Protein AF-0000000066252182 (afdb_homodimer)

Organism: Dictyostelium purpureum (NCBI:txid5786)

Sequence (712 aa):
MEAIKQKRSLISLKESFIYPHEWNHEPCDNKFILECFKESVNLGIFQIDDKKSFSYINSCLSSCAYMWPLCNHSQSLMTGRFIQWSFLIDDYLDSLEIDDKKTDSTVLNVEKALINGTITNKNSKLEEYTVFFRNKLFEYCGRERLDAFNLLINELVICLWTLVPFSKIHSKEKDFYPSYQLYRCIRTINVGIIACCALNFILFKDLDVKLWLNPRFRKILNRASIQISIVNDAVSYAKEILNENAYCNTFYFLQKDSTKFSTFDQVCEYLFNEANTYIKDIITDEPLLLHEFEDVEDRKVVQSLLNHVHYLISGNFVWSIENNQRYQSNIYFINLLQSTGKSIGSSWSNIKTFFRMEAIKQKRSLISLKESFIYPHEWNHEPCDNKFILECFKESVNLGIFQIDDKKSFSYINSCLSSCAYMWPLCNHSQSLMTGRFIQWSFLIDDYLDSLEIDDKKTDSTVLNVEKALINGTITNKNSKLEEYTVFFRNKLFEYCGRERLDAFNLLINELVICLWTLVPFSKIHSKEKDFYPSYQLYRCIRTINVGIIACCALNFILFKDLDVKLWLNPRFRKILNRASIQISIVNDAVSYAKEILNENAYCNTFYFLQKDSTKFSTFDQVCEYLFNEANTYIKDIITDEPLLLHEFEDVEDRKVVQSLLNHVHYLISGNFVWSIENNQRYQSNIYFINLLQSTGKSIGSSWSNIKTFFR

Radius of gyration: 26.37 Å; Cα contacts (8 Å, |Δi|>4): 826; chains: 2; bounding box: 66×80×69 Å

pLDDT: mean 84.09, std 21.08, range [22.2, 98.5]

Foldseek 3Di:
DPVVPPPPPLPQPVVLADADPLLFDQFADPPLLVVVVVVCCVLVNDPPPDPVVSVVLSLQLSLLRQLPVPADNLLSNLSSLVSVLVVVLVVVCVLVVLPLVVLVVVLVLLLCCLVPLDGDDDDDSSSVSSSVSNVSLCVQACVPCVVLSVQLSVLVNLLSVLVNVLVVQADPVVRGAHDPVVLLVSQLSNVCQLSVLSSVCSRPVPDDCVLVVDPLVVLLSSLLRSLLLLLVLLLCVLVCVVVVNNRSRQLPRVCVPCVVDVDSVVSSSVSSVSSNVSNVVSVVSLVVSLVVDDDPVVSVVSVVSSSSSSSNRVSSNVSSLVSSLVVQDRPSNNSSNPVPDDDSDDPPVPVSPPVD/DPPVPPPPQQPPLVNLADADPVLFDQFADPPLLVVVVVVCCVLVNDPPPDPVVSVVLSLQLSLLRQLPVPADNLLSNLSSLVSVLVVVLVVVVVLPPLPLVVLVVVLVLLLCCLVPLDGDDDDDSSSVSSSVSNVSLCVQACVPCVVLSVQLSVLVNLLSVLVNVLVVQADPVVRGAHDPVVLLVSQLSNVCQLSVLSSVCSRPVPDDCVLVVDPLVVLLSSLLRSLLLLLVLVLCVLVCVVVVNCRSRQLPRVCVPCVVDVDSVVSSSVSSVSSNVSNVVSVVSLVVSLVVDDDPVVSVVSVVSSSSSSSNRVSSNVSSVVSCCVVPDRCPSCVSVPVPDDDRDDDPVPPSPPVD

Nearest PDB structures (foldseek):
  9c7k-assembly2_B  TM=8.417E-01  e=6.944E-08  Streptomyces exfoliatus
  6wkj-assembly2_B  TM=8.402E-01  e=3.005E-07  Streptomyces sp.
  6wke-assembly2_B  TM=8.389E-01  e=5.398E-07  Streptomyces sp.
  6q4s-assembly1_A-2  TM=8.210E-01  e=5.629E-07  Streptomyces chartreusis NRRL 3882
  1hm7-assembly2_B  TM=8.319E-01  e=7.230E-06  Streptomyces exfoliatus

InterPro domains:
  IPR008949 Isoprenoid synthase domain superfamily [G3DSA:1.10.600.10] (42-331)
  IPR008949 Isoprenoid synthase domain superfamily [SSF48576] (51-322)
  IPR034686 Terpene cyclase-like 2 [PTHR35201] (13-342)

Structure (mmCIF, N/CA/C/O backbone):
data_AF-0000000066252182-model_v1
#
loop_
_entity.id
_entity.type
_entity.pdbx_description
1 polymer 'Terpene synthase 10'
#
loop_
_atom_site.group_PDB
_atom_site.id
_atom_site.type_symbol
_atom_site.label_atom_id
_atom_site.label_alt_id
_atom_site.label_comp_id
_atom_site.label_asym_id
_atom_site.label_entity_id
_atom_site.label_seq_id
_atom_site.pdbx_PDB_ins_code
_atom_site.Cartn_x
_atom_site.Cartn_y
_atom_site.Cartn_z
_atom_site.occupancy
_atom_site.B_iso_or_equiv
_atom_site.auth_seq_id
_atom_site.auth_comp_id
_atom_site.auth_asym_id
_atom_site.auth_atom_id
_atom_site.pdbx_PDB_model_num
ATOM 1 N N . MET A 1 1 ? 38.156 -20.828 -4.668 1 23.28 1 MET A N 1
ATOM 2 C CA . MET A 1 1 ? 37.438 -21.859 -5.41 1 23.28 1 MET A CA 1
ATOM 3 C C . MET A 1 1 ? 37.344 -23.141 -4.602 1 23.28 1 MET A C 1
ATOM 5 O O . MET A 1 1 ? 36.312 -23.828 -4.625 1 23.28 1 MET A O 1
ATOM 9 N N . GLU A 1 2 ? 38.375 -23.406 -3.844 1 29.22 2 GLU A N 1
ATOM 10 C CA . GLU A 1 2 ? 38.562 -24.672 -3.133 1 29.22 2 GLU A CA 1
ATOM 11 C C . GLU A 1 2 ? 37.688 -24.734 -1.889 1 29.22 2 GLU A C 1
ATOM 13 O O . GLU A 1 2 ? 37.094 -25.781 -1.598 1 29.22 2 GLU A O 1
ATOM 18 N N . ALA A 1 3 ? 37.844 -23.812 -1.042 1 29.08 3 ALA A N 1
ATOM 19 C CA . ALA A 1 3 ? 37.281 -23.75 0.312 1 29.08 3 ALA A CA 1
ATOM 20 C C . ALA A 1 3 ? 35.781 -23.75 0.287 1 29.08 3 ALA A C 1
ATOM 22 O O . ALA A 1 3 ? 35.125 -24.031 1.298 1 29.08 3 ALA A O 1
ATOM 23 N N . ILE A 1 4 ? 35.219 -23.266 -0.697 1 28.92 4 ILE A N 1
ATOM 24 C CA . ILE A 1 4 ? 33.781 -23.234 -0.841 1 28.92 4 ILE A CA 1
ATOM 25 C C . ILE A 1 4 ? 33.25 -24.656 -1.088 1 28.92 4 ILE A C 1
ATOM 27 O O . ILE A 1 4 ? 32.031 -24.875 -1.178 1 28.92 4 ILE A O 1
ATOM 31 N N . LYS A 1 5 ? 34.125 -25.688 -1.304 1 30.66 5 LYS A N 1
ATOM 32 C CA . LYS A 1 5 ? 33.844 -27.109 -1.512 1 30.66 5 LYS A CA 1
ATOM 33 C C . LYS A 1 5 ? 33.469 -27.797 -0.203 1 30.66 5 LYS A C 1
ATOM 35 O O . LYS A 1 5 ? 33.312 -29.016 -0.156 1 30.66 5 LYS A O 1
ATOM 40 N N . GLN A 1 6 ? 33.719 -27.375 1.043 1 29.8 6 GLN A N 1
ATOM 41 C CA . GLN A 1 6 ? 33.438 -28.172 2.234 1 29.8 6 GLN A CA 1
ATOM 42 C C . GLN A 1 6 ? 32 -28.625 2.271 1 29.8 6 GLN A C 1
ATOM 44 O O . GLN A 1 6 ? 31.125 -27.984 1.678 1 29.8 6 GLN A O 1
ATOM 49 N N . LYS A 1 7 ? 31.625 -29.781 3.016 1 31.61 7 LYS A N 1
ATOM 50 C CA . LYS A 1 7 ? 30.406 -30.562 3.254 1 31.61 7 LYS A CA 1
ATOM 51 C C . LYS A 1 7 ? 29.25 -29.656 3.643 1 31.61 7 LYS A C 1
ATOM 53 O O . LYS A 1 7 ? 29.062 -29.344 4.82 1 31.61 7 LYS A O 1
ATOM 58 N N . ARG A 1 8 ? 29 -28.609 3.105 1 35.09 8 ARG A N 1
ATOM 59 C CA . ARG A 1 8 ? 27.844 -27.766 3.398 1 35.09 8 ARG A CA 1
ATOM 60 C C . ARG A 1 8 ? 26.547 -28.578 3.379 1 35.09 8 ARG A C 1
ATOM 62 O O . ARG A 1 8 ? 26.266 -29.281 2.404 1 35.09 8 ARG A O 1
ATOM 69 N N . SER A 1 9 ? 25.922 -28.953 4.449 1 35.78 9 SER A N 1
ATOM 70 C CA . SER A 1 9 ? 24.656 -29.609 4.762 1 35.78 9 SER A CA 1
ATOM 71 C C . SER A 1 9 ? 23.547 -29.156 3.814 1 35.78 9 SER A C 1
ATOM 73 O O . SER A 1 9 ? 23.281 -27.953 3.678 1 35.78 9 SER A O 1
ATOM 75 N N . LEU A 1 10 ? 23.188 -29.828 2.758 1 38.72 10 LEU A N 1
ATOM 76 C CA . LEU A 1 10 ? 22.172 -29.688 1.731 1 38.72 10 LEU A CA 1
ATOM 77 C C . LEU A 1 10 ? 20.828 -29.328 2.354 1 38.72 10 LEU A C 1
ATOM 79 O O . LEU A 1 10 ? 20.172 -30.172 2.973 1 38.72 10 LEU A O 1
ATOM 83 N N . ILE A 1 11 ? 20.578 -28.156 2.908 1 52.72 11 ILE A N 1
ATOM 84 C CA . ILE A 1 11 ? 19.266 -27.766 3.43 1 52.72 11 ILE A CA 1
ATOM 85 C C . ILE A 1 11 ? 18.203 -27.953 2.354 1 52.72 11 ILE A C 1
ATOM 87 O O . ILE A 1 11 ? 18.312 -27.391 1.259 1 52.72 11 ILE A O 1
ATOM 91 N N . SER A 1 12 ? 17.5 -29.078 2.311 1 69.31 12 SER A N 1
ATOM 92 C CA . SER A 1 12 ? 16.359 -29.344 1.451 1 69.31 12 SER A CA 1
ATOM 93 C C . SER A 1 12 ? 15.258 -28.297 1.651 1 69.31 12 SER A C 1
ATOM 95 O O . SER A 1 12 ? 14.75 -28.141 2.76 1 69.31 12 SER A O 1
ATOM 97 N N . LEU A 1 13 ? 14.961 -27.469 0.544 1 78.75 13 LEU A N 1
ATOM 98 C CA . LEU A 1 13 ? 13.875 -26.5 0.636 1 78.75 13 LEU A CA 1
ATOM 99 C C . LEU A 1 13 ? 12.586 -27.172 1.099 1 78.75 13 LEU A C 1
ATOM 101 O O . LEU A 1 13 ? 11.836 -26.609 1.896 1 78.75 13 LEU A O 1
ATOM 105 N N . LYS A 1 14 ? 12.438 -28.453 0.647 1 79.56 14 LYS A N 1
ATOM 106 C CA . LYS A 1 14 ? 11.219 -29.188 0.974 1 79.56 14 LYS A CA 1
ATOM 107 C C . LYS A 1 14 ? 11.133 -29.469 2.473 1 79.56 14 LYS A C 1
ATOM 109 O O . LYS A 1 14 ? 10.031 -29.5 3.037 1 79.56 14 LYS A O 1
ATOM 114 N N . GLU A 1 15 ? 12.289 -29.578 3.074 1 81.44 15 GLU A N 1
ATOM 115 C CA . GLU A 1 15 ? 12.312 -29.859 4.504 1 81.44 15 GLU A CA 1
ATOM 116 C C . GLU A 1 15 ? 12.344 -28.578 5.324 1 81.44 15 GLU A C 1
ATOM 118 O O . GLU A 1 15 ? 12 -28.578 6.508 1 81.44 15 GLU A O 1
ATOM 123 N N . SER A 1 16 ? 12.727 -27.547 4.645 1 86.31 16 SER A N 1
ATOM 124 C CA . SER A 1 16 ? 12.953 -26.297 5.363 1 86.31 16 SER A CA 1
ATOM 125 C C . SER A 1 16 ? 11.672 -25.5 5.488 1 86.31 16 SER A C 1
ATOM 127 O O . SER A 1 16 ? 11.5 -24.734 6.445 1 86.31 16 SER A O 1
ATOM 129 N N . PHE A 1 17 ? 10.82 -25.594 4.496 1 90 17 PHE A N 1
ATOM 130 C CA . PHE A 1 17 ? 9.523 -24.938 4.547 1 90 17 PHE A CA 1
ATOM 131 C C . PHE A 1 17 ? 8.43 -25.922 4.938 1 90 17 PHE A C 1
ATOM 133 O O . PHE A 1 17 ? 8.211 -26.922 4.25 1 90 17 PHE A O 1
ATOM 140 N N . ILE A 1 18 ? 7.75 -25.609 6 1 91 18 ILE A N 1
ATOM 141 C CA . ILE A 1 18 ? 6.793 -26.547 6.582 1 91 18 ILE A CA 1
ATOM 142 C C . ILE A 1 18 ? 5.375 -26.031 6.395 1 91 18 ILE A C 1
ATOM 144 O O . ILE A 1 18 ? 5.027 -24.969 6.91 1 91 18 ILE A O 1
ATOM 148 N N . TYR A 1 19 ? 4.566 -26.766 5.664 1 93.44 19 TYR A N 1
ATOM 149 C CA . TYR A 1 19 ? 3.168 -26.422 5.449 1 93.44 19 TYR A CA 1
ATOM 150 C C . TYR A 1 19 ? 2.24 -27.469 6.027 1 93.44 19 TYR A C 1
ATOM 152 O O . TYR A 1 19 ? 2.572 -28.656 6.035 1 93.44 19 TYR A O 1
ATOM 160 N N . PRO A 1 20 ? 1.124 -27.109 6.508 1 95.5 20 PRO A N 1
ATOM 161 C CA . PRO A 1 20 ? 0.122 -28.125 6.84 1 95.5 20 PRO A CA 1
ATOM 162 C C . PRO A 1 20 ? -0.263 -28.984 5.641 1 95.5 20 PRO A C 1
ATOM 164 O O . PRO A 1 20 ? -0.425 -28.469 4.531 1 95.5 20 PRO A O 1
ATOM 167 N N . HIS A 1 21 ? -0.499 -30.188 5.883 1 91.94 21 HIS A N 1
ATOM 168 C CA . HIS A 1 21 ? -0.82 -31.125 4.812 1 91.94 21 HIS A CA 1
ATOM 169 C C . HIS A 1 21 ? -2.148 -30.781 4.152 1 91.94 21 HIS A C 1
ATOM 171 O O . HIS A 1 21 ? -2.32 -30.984 2.947 1 91.94 21 HIS A O 1
ATOM 177 N N . GLU A 1 22 ? -3.018 -30.219 4.895 1 92.44 22 GLU A N 1
ATOM 178 C CA . GLU A 1 22 ? -4.352 -29.875 4.402 1 92.44 22 GLU A CA 1
ATOM 179 C C . GLU A 1 22 ? -4.293 -28.75 3.385 1 92.44 22 GLU A C 1
ATOM 181 O O . GLU A 1 22 ? -5.266 -28.5 2.668 1 92.44 22 GLU A O 1
ATOM 186 N N . TRP A 1 23 ? -3.146 -28.047 3.377 1 95.31 23 TRP A N 1
ATOM 187 C CA . TRP A 1 23 ? -3.02 -26.938 2.43 1 95.31 23 TRP A CA 1
ATOM 188 C C . TRP A 1 23 ? -2.662 -27.453 1.04 1 95.31 23 TRP A C 1
ATOM 190 O O . TRP A 1 23 ? -2.766 -26.719 0.054 1 95.31 23 TRP A O 1
ATOM 200 N N . ASN A 1 24 ? -2.309 -28.75 0.998 1 88.75 24 ASN A N 1
ATOM 201 C CA . ASN A 1 24 ? -1.93 -29.344 -0.281 1 88.75 24 ASN A CA 1
ATOM 202 C C . ASN A 1 24 ? -3.148 -29.844 -1.045 1 88.75 24 ASN A C 1
ATOM 204 O O . ASN A 1 24 ? -4.047 -30.453 -0.457 1 88.75 24 ASN A O 1
ATOM 208 N N . HIS A 1 25 ? -3.193 -29.5 -2.316 1 91.12 25 HIS A N 1
ATOM 209 C CA . HIS A 1 25 ? -4.25 -29.969 -3.209 1 91.12 25 HIS A CA 1
ATOM 210 C C . HIS A 1 25 ? -3.678 -30.422 -4.547 1 91.12 25 HIS A C 1
ATOM 212 O O . HIS A 1 25 ? -2.672 -29.875 -5.016 1 91.12 25 HIS A O 1
ATOM 218 N N . GLU A 1 26 ? -4.359 -31.406 -5.066 1 91.94 26 GLU A N 1
ATOM 219 C CA . GLU A 1 26 ? -3.988 -31.797 -6.422 1 91.94 26 GLU A CA 1
ATOM 220 C C . GLU A 1 26 ? -4.277 -30.688 -7.422 1 91.94 26 GLU A C 1
ATOM 222 O O . GLU A 1 26 ? -5.32 -30.031 -7.352 1 91.94 26 GLU A O 1
ATOM 227 N N . PRO A 1 27 ? -3.291 -30.422 -8.273 1 92.56 27 PRO A N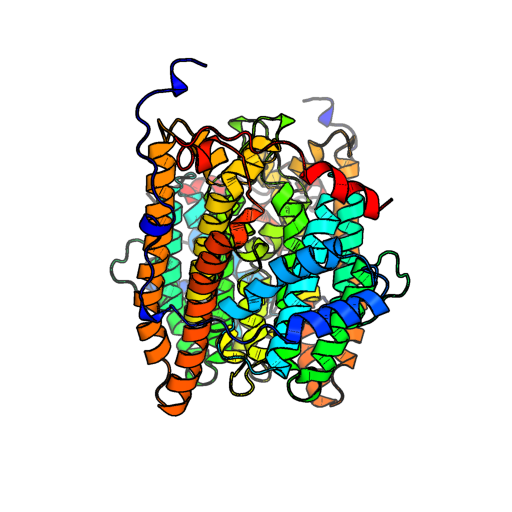 1
ATOM 228 C CA . PRO A 1 27 ? -3.535 -29.359 -9.266 1 92.56 27 PRO A CA 1
ATOM 229 C C . PRO A 1 27 ? -4.711 -29.672 -10.188 1 92.56 27 PRO A C 1
ATOM 231 O O . PRO A 1 27 ? -4.988 -30.844 -10.461 1 92.56 27 PRO A O 1
ATOM 234 N N . CYS A 1 28 ? -5.367 -28.688 -10.617 1 92.12 28 CYS A N 1
ATOM 235 C CA . CYS A 1 28 ? -6.469 -28.875 -11.555 1 92.12 28 CYS A CA 1
ATOM 236 C C . CYS A 1 28 ? -5.949 -29.125 -12.961 1 92.12 28 CYS A C 1
ATOM 238 O O . CYS A 1 28 ? -4.738 -29.109 -13.195 1 92.12 28 CYS A O 1
ATOM 240 N N . ASP A 1 29 ? -6.902 -29.391 -13.859 1 90 29 ASP A N 1
ATOM 241 C CA . ASP A 1 29 ? -6.582 -29.656 -15.258 1 90 29 ASP A CA 1
ATOM 242 C C . ASP A 1 29 ? -5.949 -28.422 -15.914 1 90 29 ASP A C 1
ATOM 244 O O . ASP A 1 29 ? -6.34 -27.297 -15.633 1 90 29 ASP A O 1
ATOM 248 N N . ASN A 1 30 ? -4.973 -28.703 -16.781 1 91.31 30 ASN A N 1
ATOM 249 C CA . ASN A 1 30 ? -4.211 -27.625 -17.391 1 91.31 30 ASN A CA 1
ATOM 250 C C . ASN A 1 30 ? -4.648 -27.375 -18.828 1 91.31 30 ASN A C 1
ATOM 252 O O . ASN A 1 30 ? -3.91 -26.766 -19.609 1 91.31 30 ASN A O 1
ATOM 256 N N . LYS A 1 31 ? -5.773 -27.766 -19.266 1 93.5 31 LYS A N 1
ATOM 257 C CA . LYS A 1 31 ? -6.258 -27.641 -20.625 1 93.5 31 LYS A CA 1
ATOM 258 C C . LYS A 1 31 ? -6.418 -26.172 -21.016 1 93.5 31 LYS A C 1
ATOM 260 O O . LYS A 1 31 ? -6.348 -25.828 -22.203 1 93.5 31 LYS A O 1
ATOM 265 N N . PHE A 1 32 ? -6.621 -25.328 -20 1 96.06 32 PHE A N 1
ATOM 266 C CA . PHE A 1 32 ? -6.828 -23.906 -20.266 1 96.06 32 PHE A CA 1
ATOM 267 C C . PHE A 1 32 ? -5.574 -23.266 -20.844 1 96.06 32 PHE A C 1
ATOM 269 O O . PHE A 1 32 ? -5.645 -22.219 -21.5 1 96.06 32 PHE A O 1
ATOM 276 N N . ILE A 1 33 ? -4.391 -23.844 -20.734 1 96.06 33 ILE A N 1
ATOM 277 C CA . ILE A 1 33 ? -3.111 -23.266 -21.141 1 96.06 33 ILE A CA 1
ATOM 278 C C . ILE A 1 33 ? -3.061 -23.156 -22.656 1 96.06 33 ILE A C 1
ATOM 280 O O . ILE A 1 33 ? -2.592 -22.141 -23.188 1 96.06 33 ILE A O 1
ATOM 284 N N . LEU A 1 34 ? -3.543 -24.172 -23.312 1 94.31 34 LEU A N 1
ATOM 285 C CA . LEU A 1 34 ? -3.562 -24.141 -24.766 1 94.31 34 LEU A CA 1
ATOM 286 C C . LEU A 1 34 ? -4.406 -22.984 -25.281 1 94.31 34 LEU A C 1
ATOM 288 O O . LEU A 1 34 ? -4.055 -22.344 -26.281 1 94.31 34 LEU A O 1
ATOM 292 N N . GLU A 1 35 ? -5.492 -22.766 -24.672 1 95.5 35 GLU A N 1
ATOM 293 C CA . GLU A 1 35 ? -6.359 -21.656 -25.078 1 95.5 35 GLU A CA 1
ATOM 294 C C . GLU A 1 35 ? -5.688 -20.312 -24.828 1 95.5 35 GLU A C 1
ATOM 296 O O . GLU A 1 35 ? -5.738 -19.422 -25.672 1 95.5 35 GLU A O 1
ATOM 301 N N . CYS A 1 36 ? -5.074 -20.156 -23.719 1 95.94 36 CYS A N 1
ATOM 302 C CA . CYS A 1 36 ? -4.312 -18.938 -23.438 1 95.94 36 CYS A CA 1
ATOM 303 C C . CYS A 1 36 ? -3.229 -18.734 -24.484 1 95.94 36 CYS A C 1
ATOM 305 O O . CYS A 1 36 ? -3.018 -17.609 -24.953 1 95.94 36 CYS A O 1
ATOM 307 N N . PHE A 1 37 ? -2.582 -19.812 -24.812 1 94.06 37 PHE A N 1
ATOM 308 C CA . PHE A 1 37 ? -1.528 -19.734 -25.812 1 94.06 37 PHE A CA 1
ATOM 309 C C . PHE A 1 37 ? -2.09 -19.281 -27.156 1 94.06 37 PHE A C 1
ATOM 311 O O . PHE A 1 37 ? -1.517 -18.406 -27.812 1 94.06 37 PHE A O 1
ATOM 318 N N . LYS A 1 38 ? -3.189 -19.828 -27.562 1 94.56 38 LYS A N 1
ATOM 319 C CA . LYS A 1 38 ? -3.824 -19.453 -28.812 1 94.56 38 LYS A CA 1
ATOM 320 C C . LYS A 1 38 ? -4.207 -17.984 -28.828 1 94.56 38 LYS A C 1
ATOM 322 O O . LYS A 1 38 ? -4.043 -17.297 -29.844 1 94.56 38 LYS A O 1
ATOM 327 N N . GLU A 1 39 ? -4.676 -17.531 -27.719 1 94.56 39 GLU A N 1
ATOM 328 C CA . GLU A 1 39 ? -5 -16.109 -27.609 1 94.56 39 GLU A CA 1
ATOM 329 C C . GLU A 1 39 ? -3.762 -15.242 -27.797 1 94.56 39 GLU A C 1
ATOM 331 O O . GLU A 1 39 ? -3.814 -14.219 -28.5 1 94.56 39 GLU A O 1
ATOM 336 N N . SER A 1 40 ? -2.699 -15.672 -27.25 1 92.19 40 SER A N 1
ATOM 337 C CA . SER A 1 40 ? -1.446 -14.93 -27.344 1 92.19 40 SER A CA 1
ATOM 338 C C . SER A 1 40 ? -0.909 -14.953 -28.781 1 92.19 40 SER A C 1
ATOM 340 O O . SER A 1 40 ? -0.318 -13.977 -29.234 1 92.19 40 SER A O 1
ATOM 342 N N . VAL A 1 41 ? -1.089 -16.047 -29.391 1 91.81 41 VAL A N 1
ATOM 343 C CA . VAL A 1 41 ? -0.688 -16.156 -30.797 1 91.81 41 VAL A CA 1
ATOM 344 C C . VAL A 1 41 ? -1.529 -15.219 -31.656 1 91.81 41 VAL A C 1
ATOM 346 O O . VAL A 1 41 ? -0.998 -14.516 -32.5 1 91.81 41 VAL A O 1
ATOM 349 N N . ASN A 1 42 ? -2.754 -15.188 -31.422 1 93.19 42 ASN A N 1
ATOM 350 C CA . ASN A 1 42 ? -3.666 -14.32 -32.156 1 93.19 42 ASN A CA 1
ATOM 351 C C . ASN A 1 42 ? -3.316 -12.844 -31.969 1 93.19 42 ASN A C 1
ATOM 353 O O . ASN A 1 42 ? -3.541 -12.031 -32.875 1 93.19 42 ASN A O 1
ATOM 357 N N . LEU A 1 43 ? -2.762 -12.523 -30.812 1 91.81 43 LEU A N 1
ATOM 358 C CA . LEU A 1 43 ? -2.371 -11.156 -30.516 1 91.81 43 LEU A CA 1
ATOM 359 C C . LEU A 1 43 ? -0.973 -10.859 -31.047 1 91.81 43 LEU A C 1
ATOM 361 O O . LEU A 1 43 ? -0.493 -9.727 -30.953 1 91.81 43 LEU A O 1
ATOM 365 N N . GLY A 1 44 ? -0.274 -11.898 -31.562 1 87.88 44 GLY A N 1
ATOM 366 C CA . GLY A 1 44 ? 1.056 -11.727 -32.125 1 87.88 44 GLY A CA 1
ATOM 367 C C . GLY A 1 44 ? 2.148 -11.672 -31.062 1 87.88 44 GLY A C 1
ATOM 368 O O . GLY A 1 44 ? 3.234 -11.148 -31.312 1 87.88 44 GLY A O 1
ATOM 369 N N . ILE A 1 45 ? 1.802 -12.117 -29.891 1 86.62 45 ILE A N 1
ATOM 370 C CA . ILE A 1 45 ? 2.783 -12.133 -28.812 1 86.62 45 ILE A CA 1
ATOM 371 C C . ILE A 1 45 ? 3.738 -13.305 -29 1 86.62 45 ILE A C 1
ATOM 373 O O . ILE A 1 45 ? 4.953 -13.156 -28.844 1 86.62 45 ILE A O 1
ATOM 377 N N . PHE A 1 46 ? 3.129 -14.438 -29.312 1 84.44 46 PHE A N 1
ATOM 378 C CA . PHE A 1 46 ? 3.906 -15.641 -29.594 1 84.44 46 PHE A CA 1
ATOM 379 C C . PHE A 1 46 ? 3.688 -16.109 -31.016 1 84.44 46 PHE A C 1
ATOM 381 O O . PHE A 1 46 ? 2.73 -15.703 -31.688 1 84.44 46 PHE A O 1
ATOM 388 N N . GLN A 1 47 ? 4.652 -16.906 -31.406 1 82.06 47 GLN A N 1
ATOM 389 C CA . GLN A 1 47 ? 4.516 -17.516 -32.719 1 82.06 47 GLN A CA 1
ATOM 390 C C . GLN A 1 47 ? 3.9 -18.922 -32.625 1 82.06 47 GLN A C 1
ATOM 392 O O . GLN A 1 47 ? 4.195 -19.656 -31.688 1 82.06 47 GLN A O 1
ATOM 397 N N . ILE A 1 48 ? 3.037 -19.203 -33.594 1 75.25 48 ILE A N 1
ATOM 398 C CA . ILE A 1 48 ? 2.229 -20.422 -33.562 1 75.25 48 ILE A CA 1
ATOM 399 C C . ILE A 1 48 ? 3.139 -21.656 -33.594 1 75.25 48 ILE A C 1
ATOM 401 O O . ILE A 1 48 ? 2.902 -22.609 -32.844 1 75.25 48 ILE A O 1
ATOM 405 N N . ASP A 1 49 ? 4.121 -21.734 -34.375 1 74.56 49 ASP A N 1
ATOM 406 C CA . ASP A 1 49 ? 4.93 -22.938 -34.531 1 74.56 49 ASP A CA 1
ATOM 407 C C . ASP A 1 49 ? 6.195 -22.875 -33.688 1 74.56 49 ASP A C 1
ATOM 409 O O . ASP A 1 49 ? 7.137 -23.641 -33.906 1 74.56 49 ASP A O 1
ATOM 413 N N . ASP A 1 50 ? 6.012 -22.109 -32.688 1 77.44 50 ASP A N 1
ATOM 414 C CA . ASP A 1 50 ? 7.203 -21.984 -31.844 1 77.44 50 ASP A CA 1
ATOM 415 C C . ASP A 1 50 ? 7.082 -22.844 -30.578 1 77.44 50 ASP A C 1
ATOM 417 O O . ASP A 1 50 ? 6.48 -22.422 -29.594 1 77.44 50 ASP A O 1
ATOM 421 N N . LYS A 1 51 ? 7.648 -24.016 -30.562 1 80.75 51 LYS A N 1
ATOM 422 C CA . LYS A 1 51 ? 7.617 -24.969 -29.453 1 80.75 51 LYS A CA 1
ATOM 423 C C . LYS A 1 51 ? 8.227 -24.359 -28.188 1 80.75 51 LYS A C 1
ATOM 425 O O . LYS A 1 51 ? 7.777 -24.641 -27.078 1 80.75 51 LYS A O 1
ATOM 430 N N . LYS A 1 52 ? 9.086 -23.562 -28.375 1 80.81 52 LYS A N 1
ATOM 431 C CA . LYS A 1 52 ? 9.75 -22.938 -27.234 1 80.81 52 LYS A CA 1
ATOM 432 C C . LYS A 1 52 ? 8.805 -21.969 -26.516 1 80.81 52 LYS A C 1
ATOM 434 O O . LYS A 1 52 ? 8.758 -21.938 -25.281 1 80.81 52 LYS A O 1
ATOM 439 N N . SER A 1 53 ? 8.062 -21.297 -27.297 1 82.88 53 SER A N 1
ATOM 440 C CA . SER A 1 53 ? 7.102 -20.359 -26.719 1 82.88 53 SER A CA 1
ATOM 441 C C . SER A 1 53 ? 6.02 -21.094 -25.938 1 82.88 53 SER A C 1
ATOM 443 O O . SER A 1 53 ? 5.648 -20.656 -24.844 1 82.88 53 SER A O 1
ATOM 445 N N . PHE A 1 54 ? 5.59 -22.219 -26.453 1 87.94 54 PHE A N 1
ATOM 446 C CA . PHE A 1 54 ? 4.559 -22.969 -25.75 1 87.94 54 PHE A CA 1
ATOM 447 C C . PHE A 1 54 ? 5.121 -23.562 -24.469 1 87.94 54 PHE A C 1
ATOM 449 O O . PHE A 1 54 ? 4.441 -23.594 -23.438 1 87.94 54 PHE A O 1
ATOM 456 N N . SER A 1 55 ? 6.324 -24.109 -24.578 1 85.69 55 SER A N 1
ATOM 457 C CA . SER A 1 55 ? 6.957 -24.672 -23.391 1 85.69 55 SER A CA 1
ATOM 458 C C . SER A 1 55 ? 7.094 -23.625 -22.297 1 85.69 55 SER A C 1
ATOM 460 O O . SER A 1 55 ? 6.859 -23.922 -21.125 1 85.69 55 SER A O 1
ATOM 462 N N . TYR A 1 56 ? 7.387 -22.469 -22.672 1 83.12 56 TYR A N 1
ATOM 463 C CA . TYR A 1 56 ? 7.527 -21.375 -21.734 1 83.12 56 TYR A CA 1
ATOM 464 C C . TYR A 1 56 ? 6.195 -21.062 -21.062 1 83.12 56 TYR A C 1
ATOM 466 O O . TYR A 1 56 ? 6.098 -21.047 -19.828 1 83.12 56 TYR A O 1
ATOM 474 N N . ILE A 1 57 ? 5.254 -20.875 -21.859 1 87.31 57 ILE A N 1
ATOM 475 C CA . ILE A 1 57 ? 3.951 -20.469 -21.328 1 87.31 57 ILE A CA 1
ATOM 476 C C . ILE A 1 57 ? 3.357 -21.609 -20.5 1 87.31 57 ILE A C 1
ATOM 478 O O . ILE A 1 57 ? 2.703 -21.375 -19.484 1 87.31 57 ILE A O 1
ATOM 482 N N . ASN A 1 58 ? 3.57 -22.797 -21 1 89.69 58 ASN A N 1
ATOM 483 C CA . ASN A 1 58 ? 3.094 -23.953 -20.25 1 89.69 58 ASN A CA 1
ATOM 484 C C . ASN A 1 58 ? 3.727 -24.016 -18.859 1 89.69 58 ASN A C 1
ATOM 486 O O . ASN A 1 58 ? 3.043 -24.312 -17.875 1 89.69 58 ASN A O 1
ATOM 490 N N . SER A 1 59 ? 4.941 -23.781 -18.812 1 87.88 59 SER A N 1
ATOM 491 C CA . SER A 1 59 ? 5.648 -23.797 -17.547 1 87.88 59 SER A CA 1
ATOM 492 C C . SER A 1 59 ? 5.129 -22.703 -16.609 1 87.88 59 SER A C 1
ATOM 494 O O . SER A 1 59 ? 4.84 -22.953 -15.445 1 87.88 59 SER A O 1
ATOM 496 N N . CYS A 1 60 ? 4.984 -21.547 -17.094 1 89.5 60 CYS A N 1
ATOM 497 C CA . CYS A 1 60 ? 4.551 -20.406 -16.281 1 89.5 60 CYS A CA 1
ATOM 498 C C . CYS A 1 60 ? 3.109 -20.594 -15.812 1 89.5 60 CYS A C 1
ATOM 500 O O . CYS A 1 60 ? 2.814 -20.484 -14.625 1 89.5 60 CYS A O 1
ATOM 502 N N . LEU A 1 61 ? 2.268 -21 -16.766 1 95 61 LEU A N 1
ATOM 503 C CA . LEU A 1 61 ? 0.837 -21 -16.484 1 95 61 LEU A CA 1
ATOM 504 C C . LEU A 1 61 ? 0.435 -22.234 -15.688 1 95 61 LEU A C 1
ATOM 506 O O . LEU A 1 61 ? -0.655 -22.281 -15.109 1 95 61 LEU A O 1
ATOM 510 N N . SER A 1 62 ? 1.331 -23.234 -15.703 1 94.31 62 SER A N 1
ATOM 511 C CA . SER A 1 62 ? 1.028 -24.406 -14.883 1 94.31 62 SER A CA 1
ATOM 512 C C . SER A 1 62 ? 0.908 -24.031 -13.414 1 94.31 62 SER A C 1
ATOM 514 O O . SER A 1 62 ? 0.296 -24.766 -12.633 1 94.31 62 SER A O 1
ATOM 516 N N . SER A 1 63 ? 1.47 -22.922 -12.992 1 95 63 SER A N 1
ATOM 517 C CA . SER A 1 63 ? 1.349 -22.453 -11.617 1 95 63 SER A CA 1
ATOM 518 C C . SER A 1 63 ? -0.112 -22.25 -11.227 1 95 63 SER A C 1
ATOM 520 O O . SER A 1 63 ? -0.485 -22.453 -10.07 1 95 63 SER A O 1
ATOM 522 N N . CYS A 1 64 ? -0.937 -21.875 -12.188 1 97 64 CYS A N 1
ATOM 523 C CA . CYS A 1 64 ? -2.352 -21.641 -11.93 1 97 64 CYS A CA 1
ATOM 524 C C . CYS A 1 64 ? -3.039 -22.891 -11.422 1 97 64 CYS A C 1
ATOM 526 O O . CYS A 1 64 ? -3.898 -22.828 -10.539 1 97 64 CYS A O 1
ATOM 528 N N . ALA A 1 65 ? -2.607 -24.047 -11.969 1 96 65 ALA A N 1
ATOM 529 C CA . ALA A 1 65 ? -3.219 -25.312 -11.578 1 96 65 ALA A CA 1
ATOM 530 C C . ALA A 1 65 ? -2.941 -25.625 -10.109 1 96 65 ALA A C 1
ATOM 532 O O . ALA A 1 65 ? -3.771 -26.234 -9.438 1 96 65 ALA A O 1
ATOM 533 N N . TYR A 1 66 ? -1.82 -25.156 -9.648 1 95.31 66 TYR A N 1
ATOM 534 C CA . TYR A 1 66 ? -1.421 -25.422 -8.266 1 95.31 66 TYR A CA 1
ATOM 535 C C . TYR A 1 66 ? -2.006 -24.375 -7.324 1 95.31 66 TYR A C 1
ATOM 537 O O . TYR A 1 66 ? -2.432 -24.703 -6.215 1 95.31 66 TYR A O 1
ATOM 545 N N . MET A 1 67 ? -2.094 -23.156 -7.723 1 96.5 67 MET A N 1
ATOM 546 C CA . MET A 1 67 ? -2.498 -22.047 -6.867 1 96.5 67 MET A CA 1
ATOM 547 C C . MET A 1 67 ? -4.016 -21.938 -6.797 1 96.5 67 MET A C 1
ATOM 549 O O . MET A 1 67 ? -4.562 -21.391 -5.832 1 96.5 67 MET A O 1
ATOM 553 N N . TRP A 1 68 ? -4.703 -22.344 -7.844 1 97.06 68 TRP A N 1
ATOM 554 C CA . TRP A 1 68 ? -6.16 -22.359 -7.898 1 97.06 68 TRP A CA 1
ATOM 555 C C . TRP A 1 68 ? -6.684 -23.734 -8.289 1 97.06 68 TRP A C 1
ATOM 557 O O . TRP A 1 68 ? -7.355 -23.891 -9.312 1 97.06 68 TRP A O 1
ATOM 567 N N . PRO A 1 69 ? -6.504 -24.672 -7.426 1 96.19 69 PRO A N 1
ATOM 568 C CA . PRO A 1 69 ? -6.77 -26.062 -7.793 1 96.19 69 PRO A CA 1
ATOM 569 C C . PRO A 1 69 ? -8.258 -26.375 -7.906 1 96.19 69 PRO A C 1
ATOM 571 O O . PRO A 1 69 ? -8.641 -27.406 -8.469 1 96.19 69 PRO A O 1
ATOM 574 N N . LEU A 1 70 ? -9.141 -25.547 -7.434 1 94.19 70 LEU A N 1
ATOM 575 C CA . LEU A 1 70 ? -10.562 -25.844 -7.398 1 94.19 70 LEU A CA 1
ATOM 576 C C . LEU A 1 70 ? -11.305 -25.125 -8.523 1 94.19 70 LEU A C 1
ATOM 578 O O . LEU A 1 70 ? -12.531 -25.188 -8.602 1 94.19 70 LEU A O 1
ATOM 582 N N . CYS A 1 71 ? -10.617 -24.438 -9.359 1 95.75 71 CYS A N 1
ATOM 583 C CA . CYS A 1 71 ? -11.234 -23.641 -10.414 1 95.75 71 CYS A CA 1
ATOM 584 C C . CYS A 1 71 ? -11.75 -24.531 -11.531 1 95.75 71 CYS A C 1
ATOM 586 O O . CYS A 1 71 ? -11.109 -25.516 -11.891 1 95.75 71 CYS A O 1
ATOM 588 N N . ASN A 1 72 ? -12.883 -24.203 -12.062 1 95 72 ASN A N 1
ATOM 589 C CA . ASN A 1 72 ? -13.336 -24.828 -13.305 1 95 72 ASN A CA 1
ATOM 590 C C . ASN A 1 72 ? -12.625 -24.25 -14.516 1 95 72 ASN A C 1
ATOM 592 O O . ASN A 1 72 ? -11.742 -23.391 -14.375 1 95 72 ASN A O 1
ATOM 596 N N . HIS A 1 73 ? -13.008 -24.641 -15.688 1 96.25 73 HIS A N 1
ATOM 597 C CA . HIS A 1 73 ? -12.281 -24.281 -16.891 1 96.25 73 HIS A CA 1
ATOM 598 C C . HIS A 1 73 ? -12.305 -22.766 -17.125 1 96.25 73 HIS A C 1
ATOM 600 O O . HIS A 1 73 ? -11.273 -22.156 -17.391 1 96.25 73 HIS A O 1
ATOM 606 N N . SER A 1 74 ? -13.5 -22.188 -17.031 1 95.75 74 SER A N 1
ATOM 607 C CA . SER A 1 74 ? -13.641 -20.75 -17.266 1 95.75 74 SER A CA 1
ATOM 608 C C . SER A 1 74 ? -12.82 -19.953 -16.266 1 95.75 74 SER A C 1
ATOM 610 O O . SER A 1 74 ? -12.18 -18.953 -16.641 1 95.75 74 SER A O 1
ATOM 612 N N . GLN A 1 75 ? -12.82 -20.391 -15.047 1 96.38 75 GLN A N 1
ATOM 613 C CA . GLN A 1 75 ? -12.039 -19.75 -14 1 96.38 75 GLN A CA 1
ATOM 614 C C . GLN A 1 75 ? -10.547 -19.922 -14.25 1 96.38 75 GLN A C 1
ATOM 616 O O . GLN A 1 75 ? -9.773 -18.969 -14.109 1 96.38 75 GLN A O 1
ATOM 621 N N . SER A 1 76 ? -10.164 -21.062 -14.664 1 97.31 76 SER A N 1
ATOM 622 C CA . SER A 1 76 ? -8.766 -21.344 -14.953 1 97.31 76 SER A CA 1
ATOM 623 C C . SER A 1 76 ? -8.258 -20.5 -16.109 1 97.31 76 SER A C 1
ATOM 625 O O . SER A 1 76 ? -7.102 -20.062 -16.109 1 97.31 76 SER A O 1
ATOM 627 N N . LEU A 1 77 ? -9.094 -20.297 -17.062 1 97.44 77 LEU A N 1
ATOM 628 C CA . LEU A 1 77 ? -8.734 -19.422 -18.172 1 97.44 77 LEU A CA 1
ATOM 629 C C . LEU A 1 77 ? -8.43 -18.016 -17.688 1 97.44 77 LEU A C 1
ATOM 631 O O . LEU A 1 77 ? -7.477 -17.391 -18.141 1 97.44 77 LEU A O 1
ATOM 635 N N . MET A 1 78 ? -9.227 -17.547 -16.734 1 97.44 78 MET A N 1
ATOM 636 C CA . MET A 1 78 ? -9.023 -16.219 -16.203 1 97.44 78 MET A CA 1
ATOM 637 C C . MET A 1 78 ? -7.73 -16.141 -15.391 1 97.44 78 MET A C 1
ATOM 639 O O . MET A 1 78 ? -6.961 -15.188 -15.523 1 97.44 78 MET A O 1
ATOM 643 N N . THR A 1 79 ? -7.484 -17.172 -14.555 1 98.06 79 THR A N 1
ATOM 644 C CA . THR A 1 79 ? -6.227 -17.203 -13.812 1 98.06 79 THR A CA 1
ATOM 645 C C . THR A 1 79 ? -5.039 -17.281 -14.766 1 98.06 79 THR A C 1
ATOM 647 O O . THR A 1 79 ? -4.008 -16.641 -14.539 1 98.06 79 THR A O 1
ATOM 650 N N . GLY A 1 80 ? -5.164 -18.016 -15.828 1 97.88 80 GLY A N 1
ATOM 651 C CA . GLY A 1 80 ? -4.129 -18.125 -16.844 1 97.88 80 GLY A CA 1
ATOM 652 C C . GLY A 1 80 ? -3.812 -16.797 -17.5 1 97.88 80 GLY A C 1
ATOM 653 O O . GLY A 1 80 ? -2.645 -16.422 -17.641 1 97.88 80 GLY A O 1
ATOM 654 N N . ARG A 1 81 ? -4.828 -16.094 -17.891 1 97.56 81 ARG A N 1
ATOM 655 C CA . ARG A 1 81 ? -4.652 -14.781 -18.484 1 97.56 81 ARG A CA 1
ATOM 656 C C . ARG A 1 81 ? -3.955 -13.828 -17.516 1 97.56 81 ARG A C 1
ATOM 658 O O . ARG A 1 81 ? -3.084 -13.055 -17.922 1 97.56 81 ARG A O 1
ATOM 665 N N . PHE A 1 82 ? -4.328 -13.914 -16.281 1 98.12 82 PHE A N 1
ATOM 666 C CA . PHE A 1 82 ? -3.756 -13.078 -15.234 1 98.12 82 PHE A CA 1
ATOM 667 C C . PHE A 1 82 ? -2.273 -13.383 -15.055 1 98.12 82 PHE A C 1
ATOM 669 O O . PHE A 1 82 ? -1.443 -12.469 -15.055 1 98.12 82 PHE A O 1
ATOM 676 N N . ILE A 1 83 ? -1.948 -14.586 -14.883 1 97.25 83 ILE A N 1
ATOM 677 C CA . ILE A 1 83 ? -0.563 -14.984 -14.656 1 97.25 83 ILE A CA 1
ATOM 678 C C . ILE A 1 83 ? 0.267 -14.695 -15.906 1 97.25 83 ILE A C 1
ATOM 680 O O . ILE A 1 83 ? 1.426 -14.281 -15.805 1 97.25 83 ILE A O 1
ATOM 684 N N . GLN A 1 84 ? -0.25 -14.906 -17.031 1 95.38 84 GLN A N 1
ATOM 685 C CA . GLN A 1 84 ? 0.456 -14.547 -18.266 1 95.38 84 GLN A CA 1
ATOM 686 C C . GLN A 1 84 ? 0.785 -13.062 -18.297 1 95.38 84 GLN A C 1
ATOM 688 O O . GLN A 1 84 ? 1.899 -12.672 -18.656 1 95.38 84 GLN A O 1
ATOM 693 N N . TRP A 1 85 ? -0.214 -12.266 -18 1 96.56 85 TRP A N 1
ATOM 694 C CA . TRP A 1 85 ? 0.008 -10.828 -17.922 1 96.56 85 TRP A CA 1
ATOM 695 C C . TRP A 1 85 ? 1.162 -10.508 -16.969 1 96.56 85 TRP A C 1
ATOM 697 O O . TRP A 1 85 ? 2.045 -9.719 -17.312 1 96.56 85 TRP A O 1
ATOM 707 N N . SER A 1 86 ? 1.194 -11.133 -15.797 1 95.31 86 SER A N 1
ATOM 708 C CA . SER A 1 86 ? 2.223 -10.914 -14.789 1 95.31 86 SER A CA 1
ATOM 709 C C . SER A 1 86 ? 3.607 -11.273 -15.32 1 95.31 86 SER A C 1
ATOM 711 O O . SER A 1 86 ? 4.566 -10.523 -15.125 1 95.31 86 SER A O 1
ATOM 713 N N . PHE A 1 87 ? 3.705 -12.336 -16.016 1 91 87 PHE A N 1
ATOM 714 C CA . PHE A 1 87 ? 4.992 -12.773 -16.547 1 91 87 PHE A CA 1
ATOM 715 C C . PHE A 1 87 ? 5.438 -11.891 -17.703 1 91 87 PHE A C 1
ATOM 717 O O . PHE A 1 87 ? 6.629 -11.633 -17.875 1 91 87 PHE A O 1
ATOM 724 N N . LEU A 1 88 ? 4.504 -11.43 -18.469 1 90 88 LEU A N 1
ATOM 725 C CA . LEU A 1 88 ? 4.836 -10.523 -19.562 1 90 88 LEU A CA 1
ATOM 726 C C . LEU A 1 88 ? 5.395 -9.211 -19.031 1 90 88 LEU A C 1
ATOM 728 O O . LEU A 1 88 ? 6.336 -8.648 -19.594 1 90 88 LEU A O 1
ATOM 732 N N . ILE A 1 89 ? 4.809 -8.742 -17.953 1 90.5 89 ILE A N 1
ATOM 733 C CA . ILE A 1 89 ? 5.305 -7.52 -17.328 1 90.5 89 ILE A CA 1
ATOM 734 C C . ILE A 1 89 ? 6.73 -7.746 -16.828 1 90.5 89 ILE A C 1
ATOM 736 O O . ILE A 1 89 ? 7.617 -6.926 -17.062 1 90.5 89 ILE A O 1
ATOM 740 N N . ASP A 1 90 ? 6.949 -8.797 -16.109 1 86.38 90 ASP A N 1
ATOM 74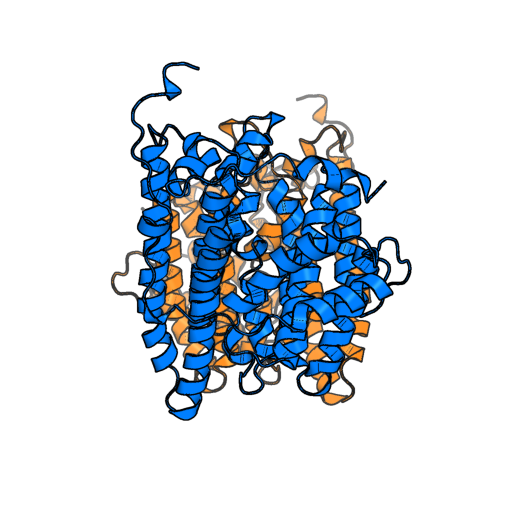1 C CA . ASP A 1 90 ? 8.25 -9.133 -15.539 1 86.38 90 ASP A CA 1
ATOM 742 C C . ASP A 1 90 ? 9.32 -9.25 -16.625 1 86.38 90 ASP A C 1
ATOM 744 O O . ASP A 1 90 ? 10.367 -8.602 -16.547 1 86.38 90 ASP A O 1
ATOM 748 N N . ASP A 1 91 ? 9 -9.898 -17.672 1 82 91 ASP A N 1
ATOM 749 C CA . ASP A 1 91 ? 9.945 -10.117 -18.766 1 82 91 ASP A CA 1
ATOM 750 C C . ASP A 1 91 ? 10.227 -8.82 -19.516 1 82 91 ASP A C 1
ATOM 752 O O . ASP A 1 91 ? 11.352 -8.57 -19.938 1 82 91 ASP A O 1
ATOM 756 N N . TYR A 1 92 ? 9.188 -8.133 -19.703 1 81.12 92 TYR A N 1
ATOM 757 C CA . TYR A 1 92 ? 9.344 -6.863 -20.406 1 81.12 92 TYR A CA 1
ATOM 758 C C . TYR A 1 92 ? 10.234 -5.91 -19.625 1 81.12 92 TYR A C 1
ATOM 760 O O . TYR A 1 92 ? 11.125 -5.27 -20.188 1 81.12 92 TYR A O 1
ATOM 768 N N . LEU A 1 93 ? 10.086 -5.852 -18.375 1 78.56 93 LEU A N 1
ATOM 769 C CA . LEU A 1 93 ? 10.859 -4.949 -17.531 1 78.56 93 LEU A CA 1
ATOM 770 C C . LEU A 1 93 ? 12.312 -5.41 -17.438 1 78.56 93 LEU A C 1
ATOM 772 O O . LEU A 1 93 ? 13.234 -4.586 -17.438 1 78.56 93 LEU A O 1
ATOM 776 N N . ASP A 1 94 ? 12.539 -6.621 -17.406 1 73.75 94 ASP A N 1
ATOM 777 C CA . ASP A 1 94 ? 13.891 -7.18 -17.422 1 73.75 94 ASP A CA 1
ATOM 778 C C . ASP A 1 94 ? 14.609 -6.82 -18.719 1 73.75 94 ASP A C 1
ATOM 780 O O . ASP A 1 94 ? 15.828 -6.598 -18.719 1 73.75 94 ASP A O 1
ATOM 784 N N . SER A 1 95 ? 13.875 -6.789 -19.719 1 73.19 95 SER A N 1
ATOM 785 C CA . SER A 1 95 ? 14.453 -6.512 -21.031 1 73.19 95 SER A CA 1
ATOM 786 C C . SER A 1 95 ? 14.859 -5.047 -21.156 1 73.19 95 SER A C 1
ATOM 788 O O . SER A 1 95 ? 15.664 -4.688 -22.031 1 73.19 95 SER A O 1
ATOM 790 N N . LEU A 1 96 ? 14.211 -4.125 -20.469 1 67.5 96 LEU A N 1
ATOM 791 C CA . LEU A 1 96 ? 14.477 -2.693 -20.531 1 67.5 96 LEU A CA 1
ATOM 792 C C . LEU A 1 96 ? 15.781 -2.35 -19.812 1 67.5 96 LEU A C 1
ATOM 794 O O . LEU A 1 96 ? 16.25 -1.209 -19.875 1 67.5 96 LEU A O 1
ATOM 798 N N . GLU A 1 97 ? 16.719 -3.131 -19.828 1 57.28 97 GLU A N 1
ATOM 799 C CA . GLU A 1 97 ? 18.031 -2.938 -19.219 1 57.28 97 GLU A CA 1
ATOM 800 C C . GLU A 1 97 ? 18.016 -1.773 -18.219 1 57.28 97 GLU A C 1
ATOM 802 O O . GLU A 1 97 ? 18.875 -0.898 -18.281 1 57.28 97 GLU A O 1
ATOM 807 N N . ILE A 1 98 ? 17.078 -1.494 -17.328 1 59.94 98 ILE A N 1
ATOM 808 C CA . ILE A 1 98 ? 17.016 -0.592 -16.172 1 59.94 98 ILE A CA 1
ATOM 809 C C . ILE A 1 98 ? 16.859 0.848 -16.672 1 59.94 98 ILE A C 1
ATOM 811 O O . ILE A 1 98 ? 17.516 1.757 -16.141 1 59.94 98 ILE A O 1
ATOM 815 N N . ASP A 1 99 ? 16.422 1.128 -17.781 1 76.38 99 ASP A N 1
ATOM 816 C CA . ASP A 1 99 ? 16.078 2.5 -18.141 1 76.38 99 ASP A CA 1
ATOM 817 C C . ASP A 1 99 ? 14.852 2.988 -17.391 1 76.38 99 ASP A C 1
ATOM 819 O O . ASP A 1 99 ? 13.727 2.648 -17.734 1 76.38 99 ASP A O 1
ATOM 823 N N . ASP A 1 100 ? 15.164 3.834 -16.469 1 73.69 100 ASP A N 1
ATOM 824 C CA . ASP A 1 100 ? 14.125 4.293 -15.555 1 73.69 100 ASP A CA 1
ATOM 825 C C . ASP A 1 100 ? 13.023 5.035 -16.312 1 73.69 100 ASP A C 1
ATOM 827 O O . ASP A 1 100 ? 11.836 4.844 -16.016 1 73.69 100 ASP A O 1
ATOM 831 N N . LYS A 1 101 ? 13.406 5.766 -17.266 1 78.62 101 LYS A N 1
ATOM 832 C CA . LYS A 1 101 ? 12.422 6.562 -17.984 1 78.62 101 LYS A CA 1
ATOM 833 C C . LYS A 1 101 ? 11.5 5.668 -18.812 1 78.62 101 LYS A C 1
ATOM 835 O O . LYS A 1 101 ? 10.281 5.871 -18.812 1 78.62 101 LYS A O 1
ATOM 840 N N . LYS A 1 102 ? 12.055 4.711 -19.438 1 81.5 102 LYS A N 1
ATOM 841 C CA . LYS A 1 102 ? 11.25 3.783 -20.234 1 81.5 102 LYS A CA 1
ATOM 842 C C . LYS A 1 102 ? 10.352 2.936 -19.328 1 81.5 102 LYS A C 1
ATOM 844 O O . LYS A 1 102 ? 9.188 2.693 -19.672 1 81.5 102 LYS A O 1
ATOM 849 N N . THR A 1 103 ? 10.922 2.58 -18.25 1 83.06 103 THR A N 1
ATOM 850 C CA . THR A 1 103 ? 10.141 1.786 -17.297 1 83.06 103 THR A CA 1
ATOM 851 C C . THR A 1 103 ? 8.961 2.592 -16.766 1 83.06 103 THR A C 1
ATOM 853 O O . THR A 1 103 ? 7.836 2.096 -16.703 1 83.06 103 THR A O 1
ATOM 856 N N . ASP A 1 104 ? 9.242 3.842 -16.469 1 84.69 104 ASP A N 1
ATOM 857 C CA . ASP A 1 104 ? 8.188 4.715 -15.953 1 84.69 104 ASP A CA 1
ATOM 858 C C . ASP A 1 104 ? 7.086 4.914 -16.984 1 84.69 104 ASP A C 1
ATOM 860 O O . ASP A 1 104 ? 5.898 4.867 -16.656 1 84.69 104 ASP A O 1
ATOM 864 N N . SER A 1 105 ? 7.477 5.055 -18.156 1 86.5 105 SER A N 1
ATOM 865 C CA . SER A 1 105 ? 6.508 5.254 -19.234 1 86.5 105 SER A CA 1
ATOM 866 C C . SER A 1 105 ? 5.656 4.004 -19.453 1 86.5 105 SER A C 1
ATOM 868 O O . SER A 1 105 ? 4.445 4.102 -19.656 1 86.5 105 SER A O 1
ATOM 870 N N . THR A 1 106 ? 6.312 2.902 -19.391 1 87.12 106 THR A N 1
ATOM 871 C CA . THR A 1 106 ? 5.598 1.644 -19.562 1 87.12 106 THR A CA 1
ATOM 872 C C . THR A 1 106 ? 4.598 1.431 -18.422 1 87.12 106 THR A C 1
ATOM 874 O O . THR A 1 106 ? 3.447 1.062 -18.672 1 87.12 106 THR A O 1
ATOM 877 N N . VAL A 1 107 ? 5.027 1.7 -17.25 1 89.94 107 VAL A N 1
ATOM 878 C CA . VAL A 1 107 ? 4.168 1.544 -16.078 1 89.94 107 VAL A CA 1
ATOM 879 C C . VAL A 1 107 ? 2.949 2.457 -16.203 1 89.94 107 VAL A C 1
ATOM 881 O O . VAL A 1 107 ? 1.817 2.031 -15.969 1 89.94 107 VAL A O 1
ATOM 884 N N . LEU A 1 108 ? 3.174 3.623 -16.656 1 90.56 108 LEU A N 1
ATOM 885 C CA . LEU A 1 108 ? 2.092 4.586 -16.844 1 90.56 108 LEU A CA 1
ATOM 886 C C . LEU A 1 108 ? 1.111 4.109 -17.906 1 90.56 108 LEU A C 1
ATOM 888 O O . LEU A 1 108 ? -0.105 4.223 -17.734 1 90.56 108 LEU A O 1
ATOM 892 N N . ASN A 1 109 ? 1.644 3.613 -18.969 1 91.88 109 ASN A N 1
ATOM 893 C CA . ASN A 1 109 ? 0.785 3.146 -20.047 1 91.88 109 ASN A CA 1
ATOM 894 C C . ASN A 1 109 ? -0.022 1.919 -19.625 1 91.88 109 ASN A C 1
ATOM 896 O O . ASN A 1 109 ? -1.207 1.813 -19.953 1 91.88 109 ASN A O 1
ATOM 900 N N . VAL A 1 110 ? 0.6 1.044 -18.969 1 94.88 110 VAL A N 1
ATOM 901 C CA . VAL A 1 110 ? -0.085 -0.155 -18.5 1 94.88 110 VAL A CA 1
ATOM 902 C C . VAL A 1 110 ? -1.156 0.229 -17.484 1 94.88 110 VAL A C 1
ATOM 904 O O . VAL A 1 110 ? -2.262 -0.316 -17.5 1 94.88 110 VAL A O 1
ATOM 907 N N . GLU A 1 111 ? -0.866 1.16 -16.609 1 95.06 111 GLU A N 1
ATOM 908 C CA . GLU A 1 111 ? -1.85 1.692 -15.672 1 95.06 111 GLU A CA 1
ATOM 909 C C . GLU A 1 111 ? -3.076 2.23 -16.406 1 95.06 111 GLU A C 1
ATOM 911 O O . GLU A 1 111 ? -4.211 1.904 -16.047 1 95.06 111 GLU A O 1
ATOM 916 N N . LYS A 1 112 ? -2.846 3.012 -17.375 1 93.75 112 LYS A N 1
ATOM 917 C CA . LYS A 1 112 ? -3.938 3.582 -18.156 1 93.75 112 LYS A CA 1
ATOM 918 C C . LYS A 1 112 ? -4.766 2.488 -18.828 1 93.75 112 LYS A C 1
ATOM 920 O O . LYS A 1 112 ? -5.996 2.568 -18.859 1 93.75 112 LYS A O 1
ATOM 925 N N . ALA A 1 113 ? -4.078 1.535 -19.344 1 95.62 113 ALA A N 1
ATOM 926 C CA . ALA A 1 113 ? -4.773 0.409 -19.969 1 95.62 113 ALA A CA 1
ATOM 927 C C . ALA A 1 113 ? -5.668 -0.307 -18.953 1 95.62 113 ALA A C 1
ATOM 929 O O . ALA A 1 113 ? -6.816 -0.638 -19.266 1 95.62 113 ALA A O 1
ATOM 930 N N . LEU A 1 114 ? -5.188 -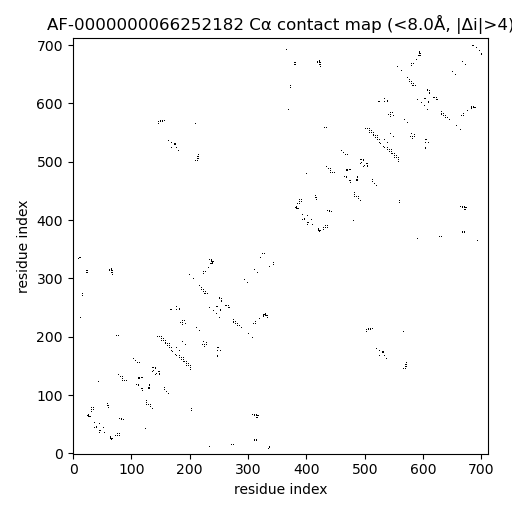0.498 -17.766 1 97.12 114 LEU A N 1
ATOM 931 C CA . LEU A 1 114 ? -5.93 -1.204 -16.719 1 97.12 114 LEU A CA 1
ATOM 932 C C . LEU A 1 114 ? -7.129 -0.386 -16.266 1 97.12 114 LEU A C 1
ATOM 934 O O . LEU A 1 114 ? -8.227 -0.926 -16.094 1 97.12 114 LEU A O 1
ATOM 938 N N . ILE A 1 115 ? -6.922 0.906 -16.094 1 95.69 115 ILE A N 1
ATOM 939 C CA . ILE A 1 115 ? -7.965 1.749 -15.516 1 95.69 115 ILE A CA 1
ATOM 940 C C . ILE A 1 115 ? -8.992 2.111 -16.594 1 95.69 115 ILE A C 1
ATOM 942 O O . ILE A 1 115 ? -10.195 2.014 -16.359 1 95.69 115 ILE A O 1
ATOM 946 N N . ASN A 1 116 ? -8.523 2.389 -17.812 1 91.75 116 ASN A N 1
ATOM 947 C CA . ASN A 1 116 ? -9.406 2.945 -18.828 1 91.75 116 ASN A CA 1
ATOM 948 C C . ASN A 1 116 ? -9.891 1.872 -19.812 1 91.75 116 ASN A C 1
ATOM 950 O O . ASN A 1 116 ? -10.883 2.064 -20.516 1 91.75 116 ASN A O 1
ATOM 954 N N . GLY A 1 117 ? -9.203 0.802 -19.953 1 91.38 117 GLY A N 1
ATOM 955 C CA . GLY A 1 117 ? -9.547 -0.251 -20.891 1 91.38 117 GLY A CA 1
ATOM 956 C C . GLY A 1 117 ? -9.133 0.059 -22.328 1 91.38 117 GLY A C 1
ATOM 957 O O . GLY A 1 117 ? -9.516 -0.651 -23.25 1 91.38 117 GLY A O 1
ATOM 958 N N . THR A 1 118 ? -8.477 1.163 -22.469 1 86.5 118 THR A N 1
ATOM 959 C CA . THR A 1 118 ? -7.984 1.561 -23.781 1 86.5 118 THR A CA 1
ATOM 960 C C . THR A 1 118 ? -6.629 2.254 -23.672 1 86.5 118 THR A C 1
ATOM 962 O O . THR A 1 118 ? -6.234 2.67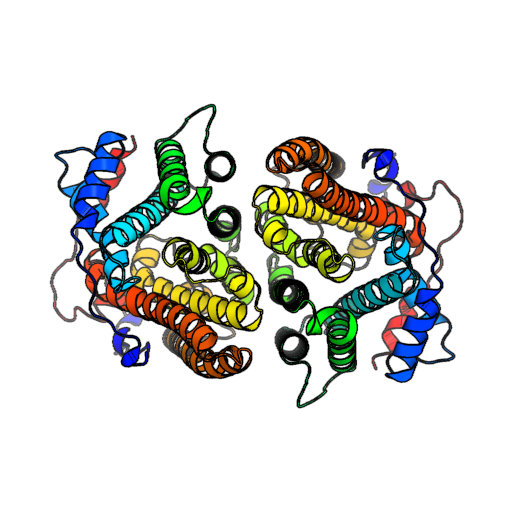6 -22.578 1 86.5 118 THR A O 1
ATOM 965 N N . ILE A 1 119 ? -5.977 2.074 -24.828 1 81.88 119 ILE A N 1
ATOM 966 C CA . ILE A 1 119 ? -4.742 2.848 -24.922 1 81.88 119 ILE A CA 1
ATOM 967 C C . ILE A 1 119 ? -4.719 3.627 -26.234 1 81.88 119 ILE A C 1
ATOM 969 O O . ILE A 1 119 ? -5.223 3.15 -27.25 1 81.88 119 ILE A O 1
ATOM 973 N N . THR A 1 120 ? -4.348 4.824 -26.203 1 73.94 120 THR A N 1
ATOM 974 C CA . THR A 1 120 ? -4.34 5.648 -27.406 1 73.94 120 THR A CA 1
ATOM 975 C C . THR A 1 120 ? -3.199 5.234 -28.344 1 73.94 120 THR A C 1
ATOM 977 O O . THR A 1 120 ? -3.385 5.129 -29.547 1 73.94 120 THR A O 1
ATOM 980 N N . ASN A 1 121 ? -1.984 5.113 -27.828 1 69.06 121 ASN A N 1
ATOM 981 C CA . ASN A 1 121 ? -0.832 4.695 -28.625 1 69.06 121 ASN A CA 1
ATOM 982 C C . ASN A 1 121 ? -0.213 3.412 -28.078 1 69.06 121 ASN A C 1
ATOM 984 O O . ASN A 1 121 ? 0.345 3.406 -26.969 1 69.06 121 ASN A O 1
ATOM 988 N N . LYS A 1 122 ? -0.616 2.41 -28.875 1 65.62 122 LYS A N 1
ATOM 989 C CA . LYS A 1 122 ? -0.009 1.15 -28.453 1 65.62 122 LYS A CA 1
ATOM 990 C C . LYS A 1 122 ? 1.457 1.08 -28.875 1 65.62 122 LYS A C 1
ATOM 992 O O . LYS A 1 122 ? 1.771 1.114 -30.062 1 65.62 122 LYS A O 1
ATOM 997 N N . ASN A 1 123 ? 2.236 0.988 -27.891 1 72.94 123 ASN A N 1
ATOM 998 C CA . ASN A 1 123 ? 3.668 1.032 -28.156 1 72.94 123 ASN A CA 1
ATOM 999 C C . ASN A 1 123 ? 4.316 -0.335 -27.969 1 72.94 123 ASN A C 1
ATOM 1001 O O . ASN A 1 123 ? 5.488 -0.525 -28.312 1 72.94 123 ASN A O 1
ATOM 1005 N N . SER A 1 124 ? 3.496 -1.246 -27.391 1 82.94 124 SER A N 1
ATOM 1006 C CA . SER A 1 124 ? 4.109 -2.545 -27.141 1 82.94 124 SER A CA 1
ATOM 1007 C C . SER A 1 124 ? 3.059 -3.65 -27.078 1 82.94 124 SER A C 1
ATOM 1009 O O . SER A 1 124 ? 1.879 -3.383 -26.844 1 82.94 124 SER A O 1
ATOM 1011 N N . LYS A 1 125 ? 3.498 -4.855 -27.25 1 88 125 LYS A N 1
ATOM 1012 C CA . LYS A 1 125 ? 2.629 -6.023 -27.141 1 88 125 LYS A CA 1
ATOM 1013 C C . LYS A 1 125 ? 2.141 -6.211 -25.703 1 88 125 LYS A C 1
ATOM 1015 O O . LYS A 1 125 ? 1.041 -6.723 -25.484 1 88 125 LYS A O 1
ATOM 1020 N N . LEU A 1 126 ? 2.932 -5.797 -24.797 1 91.44 126 LEU A N 1
ATOM 1021 C CA . LEU A 1 126 ? 2.521 -5.832 -23.406 1 91.44 126 LEU A CA 1
ATOM 1022 C C . LEU A 1 126 ? 1.29 -4.961 -23.172 1 91.44 126 LEU A C 1
ATOM 1024 O O . LEU A 1 126 ? 0.331 -5.387 -22.531 1 91.44 126 LEU A O 1
ATOM 1028 N N . GLU A 1 127 ? 1.272 -3.805 -23.734 1 91.12 127 GLU A N 1
ATOM 1029 C CA . GLU A 1 127 ? 0.141 -2.893 -23.609 1 91.12 127 GLU A CA 1
ATOM 1030 C C . GLU A 1 127 ? -1.103 -3.449 -24.297 1 91.12 127 GLU A C 1
ATOM 1032 O O . GLU A 1 127 ? -2.207 -3.371 -23.75 1 91.12 127 GLU A O 1
ATOM 1037 N N . GLU A 1 128 ? -0.878 -4.059 -25.406 1 91.62 128 GLU A N 1
ATOM 1038 C CA . GLU A 1 128 ? -1.986 -4.688 -26.125 1 91.62 128 GLU A CA 1
ATOM 1039 C C . GLU A 1 128 ? -2.592 -5.828 -25.312 1 91.62 128 GLU A C 1
ATOM 1041 O O . GLU A 1 128 ? -3.814 -5.941 -25.203 1 91.62 128 GLU A O 1
ATOM 1046 N N . TYR A 1 129 ? -1.736 -6.617 -24.797 1 94.69 129 TYR A N 1
ATOM 1047 C CA . TYR A 1 129 ? -2.225 -7.723 -23.984 1 94.69 129 TYR A CA 1
ATOM 1048 C C . TYR A 1 129 ? -2.941 -7.211 -22.75 1 94.69 129 TYR A C 1
ATOM 1050 O O . TYR A 1 129 ? -3.93 -7.805 -22.312 1 94.69 129 TYR A O 1
ATOM 1058 N N . THR A 1 130 ? -2.412 -6.137 -22.156 1 96.5 130 THR A N 1
ATOM 1059 C CA . THR A 1 130 ? -3.037 -5.562 -20.969 1 96.5 130 THR A CA 1
ATOM 1060 C C . THR A 1 130 ? -4.477 -5.152 -21.25 1 96.5 130 THR A C 1
ATOM 1062 O O . THR A 1 130 ? -5.383 -5.445 -20.469 1 96.5 130 THR A O 1
ATOM 1065 N N . VAL A 1 131 ? -4.703 -4.543 -22.375 1 96 131 VAL A N 1
ATOM 1066 C CA . VAL A 1 131 ? -6.043 -4.137 -22.781 1 96 131 VAL A CA 1
ATOM 1067 C C . VAL A 1 131 ? -6.922 -5.371 -22.969 1 96 131 VAL A C 1
ATOM 1069 O O . VAL A 1 131 ? -8.062 -5.414 -22.484 1 96 131 VAL A O 1
ATOM 1072 N N . PHE A 1 132 ? -6.402 -6.344 -23.656 1 96.38 132 PHE A N 1
ATOM 1073 C CA . PHE A 1 132 ? -7.117 -7.594 -23.891 1 96.38 132 PHE A CA 1
ATOM 1074 C C . PHE A 1 132 ? -7.523 -8.242 -22.578 1 96.38 132 PHE A C 1
ATOM 1076 O O . PHE A 1 132 ? -8.703 -8.539 -22.359 1 96.38 132 PHE A O 1
ATOM 1083 N N . PHE A 1 133 ? -6.527 -8.398 -21.703 1 97.44 133 PHE A N 1
ATOM 1084 C CA . PHE A 1 133 ? -6.734 -9.023 -20.406 1 97.44 133 PHE A CA 1
ATOM 1085 C C . PHE A 1 133 ? -7.785 -8.266 -19.594 1 97.44 133 PHE A C 1
ATOM 1087 O O . PHE A 1 133 ? -8.75 -8.859 -19.109 1 97.44 133 PHE A O 1
ATOM 1094 N N . ARG A 1 134 ? -7.621 -6.996 -19.484 1 97.75 134 ARG A N 1
ATOM 1095 C CA . ARG A 1 134 ? -8.555 -6.141 -18.75 1 97.75 134 ARG A CA 1
ATOM 1096 C C . ARG A 1 134 ? -9.969 -6.277 -19.297 1 97.75 134 ARG A C 1
ATOM 1098 O O . ARG A 1 134 ? -10.93 -6.348 -18.531 1 97.75 134 ARG A O 1
ATOM 1105 N N . ASN A 1 135 ? -10.133 -6.27 -20.594 1 96.38 135 ASN A N 1
ATOM 1106 C CA . ASN A 1 135 ? -11.453 -6.379 -21.203 1 96.38 135 ASN A CA 1
ATOM 1107 C C . ASN A 1 135 ? -12.07 -7.75 -20.953 1 96.38 135 ASN A C 1
ATOM 1109 O O . ASN A 1 135 ? -13.281 -7.855 -20.719 1 96.38 135 ASN A O 1
ATOM 1113 N N . LYS A 1 136 ? -11.281 -8.781 -20.984 1 97.06 136 LYS A N 1
ATOM 1114 C CA . LYS A 1 136 ? -11.773 -10.117 -20.672 1 97.06 136 LYS A CA 1
ATOM 1115 C C . LYS A 1 136 ? -12.227 -10.195 -19.219 1 97.06 136 LYS A C 1
ATOM 1117 O O . LYS A 1 136 ? -13.219 -10.859 -18.906 1 97.06 136 LYS A O 1
ATOM 1122 N N . LEU A 1 137 ? -11.5 -9.555 -18.344 1 97.12 137 LEU A N 1
ATOM 1123 C CA . LEU A 1 137 ? -11.883 -9.484 -16.938 1 97.12 137 LEU A CA 1
ATOM 1124 C C . LEU A 1 137 ? -13.227 -8.773 -16.766 1 97.12 137 LEU A C 1
ATOM 1126 O O . LEU A 1 137 ? -14.102 -9.25 -16.047 1 97.12 137 LEU A O 1
ATOM 1130 N N . PHE A 1 138 ? -13.336 -7.676 -17.484 1 96.88 138 PHE A N 1
ATOM 1131 C CA . PHE A 1 138 ? -14.555 -6.887 -17.391 1 96.88 138 PHE A CA 1
ATOM 1132 C C . PHE A 1 138 ? -15.75 -7.676 -17.906 1 96.88 138 PHE A C 1
ATOM 1134 O O . PHE A 1 138 ? -16.828 -7.656 -17.312 1 96.88 138 PHE A O 1
ATOM 1141 N N . GLU A 1 139 ? -15.578 -8.375 -19 1 96.31 139 GLU A N 1
ATOM 1142 C CA . GLU A 1 139 ? -16.625 -9.219 -19.562 1 96.31 139 GLU A CA 1
ATOM 1143 C C . GLU A 1 139 ? -17.016 -10.336 -18.609 1 96.31 139 GLU A C 1
ATOM 1145 O O . GLU A 1 139 ? -18.203 -10.672 -18.484 1 96.31 139 GLU A O 1
ATOM 1150 N N . TYR A 1 140 ? -16.047 -10.789 -17.953 1 96 140 TYR A N 1
ATOM 1151 C CA . TYR A 1 140 ? -16.234 -11.93 -17.078 1 96 140 TYR A CA 1
ATOM 1152 C C . TYR A 1 140 ? -16.984 -11.516 -15.812 1 96 140 TYR A C 1
ATOM 1154 O O . TYR A 1 140 ? -17.875 -12.242 -15.352 1 96 140 TYR A O 1
ATOM 1162 N N . CYS A 1 141 ? -16.688 -10.328 -15.211 1 93.62 141 CYS A N 1
ATOM 1163 C CA . CYS A 1 141 ? -17.234 -10.016 -13.898 1 93.62 141 CYS A CA 1
ATOM 1164 C C . CYS A 1 141 ? -17.641 -8.555 -13.812 1 93.62 141 CYS A C 1
ATOM 1166 O O . CYS A 1 141 ? -18.422 -8.172 -12.938 1 93.62 141 CYS A O 1
ATOM 1168 N N . GLY A 1 142 ? -17.25 -7.684 -14.641 1 84.94 142 GLY A N 1
ATOM 1169 C CA . GLY A 1 142 ? -17.281 -6.246 -14.438 1 84.94 142 GLY A CA 1
ATOM 1170 C C . GLY A 1 142 ? -18.688 -5.672 -14.539 1 84.94 142 GLY A C 1
ATOM 1171 O O . GLY A 1 142 ? -19 -4.652 -13.922 1 84.94 142 GLY A O 1
ATOM 1172 N N . ARG A 1 143 ? -19.5 -6.32 -15.234 1 86.94 143 ARG A N 1
ATOM 1173 C CA . ARG A 1 143 ? -20.844 -5.805 -15.422 1 86.94 143 ARG A CA 1
ATOM 1174 C C . ARG A 1 143 ? -21.719 -6.082 -14.195 1 86.94 143 ARG A C 1
ATOM 1176 O O . ARG A 1 143 ? -22.5 -5.227 -13.773 1 86.94 143 ARG A O 1
ATOM 1183 N N . GLU A 1 144 ? -21.516 -7.18 -13.633 1 91.25 144 GLU A N 1
ATOM 1184 C CA . GLU A 1 144 ? -22.344 -7.605 -12.508 1 91.25 144 GLU A CA 1
ATOM 1185 C C . GLU A 1 144 ? -21.688 -7.25 -11.18 1 91.25 144 GLU A C 1
ATOM 1187 O O . GLU A 1 144 ? -22.391 -6.965 -10.195 1 91.25 144 GLU A O 1
ATOM 1192 N N . ARG A 1 145 ? -20.422 -7.293 -11.195 1 94.56 145 ARG A N 1
ATOM 1193 C CA . ARG A 1 145 ? -19.672 -7.074 -9.969 1 94.56 145 ARG A CA 1
ATOM 1194 C C . ARG A 1 145 ? -18.547 -6.059 -10.188 1 94.56 145 ARG A C 1
ATOM 1196 O O . ARG A 1 145 ? -17.375 -6.395 -10.047 1 94.56 145 ARG A O 1
ATOM 1203 N N . LEU A 1 146 ? -18.969 -4.852 -10.375 1 94.56 146 LEU A N 1
ATOM 1204 C CA . LEU A 1 146 ? -18.031 -3.77 -10.625 1 94.56 146 LEU A CA 1
ATOM 1205 C C . LEU A 1 146 ? -17.094 -3.576 -9.438 1 94.56 146 LEU A C 1
ATOM 1207 O O . LEU A 1 146 ? -15.922 -3.219 -9.617 1 94.56 146 LEU A O 1
ATOM 1211 N N . ASP A 1 147 ? -17.594 -3.887 -8.266 1 94.94 147 ASP A N 1
ATOM 1212 C CA . ASP A 1 147 ? -16.797 -3.758 -7.047 1 94.94 147 ASP A CA 1
ATOM 1213 C C . ASP A 1 147 ? -15.625 -4.73 -7.047 1 94.94 147 ASP A C 1
ATOM 1215 O O . ASP A 1 147 ? -14.484 -4.34 -6.77 1 94.94 147 ASP A O 1
ATOM 1219 N N . ALA A 1 148 ? -15.859 -5.941 -7.473 1 97.12 148 ALA A N 1
ATOM 1220 C CA . ALA A 1 148 ? -14.805 -6.945 -7.551 1 97.12 148 ALA A CA 1
ATOM 1221 C C . ALA A 1 148 ? -13.812 -6.617 -8.656 1 97.12 148 ALA A C 1
ATOM 1223 O O . ALA A 1 148 ? -12.602 -6.758 -8.477 1 97.12 148 ALA A O 1
ATOM 1224 N N . PHE A 1 149 ? -14.352 -6.176 -9.766 1 97.75 149 PHE A N 1
ATOM 1225 C CA . PHE A 1 149 ? -13.508 -5.738 -10.875 1 97.75 149 PHE A CA 1
ATOM 1226 C C . PHE A 1 149 ? -12.602 -4.594 -10.445 1 97.75 149 PHE A C 1
ATOM 1228 O O . PHE A 1 149 ? -11.391 -4.645 -10.656 1 97.75 149 PHE A O 1
ATOM 1235 N N . ASN A 1 150 ? -13.125 -3.617 -9.766 1 97.44 150 ASN A N 1
ATOM 1236 C CA . ASN A 1 150 ? -12.375 -2.463 -9.297 1 97.44 150 ASN A CA 1
ATOM 1237 C C . ASN A 1 150 ? -11.32 -2.863 -8.266 1 97.44 150 ASN A C 1
ATOM 1239 O O . ASN A 1 150 ? -10.195 -2.354 -8.289 1 97.44 150 ASN A O 1
ATOM 1243 N N . LEU A 1 151 ? -11.68 -3.736 -7.43 1 97.88 151 LEU A N 1
ATOM 1244 C CA . LEU A 1 151 ? -10.742 -4.23 -6.43 1 97.88 151 LEU A CA 1
ATOM 1245 C C . LEU A 1 151 ? -9.492 -4.812 -7.094 1 97.88 151 LEU A C 1
ATOM 1247 O O . LEU A 1 151 ? -8.367 -4.441 -6.746 1 97.88 151 LEU A O 1
ATOM 1251 N N . LEU A 1 152 ? -9.719 -5.656 -8.055 1 98.38 152 LEU A N 1
ATOM 1252 C CA . LEU A 1 152 ? -8.57 -6.289 -8.703 1 98.38 152 LEU A CA 1
ATOM 1253 C C . LEU A 1 152 ? -7.746 -5.262 -9.469 1 98.38 152 LEU A C 1
ATOM 1255 O O . LEU A 1 152 ? -6.52 -5.23 -9.344 1 98.38 152 LEU A O 1
ATOM 1259 N N . ILE A 1 153 ? -8.391 -4.434 -10.25 1 98.31 153 ILE A N 1
ATOM 1260 C CA . ILE A 1 153 ? -7.668 -3.424 -11.023 1 98.31 153 ILE A CA 1
ATOM 1261 C C . ILE A 1 153 ? -6.855 -2.539 -10.078 1 98.31 153 ILE A C 1
ATOM 1263 O O . ILE A 1 153 ? -5.691 -2.232 -10.359 1 98.31 153 ILE A O 1
ATOM 1267 N N . ASN A 1 154 ? -7.434 -2.211 -9.016 1 97.31 154 ASN A N 1
ATOM 1268 C CA . ASN A 1 154 ? -6.746 -1.387 -8.031 1 97.31 154 ASN A CA 1
ATOM 1269 C C . ASN A 1 154 ? -5.496 -2.078 -7.492 1 97.31 154 ASN A C 1
ATOM 1271 O O . ASN A 1 154 ? -4.422 -1.475 -7.438 1 97.31 154 ASN A O 1
ATOM 1275 N N . GLU A 1 155 ? -5.609 -3.285 -7.109 1 97.62 155 GLU A N 1
ATOM 1276 C CA . GLU A 1 155 ? -4.477 -4.02 -6.555 1 97.62 155 GLU A CA 1
ATOM 1277 C C . GLU A 1 155 ? -3.385 -4.219 -7.602 1 97.62 155 GLU A C 1
ATOM 1279 O O . GLU A 1 155 ? -2.195 -4.219 -7.273 1 97.62 155 GLU A O 1
ATOM 1284 N N . LEU A 1 156 ? -3.781 -4.367 -8.836 1 98.06 156 LEU A N 1
ATOM 1285 C CA . LEU A 1 156 ? -2.803 -4.488 -9.914 1 98.06 156 LEU A CA 1
ATOM 1286 C C . LEU A 1 156 ? -2.045 -3.18 -10.109 1 98.06 156 LEU A C 1
ATOM 1288 O O . LEU A 1 156 ? -0.819 -3.184 -10.25 1 98.06 156 LEU A O 1
ATOM 1292 N N . VAL A 1 157 ? -2.736 -2.131 -10.102 1 97.19 157 VAL A N 1
ATOM 1293 C CA . VAL A 1 157 ? -2.127 -0.818 -10.273 1 97.19 157 VAL A CA 1
ATOM 1294 C C . VAL A 1 157 ? -1.171 -0.535 -9.117 1 97.19 157 VAL A C 1
ATOM 1296 O O . VAL A 1 157 ? -0.051 -0.064 -9.328 1 97.19 157 VAL A O 1
ATOM 1299 N N . ILE A 1 158 ? -1.574 -0.862 -7.895 1 96.06 158 ILE A N 1
ATOM 1300 C CA . ILE A 1 158 ? -0.738 -0.67 -6.715 1 96.06 158 ILE A CA 1
ATOM 1301 C C . ILE A 1 158 ? 0.542 -1.493 -6.848 1 96.06 158 ILE A C 1
ATOM 1303 O O . ILE A 1 158 ? 1.635 -1.004 -6.555 1 96.06 158 ILE A O 1
ATOM 1307 N N . CYS A 1 159 ? 0.377 -2.656 -7.316 1 96.75 159 CYS A N 1
ATOM 1308 C CA . CYS A 1 159 ? 1.538 -3.51 -7.539 1 96.75 159 CYS A CA 1
ATOM 1309 C C . CYS A 1 159 ? 2.479 -2.893 -8.57 1 96.75 159 CYS A C 1
ATOM 1311 O O . CYS A 1 159 ? 3.691 -2.844 -8.352 1 96.75 159 CYS A O 1
ATOM 1313 N N . LEU A 1 160 ? 1.988 -2.336 -9.656 1 95.12 160 LEU A N 1
ATOM 1314 C CA . LEU A 1 160 ? 2.768 -1.713 -10.719 1 95.12 160 LEU A CA 1
ATOM 1315 C C . LEU A 1 160 ? 3.578 -0.538 -10.188 1 95.12 160 LEU A C 1
ATOM 1317 O O . LEU A 1 160 ? 4.734 -0.345 -10.57 1 95.12 160 LEU A O 1
ATOM 1321 N N . TRP A 1 161 ? 2.961 0.147 -9.258 1 94.06 161 TRP A N 1
ATOM 1322 C CA . TRP A 1 161 ? 3.586 1.349 -8.719 1 94.06 161 TRP A CA 1
ATOM 1323 C C . TRP A 1 161 ? 4.824 0.997 -7.898 1 94.06 161 TRP A C 1
ATOM 1325 O O . TRP A 1 161 ? 5.637 1.87 -7.586 1 94.06 161 TRP A O 1
ATOM 1335 N N . THR A 1 162 ? 5.031 -0.217 -7.543 1 94.69 162 THR A N 1
ATOM 1336 C CA . THR A 1 162 ? 6.16 -0.612 -6.703 1 94.69 162 THR A CA 1
ATOM 1337 C C . THR A 1 162 ? 7.309 -1.136 -7.559 1 94.69 162 THR A C 1
ATOM 1339 O O . THR A 1 162 ? 8.422 -1.334 -7.062 1 94.69 162 THR A O 1
ATOM 1342 N N . LEU A 1 163 ? 7.117 -1.306 -8.859 1 91.69 163 LEU A N 1
ATOM 1343 C CA . LEU A 1 163 ? 8.102 -1.974 -9.703 1 91.69 163 LEU A CA 1
ATOM 1344 C C . LEU A 1 163 ? 9.391 -1.167 -9.773 1 91.69 163 LEU A C 1
ATOM 1346 O O . LEU A 1 163 ? 10.469 -1.674 -9.445 1 91.69 163 LEU A O 1
ATOM 1350 N N . VAL A 1 164 ? 9.305 0.085 -10.055 1 90.38 164 VAL A N 1
ATOM 1351 C CA . VAL A 1 164 ? 10.492 0.922 -10.188 1 90.38 164 VAL A CA 1
ATOM 1352 C C . VAL A 1 164 ? 11.102 1.188 -8.812 1 90.38 164 VAL A C 1
ATOM 1354 O O . VAL A 1 164 ? 12.297 0.977 -8.602 1 90.38 164 VAL A O 1
ATOM 1357 N N . PRO A 1 165 ? 10.297 1.529 -7.84 1 92.94 165 PRO A N 1
ATOM 1358 C CA . PRO A 1 165 ? 10.836 1.759 -6.496 1 92.94 165 PRO A CA 1
ATOM 1359 C C . PRO A 1 165 ? 11.578 0.546 -5.941 1 92.94 165 PRO A C 1
ATOM 1361 O O . PRO A 1 165 ? 12.586 0.7 -5.25 1 92.94 165 PRO A O 1
ATOM 1364 N N . PHE A 1 166 ? 11.102 -0.625 -6.238 1 92.56 166 PHE A N 1
ATOM 1365 C CA . PHE A 1 166 ? 11.742 -1.823 -5.703 1 92.56 166 PHE A CA 1
ATOM 1366 C C . PHE A 1 166 ? 13.156 -1.973 -6.246 1 92.56 166 PHE A C 1
ATOM 1368 O O . PHE A 1 166 ? 14.055 -2.424 -5.535 1 92.56 166 PHE A O 1
ATOM 1375 N N . SER A 1 167 ? 13.352 -1.543 -7.43 1 88.88 167 SER A N 1
ATOM 1376 C CA . SER A 1 167 ? 14.68 -1.636 -8.031 1 88.88 167 SER A CA 1
ATOM 1377 C C . SER A 1 167 ? 15.617 -0.574 -7.469 1 88.88 167 SER A C 1
ATOM 1379 O O . SER A 1 167 ? 16.812 -0.594 -7.738 1 88.88 167 SER A O 1
ATOM 1381 N N . LYS A 1 168 ? 15.055 0.322 -6.637 1 91.62 168 LYS A N 1
ATOM 1382 C CA . LYS A 1 168 ? 15.828 1.458 -6.141 1 91.62 168 LYS A CA 1
ATOM 1383 C C . LYS A 1 168 ? 16.141 1.308 -4.656 1 91.62 168 LYS A C 1
ATOM 1385 O O . LYS A 1 168 ? 16.719 2.203 -4.047 1 91.62 168 LYS A O 1
ATOM 1390 N N . ILE A 1 169 ? 15.852 0.17 -4.062 1 93.62 169 ILE A N 1
ATOM 1391 C CA . ILE A 1 169 ? 16.047 0.022 -2.623 1 93.62 169 ILE A CA 1
ATOM 1392 C C . ILE A 1 169 ? 17.5 -0.303 -2.33 1 93.62 169 ILE A C 1
ATOM 1394 O O . ILE A 1 169 ? 17.906 -0.416 -1.167 1 93.62 169 ILE A O 1
ATOM 1398 N N . HIS A 1 170 ? 18.297 -0.466 -3.354 1 91.94 170 HIS A N 1
ATOM 1399 C CA . HIS A 1 170 ? 19.719 -0.753 -3.254 1 91.94 170 HIS A CA 1
ATOM 1400 C C . HIS A 1 170 ? 20.531 0.095 -4.234 1 91.94 170 HIS A C 1
ATOM 1402 O O . HIS A 1 170 ? 19.953 0.778 -5.086 1 91.94 170 HIS A O 1
ATOM 1408 N N . SER A 1 171 ? 21.828 0.056 -4.055 1 90.06 171 SER A N 1
ATOM 1409 C CA . SER A 1 171 ? 22.75 0.667 -5.008 1 90.06 171 SER A CA 1
ATOM 1410 C C . SER A 1 171 ? 24.016 -0.157 -5.152 1 90.06 171 SER A C 1
ATOM 1412 O O . SER A 1 171 ? 24.828 -0.23 -4.219 1 90.06 171 SER A O 1
ATOM 1414 N N . LYS A 1 172 ? 24.156 -0.686 -6.277 1 86.62 172 LYS A N 1
ATOM 1415 C CA . LYS A 1 172 ? 25.375 -1.438 -6.547 1 86.62 172 LYS A CA 1
ATOM 1416 C C . LYS A 1 172 ? 26.609 -0.533 -6.488 1 86.62 172 LYS A C 1
ATOM 1418 O O . LYS A 1 172 ? 27.609 -0.889 -5.879 1 86.62 172 LYS A O 1
ATOM 1423 N N . GLU A 1 173 ? 26.469 0.602 -7.059 1 84.38 173 GLU A N 1
ATOM 1424 C CA . GLU A 1 173 ? 27.562 1.564 -7.137 1 84.38 173 GLU A CA 1
ATOM 1425 C C . GLU A 1 173 ? 28.031 1.984 -5.746 1 84.38 173 GLU A C 1
ATOM 1427 O O . GLU A 1 173 ? 29.219 2.178 -5.523 1 84.38 173 GLU A O 1
ATOM 1432 N N . LYS A 1 174 ? 27.141 2.021 -4.812 1 87.81 174 LYS A N 1
ATOM 1433 C CA . LYS A 1 174 ? 27.484 2.506 -3.479 1 87.81 174 LYS A CA 1
ATOM 1434 C C . LYS A 1 174 ? 27.625 1.349 -2.492 1 87.81 174 LYS A C 1
ATOM 1436 O O . LYS A 1 174 ? 27.797 1.566 -1.291 1 87.81 174 LYS A O 1
ATOM 1441 N N . ASP A 1 175 ? 27.469 0.146 -3 1 87.69 175 ASP A N 1
ATOM 1442 C CA . ASP A 1 175 ? 27.5 -1.043 -2.152 1 87.69 175 ASP A CA 1
ATOM 1443 C C . ASP A 1 175 ? 26.5 -0.929 -1.005 1 87.69 175 ASP A C 1
ATOM 1445 O O . ASP A 1 175 ? 26.859 -1.11 0.16 1 87.69 175 ASP A O 1
ATOM 1449 N N . PHE A 1 176 ? 25.344 -0.431 -1.359 1 91.94 176 PHE A N 1
ATOM 1450 C CA . PHE A 1 176 ? 24.25 -0.263 -0.415 1 91.94 176 PHE A CA 1
ATOM 1451 C C . PHE A 1 176 ? 23.203 -1.352 -0.603 1 91.94 176 PHE A C 1
ATOM 1453 O O . PHE A 1 176 ? 22.688 -1.542 -1.708 1 91.94 176 PHE A O 1
ATOM 1460 N N . TYR A 1 177 ? 22.969 -2.084 0.464 1 93.19 177 TYR A N 1
ATOM 1461 C CA . TYR A 1 177 ? 21.938 -3.123 0.492 1 93.19 177 TYR A CA 1
ATOM 1462 C C . TYR A 1 177 ? 20.734 -2.689 1.329 1 93.19 177 TYR A C 1
ATOM 1464 O O . TYR A 1 177 ? 20.891 -1.912 2.275 1 93.19 177 TYR A O 1
ATOM 1472 N N . PRO A 1 178 ? 19.609 -3.137 0.955 1 94.25 178 PRO A N 1
ATOM 1473 C CA . PRO A 1 178 ? 18.422 -2.709 1.714 1 94.25 178 PRO A CA 1
ATOM 1474 C C . PRO A 1 178 ? 18.359 -3.332 3.107 1 94.25 178 PRO A C 1
ATOM 1476 O O . PRO A 1 178 ? 18.891 -4.43 3.318 1 94.25 178 PRO A O 1
ATOM 1479 N N . SER A 1 179 ? 17.734 -2.58 4.012 1 92.69 179 SER A N 1
ATOM 1480 C CA . SER A 1 179 ? 17.328 -3.246 5.246 1 92.69 179 SER A CA 1
ATOM 1481 C C . SER A 1 179 ? 16.219 -4.254 4.992 1 92.69 179 SER A C 1
ATOM 1483 O O . SER A 1 179 ? 15.445 -4.109 4.043 1 92.69 179 SER A O 1
ATOM 1485 N N . TYR A 1 180 ? 16.125 -5.25 5.84 1 94.06 180 TYR A N 1
ATOM 1486 C CA . TYR A 1 180 ? 15.078 -6.262 5.707 1 94.06 180 TYR A CA 1
ATOM 1487 C C . TYR A 1 180 ? 13.695 -5.637 5.848 1 94.06 180 TYR A C 1
ATOM 1489 O O . TYR A 1 180 ? 12.75 -6.047 5.172 1 94.06 180 TYR A O 1
ATOM 1497 N N . GLN A 1 181 ? 13.562 -4.602 6.688 1 92.62 181 GLN A N 1
ATOM 1498 C CA . GLN A 1 181 ? 12.289 -3.926 6.902 1 92.62 181 GLN A CA 1
ATOM 1499 C C . GLN A 1 181 ? 11.82 -3.211 5.637 1 92.62 181 GLN A C 1
ATOM 1501 O O . GLN A 1 181 ? 10.648 -3.299 5.262 1 92.62 181 GLN A O 1
ATOM 1506 N N . LEU A 1 182 ? 12.789 -2.549 5.031 1 95.56 182 LEU A N 1
ATOM 1507 C CA . LEU A 1 182 ? 12.469 -1.847 3.795 1 95.56 182 LEU A CA 1
ATOM 1508 C C . LEU A 1 182 ? 12.109 -2.832 2.688 1 95.56 182 LEU A C 1
ATOM 1510 O O . LEU A 1 182 ? 11.117 -2.65 1.986 1 95.56 182 LEU A O 1
ATOM 1514 N N . TYR A 1 183 ? 12.883 -3.887 2.588 1 96.56 183 TYR A N 1
ATOM 1515 C CA . TYR A 1 183 ? 12.609 -4.938 1.612 1 96.56 183 TYR A CA 1
ATOM 1516 C C . TYR A 1 183 ? 11.211 -5.508 1.802 1 96.56 183 TYR A C 1
ATOM 1518 O O . TYR A 1 183 ? 10.414 -5.535 0.862 1 96.56 183 TYR A O 1
ATOM 1526 N N . ARG A 1 184 ? 10.836 -5.852 2.982 1 95.81 184 ARG A N 1
ATOM 1527 C CA . ARG A 1 184 ? 9.547 -6.473 3.271 1 95.81 184 ARG A CA 1
ATOM 1528 C C . ARG A 1 184 ? 8.398 -5.523 2.955 1 95.81 184 ARG A C 1
ATOM 1530 O O . ARG A 1 184 ? 7.367 -5.945 2.428 1 95.81 184 ARG A O 1
ATOM 1537 N N . CYS A 1 185 ? 8.602 -4.336 3.273 1 96.19 185 CYS A N 1
ATOM 1538 C CA . CYS A 1 185 ? 7.559 -3.33 3.084 1 96.19 185 CYS A CA 1
ATOM 1539 C C . CYS A 1 185 ? 7.152 -3.234 1.619 1 96.19 185 CYS A C 1
ATOM 1541 O O . CYS A 1 185 ? 5.965 -3.256 1.298 1 96.19 185 CYS A O 1
ATOM 1543 N N . ILE A 1 186 ? 8.125 -3.217 0.741 1 96.88 186 ILE A N 1
ATOM 1544 C CA . ILE A 1 186 ? 7.82 -3.031 -0.674 1 96.88 186 ILE A CA 1
ATOM 1545 C C . ILE A 1 186 ? 7.523 -4.383 -1.32 1 96.88 186 ILE A C 1
ATOM 1547 O O . ILE A 1 186 ? 6.578 -4.508 -2.105 1 96.88 186 ILE A O 1
ATOM 1551 N N . ARG A 1 187 ? 8.273 -5.352 -0.925 1 97 187 ARG A N 1
ATOM 1552 C CA . ARG A 1 187 ? 8.18 -6.672 -1.544 1 97 187 ARG A CA 1
ATOM 1553 C C . ARG A 1 187 ? 6.82 -7.305 -1.274 1 97 187 ARG A C 1
ATOM 1555 O O . ARG A 1 187 ? 6.289 -8.031 -2.115 1 97 187 ARG A O 1
ATOM 1562 N N . THR A 1 188 ? 6.227 -6.992 -0.167 1 96.88 188 THR A N 1
ATOM 1563 C CA . THR A 1 188 ? 4.902 -7.5 0.184 1 96.88 188 THR A CA 1
ATOM 1564 C C . THR A 1 188 ? 3.893 -7.18 -0.913 1 96.88 188 THR A C 1
ATOM 1566 O O . THR A 1 188 ? 2.996 -7.977 -1.192 1 96.88 188 THR A O 1
ATOM 1569 N N . ILE A 1 189 ? 4.031 -6.082 -1.509 1 96.69 189 ILE A N 1
ATOM 1570 C CA . ILE A 1 189 ? 3.127 -5.664 -2.574 1 96.69 189 ILE A CA 1
ATOM 1571 C C . ILE A 1 189 ? 3.68 -6.109 -3.926 1 96.69 189 ILE A C 1
ATOM 1573 O O . ILE A 1 189 ? 2.947 -6.66 -4.75 1 96.69 189 ILE A O 1
ATOM 1577 N N . ASN A 1 190 ? 4.961 -5.977 -4.066 1 95.12 190 ASN A N 1
ATOM 1578 C CA . ASN A 1 190 ? 5.656 -6.133 -5.34 1 95.12 190 ASN A CA 1
ATOM 1579 C C . ASN A 1 190 ? 5.602 -7.574 -5.836 1 95.12 190 ASN A C 1
ATOM 1581 O O . ASN A 1 190 ? 5.586 -7.82 -7.043 1 95.12 190 ASN A O 1
ATOM 1585 N N . VAL A 1 191 ? 5.508 -8.523 -4.93 1 95.5 191 VAL A N 1
ATOM 1586 C CA . VAL A 1 191 ? 5.559 -9.938 -5.289 1 95.5 191 VAL A CA 1
ATOM 1587 C C . VAL A 1 191 ? 4.254 -10.344 -5.965 1 95.5 191 VAL A C 1
ATOM 1589 O O . VAL A 1 191 ? 4.188 -11.391 -6.617 1 95.5 191 VAL A O 1
ATOM 1592 N N . GLY A 1 192 ? 3.176 -9.617 -5.793 1 96.5 192 GLY A N 1
ATOM 1593 C CA . GLY A 1 192 ? 1.962 -9.797 -6.57 1 96.5 192 GLY A CA 1
ATOM 1594 C C . GLY A 1 192 ? 0.968 -10.742 -5.922 1 96.5 192 GLY A C 1
ATOM 1595 O O . GLY A 1 192 ? -0.11 -10.984 -6.465 1 96.5 192 GLY A O 1
ATOM 1596 N N . ILE A 1 193 ? 1.248 -11.211 -4.742 1 97.12 193 ILE A N 1
ATOM 1597 C CA . ILE A 1 193 ? 0.406 -12.219 -4.102 1 97.12 193 ILE A CA 1
ATOM 1598 C C . ILE A 1 193 ? -0.909 -11.578 -3.656 1 97.12 193 ILE A C 1
ATOM 1600 O O . ILE A 1 193 ? -1.965 -12.211 -3.719 1 97.12 193 ILE A O 1
ATOM 1604 N N . ILE A 1 194 ? -0.854 -10.359 -3.234 1 97.56 194 ILE A N 1
ATOM 1605 C CA . ILE A 1 194 ? -2.061 -9.641 -2.832 1 97.56 194 ILE A CA 1
ATOM 1606 C C . ILE A 1 194 ? -3.01 -9.523 -4.023 1 97.56 194 ILE A C 1
ATOM 1608 O O . ILE A 1 194 ? -4.211 -9.758 -3.893 1 97.56 194 ILE A O 1
ATOM 1612 N N . ALA A 1 195 ? -2.457 -9.258 -5.168 1 97.81 195 ALA A N 1
ATOM 1613 C CA . ALA A 1 195 ? -3.268 -9.188 -6.383 1 97.81 195 ALA A CA 1
ATOM 1614 C C . ALA A 1 195 ? -3.824 -10.562 -6.742 1 97.81 195 ALA A C 1
ATOM 1616 O O . ALA A 1 195 ? -4.969 -10.68 -7.191 1 97.81 195 ALA A O 1
ATOM 1617 N N . CYS A 1 196 ? -3.061 -11.625 -6.531 1 98 196 CYS A N 1
ATOM 1618 C CA . CYS A 1 196 ? -3.541 -12.984 -6.762 1 98 196 CYS A CA 1
ATOM 1619 C C . CYS A 1 196 ? -4.762 -13.281 -5.898 1 98 196 CYS A C 1
ATOM 1621 O O . CYS A 1 196 ? -5.734 -13.875 -6.375 1 98 196 CYS A O 1
ATOM 1623 N N . CYS A 1 197 ? -4.668 -12.828 -4.727 1 98.06 197 CYS A N 1
ATOM 1624 C CA . CYS A 1 197 ? -5.797 -13.055 -3.83 1 98.06 197 CYS A CA 1
ATOM 1625 C C . CYS A 1 197 ? -7.004 -12.234 -4.254 1 98.06 197 CYS A C 1
ATOM 1627 O O . CYS A 1 197 ? -8.141 -12.695 -4.156 1 98.06 197 CYS A O 1
ATOM 1629 N N . ALA A 1 198 ? -6.758 -11.047 -4.707 1 98.19 198 ALA A N 1
ATOM 1630 C CA . ALA A 1 198 ? -7.852 -10.195 -5.18 1 98.19 198 ALA A CA 1
ATOM 1631 C C . ALA A 1 198 ? -8.586 -10.852 -6.348 1 98.19 198 ALA A C 1
ATOM 1633 O O . ALA A 1 198 ? -9.797 -10.688 -6.496 1 98.19 198 ALA A O 1
ATOM 1634 N N . LEU A 1 199 ? -7.898 -11.594 -7.133 1 98.38 199 LEU A N 1
ATOM 1635 C CA . LEU A 1 199 ? -8.5 -12.305 -8.258 1 98.38 199 LEU A CA 1
ATOM 1636 C C . LEU A 1 199 ? -9.594 -13.25 -7.785 1 98.38 199 LEU A C 1
ATOM 1638 O O . LEU A 1 199 ? -10.57 -13.484 -8.5 1 98.38 199 LEU A O 1
ATOM 1642 N N . ASN A 1 200 ? -9.5 -13.734 -6.578 1 97.56 200 ASN A N 1
ATOM 1643 C CA . ASN A 1 200 ? -10.5 -14.648 -6.035 1 97.56 200 ASN A CA 1
ATOM 1644 C C . ASN A 1 200 ? -11.875 -14 -5.965 1 97.56 200 ASN A C 1
ATOM 1646 O O . ASN A 1 200 ? -12.898 -14.672 -6.113 1 97.56 200 ASN A O 1
ATOM 1650 N N . PHE A 1 201 ? -11.922 -12.711 -5.762 1 97.06 201 PHE A N 1
ATOM 1651 C CA . PHE A 1 201 ? -13.203 -12.008 -5.66 1 97.06 201 PHE A CA 1
ATOM 1652 C C . PHE A 1 201 ? -13.883 -11.938 -7.02 1 97.06 201 PHE A C 1
ATOM 1654 O O . PHE A 1 201 ? -15.094 -11.703 -7.098 1 97.06 201 PHE A O 1
ATOM 1661 N N . ILE A 1 202 ? -13.102 -12.086 -8.078 1 96.5 202 ILE A N 1
ATOM 1662 C CA . ILE A 1 202 ? -13.633 -12.172 -9.43 1 96.5 202 ILE A CA 1
ATOM 1663 C C . ILE A 1 202 ? -14.086 -13.602 -9.727 1 96.5 202 ILE A C 1
ATOM 1665 O O . ILE A 1 202 ? -15.156 -13.812 -10.297 1 96.5 202 ILE A O 1
ATOM 1669 N N . LEU A 1 203 ? -13.367 -14.555 -9.297 1 96 203 LEU A N 1
ATOM 1670 C CA . LEU A 1 203 ? -13.562 -15.961 -9.625 1 96 203 LEU A CA 1
ATOM 1671 C C . LEU A 1 203 ? -14.727 -16.547 -8.836 1 96 203 LEU A C 1
ATOM 1673 O O . LEU A 1 203 ? -15.445 -17.422 -9.336 1 96 203 LEU A O 1
ATOM 1677 N N . PHE A 1 204 ? -14.836 -16.047 -7.617 1 91.38 204 PHE A N 1
ATOM 1678 C CA . PHE A 1 204 ? -15.828 -16.625 -6.723 1 91.38 204 PHE A CA 1
ATOM 1679 C C . PHE A 1 204 ? -16.875 -15.578 -6.336 1 91.38 204 PHE A C 1
ATOM 1681 O O . PHE A 1 204 ? -16.641 -14.75 -5.457 1 91.38 204 PHE A O 1
ATOM 1688 N N . LYS A 1 205 ? -18.125 -15.719 -6.754 1 88.94 205 LYS A N 1
ATOM 1689 C CA . LYS A 1 205 ? -19.141 -14.688 -6.785 1 88.94 205 LYS A CA 1
ATOM 1690 C C . LYS A 1 205 ? -19.734 -14.445 -5.395 1 88.94 205 LYS A C 1
ATOM 1692 O O . LYS A 1 205 ? -20.312 -13.391 -5.133 1 88.94 205 LYS A O 1
ATOM 1697 N N . ASP A 1 206 ? -19.578 -15.352 -4.543 1 89.5 206 ASP A N 1
ATOM 1698 C CA . ASP A 1 206 ? -20.219 -15.25 -3.23 1 89.5 206 ASP A CA 1
ATOM 1699 C C . ASP A 1 206 ? -19.359 -14.406 -2.275 1 89.5 206 ASP A C 1
ATOM 1701 O O . ASP A 1 206 ? -19.812 -14.055 -1.187 1 89.5 206 ASP A O 1
ATOM 1705 N N . LEU A 1 207 ? -18.234 -13.992 -2.703 1 93.81 207 LEU A N 1
ATOM 1706 C CA . LEU A 1 207 ? -17.359 -13.227 -1.826 1 93.81 207 LEU A CA 1
ATOM 1707 C C . LEU A 1 207 ? -17.734 -11.75 -1.833 1 93.81 207 LEU A C 1
ATOM 1709 O O . LEU A 1 207 ? -17.734 -11.109 -2.889 1 93.81 207 LEU A O 1
ATOM 1713 N N . ASP A 1 208 ? -18 -11.25 -0.647 1 94.19 208 ASP A N 1
ATOM 1714 C CA . ASP A 1 208 ? -18.234 -9.812 -0.49 1 94.19 208 ASP A CA 1
ATOM 1715 C C . ASP A 1 208 ? -16.922 -9.047 -0.407 1 94.19 208 ASP A C 1
ATOM 1717 O O . ASP A 1 208 ? -16.078 -9.344 0.432 1 94.19 208 ASP A O 1
ATOM 1721 N N . VAL A 1 209 ? -16.766 -7.988 -1.207 1 95.5 209 VAL A N 1
ATOM 1722 C CA . VAL A 1 209 ? -15.516 -7.242 -1.277 1 95.5 209 VAL A CA 1
ATOM 1723 C C . VAL A 1 209 ? -15.25 -6.559 0.061 1 95.5 209 VAL A C 1
ATOM 1725 O O . VAL A 1 209 ? -14.117 -6.137 0.332 1 95.5 209 VAL A O 1
ATOM 1728 N N . LYS A 1 210 ? -16.203 -6.422 0.903 1 93.81 210 LYS A N 1
ATOM 1729 C CA . LYS A 1 210 ? -16.016 -5.812 2.217 1 93.81 210 LYS A CA 1
ATOM 1730 C C . LYS A 1 210 ? -15.055 -6.633 3.07 1 93.81 210 LYS A C 1
ATOM 1732 O O . LYS A 1 210 ? -14.422 -6.102 3.986 1 93.81 210 LYS A O 1
ATOM 1737 N N . LEU A 1 211 ? -14.93 -7.887 2.736 1 95.31 211 LEU A N 1
ATOM 1738 C CA . LEU A 1 211 ? -13.977 -8.75 3.422 1 95.31 211 LEU A CA 1
ATOM 1739 C C . LEU A 1 211 ? -12.547 -8.273 3.174 1 95.31 211 LEU A C 1
ATOM 1741 O O . LEU A 1 211 ? -11.68 -8.43 4.035 1 95.31 211 LEU A O 1
ATOM 1745 N N . TRP A 1 212 ? -12.336 -7.68 2.008 1 97 212 TRP A N 1
ATOM 1746 C CA . TRP A 1 212 ? -11.023 -7.18 1.628 1 97 212 TRP A CA 1
ATOM 1747 C C . TRP A 1 212 ? -10.578 -6.062 2.564 1 97 212 TRP A C 1
ATOM 1749 O O . TRP A 1 212 ? -9.375 -5.84 2.748 1 97 212 TRP A O 1
ATOM 1759 N N . LEU A 1 213 ? -11.539 -5.43 3.168 1 95.75 213 LEU A N 1
ATOM 1760 C CA . LEU A 1 213 ? -11.266 -4.266 4.008 1 95.75 213 LEU A CA 1
ATOM 1761 C C . LEU A 1 213 ? -11.078 -4.68 5.461 1 95.75 213 LEU A C 1
ATOM 1763 O O . LEU A 1 213 ? -10.789 -3.84 6.32 1 95.75 213 LEU A O 1
ATOM 1767 N N . ASN A 1 214 ? -11.18 -5.953 5.781 1 95.56 214 ASN A N 1
ATOM 1768 C CA . ASN A 1 214 ? -10.992 -6.457 7.137 1 95.56 214 ASN A CA 1
ATOM 1769 C C . ASN A 1 214 ? -9.516 -6.48 7.527 1 95.56 214 ASN A C 1
ATOM 1771 O O . ASN A 1 214 ? -8.711 -7.125 6.863 1 95.56 214 ASN A O 1
ATOM 1775 N N . PRO A 1 215 ? -9.195 -5.844 8.602 1 96.31 215 PRO A N 1
ATOM 1776 C CA . PRO A 1 215 ? -7.777 -5.734 8.945 1 96.31 215 PRO A CA 1
ATOM 1777 C C . PRO A 1 215 ? -7.145 -7.086 9.281 1 96.31 215 PRO A C 1
ATOM 1779 O O . PRO A 1 215 ? -5.953 -7.289 9.031 1 96.31 215 PRO A O 1
ATOM 1782 N N . ARG A 1 216 ? -7.883 -7.965 9.844 1 96 216 ARG A N 1
ATOM 1783 C CA . ARG A 1 216 ? -7.336 -9.281 10.148 1 96 216 ARG A CA 1
ATOM 1784 C C . ARG A 1 216 ? -7.059 -10.07 8.867 1 96 216 ARG A C 1
ATOM 1786 O O . ARG A 1 216 ? -6.023 -10.727 8.75 1 96 216 ARG A O 1
ATOM 1793 N N . PHE A 1 217 ? -8.023 -9.961 7.949 1 97.69 217 PHE A N 1
ATOM 1794 C CA . PHE A 1 217 ? -7.797 -10.633 6.676 1 97.69 217 PHE A CA 1
ATOM 1795 C C . PHE A 1 217 ? -6.59 -10.039 5.953 1 97.69 217 PHE A C 1
ATOM 1797 O O . PHE A 1 217 ? -5.754 -10.773 5.43 1 97.69 217 PHE A O 1
ATOM 1804 N N . ARG A 1 218 ? -6.453 -8.734 5.934 1 97.12 218 ARG A N 1
ATOM 1805 C CA . ARG A 1 218 ? -5.324 -8.062 5.293 1 97.12 218 ARG A CA 1
ATOM 1806 C C . ARG A 1 218 ? -4.004 -8.484 5.93 1 97.12 218 ARG A C 1
ATOM 1808 O O . ARG A 1 218 ? -3.002 -8.656 5.234 1 97.12 218 ARG A O 1
ATOM 1815 N N . LYS A 1 219 ? -4.02 -8.617 7.215 1 96.56 219 LYS A N 1
ATOM 1816 C CA . LYS A 1 219 ? -2.832 -9.078 7.926 1 96.56 219 LYS A CA 1
ATOM 1817 C C . LYS A 1 219 ? -2.428 -10.477 7.465 1 96.56 219 LYS A C 1
ATOM 1819 O O . LYS A 1 219 ? -1.245 -10.75 7.242 1 96.56 219 LYS A O 1
ATOM 1824 N N . ILE A 1 220 ? -3.391 -11.336 7.34 1 98.06 220 ILE A N 1
ATOM 1825 C CA . ILE A 1 220 ? -3.146 -12.695 6.852 1 98.06 220 ILE A CA 1
ATOM 1826 C C . ILE A 1 220 ? -2.553 -12.633 5.445 1 98.06 220 ILE A C 1
ATOM 1828 O O . ILE A 1 220 ? -1.569 -13.32 5.152 1 98.06 220 ILE A O 1
ATOM 1832 N N . LEU A 1 221 ? -3.084 -11.781 4.609 1 97.94 221 LEU A N 1
ATOM 1833 C CA . LEU A 1 221 ? -2.604 -11.641 3.238 1 97.94 221 LEU A CA 1
ATOM 1834 C C . LEU A 1 221 ? -1.16 -11.148 3.217 1 97.94 221 LEU A C 1
ATOM 1836 O O . LEU A 1 221 ? -0.341 -11.648 2.443 1 97.94 221 LEU A O 1
ATOM 1840 N N . ASN A 1 222 ? -0.901 -10.203 4.027 1 97.25 222 ASN A N 1
ATOM 1841 C CA . ASN A 1 222 ? 0.456 -9.68 4.098 1 97.25 222 ASN A CA 1
ATOM 1842 C C . ASN A 1 222 ? 1.454 -10.75 4.527 1 97.25 222 ASN A C 1
ATOM 1844 O O . ASN A 1 222 ? 2.553 -10.836 3.977 1 97.25 222 ASN A O 1
ATOM 1848 N N . ARG A 1 223 ? 1.071 -11.508 5.469 1 97.56 223 ARG A N 1
ATOM 1849 C CA . ARG A 1 223 ? 1.921 -12.602 5.934 1 97.56 223 ARG A CA 1
ATOM 1850 C C . ARG A 1 223 ? 2.145 -13.625 4.828 1 97.56 223 ARG A C 1
ATOM 1852 O O . ARG A 1 223 ? 3.268 -14.094 4.621 1 97.56 223 ARG A O 1
ATOM 1859 N N . ALA A 1 224 ? 1.065 -13.969 4.148 1 98.5 224 ALA A N 1
ATOM 1860 C CA . ALA A 1 224 ? 1.188 -14.883 3.018 1 98.5 224 ALA A CA 1
ATOM 1861 C C . ALA A 1 224 ? 2.148 -14.328 1.968 1 98.5 224 ALA A C 1
ATOM 1863 O O . ALA A 1 224 ? 3.004 -15.055 1.456 1 98.5 224 ALA A O 1
ATOM 1864 N N . SER A 1 225 ? 2.035 -13.07 1.711 1 98.31 225 SER A N 1
ATOM 1865 C CA . SER A 1 225 ? 2.85 -12.414 0.69 1 98.31 225 SER A CA 1
ATOM 1866 C C . SER A 1 225 ? 4.332 -12.477 1.045 1 98.31 225 SER A C 1
ATOM 1868 O O . SER A 1 225 ? 5.164 -12.82 0.204 1 98.31 225 SER A O 1
ATOM 1870 N N . ILE A 1 226 ? 4.648 -12.172 2.252 1 97.69 226 ILE A N 1
ATOM 1871 C CA . ILE A 1 226 ? 6.051 -12.164 2.65 1 97.69 226 ILE A CA 1
ATOM 1872 C C . ILE A 1 226 ? 6.586 -13.586 2.693 1 97.69 226 ILE A C 1
ATOM 1874 O O . ILE A 1 226 ? 7.734 -13.836 2.318 1 97.69 226 ILE A O 1
ATOM 1878 N N . GLN A 1 227 ? 5.773 -14.477 3.203 1 98.25 227 GLN A N 1
ATOM 1879 C CA . GLN A 1 227 ? 6.18 -15.875 3.232 1 98.25 227 GLN A CA 1
ATOM 1880 C C . GLN A 1 227 ? 6.531 -16.375 1.834 1 98.25 227 GLN A C 1
ATOM 1882 O O . GLN A 1 227 ? 7.602 -16.953 1.627 1 98.25 227 GLN A O 1
ATOM 1887 N N . ILE A 1 228 ? 5.695 -16.109 0.889 1 97.75 228 ILE A N 1
ATOM 1888 C CA . ILE A 1 228 ? 5.906 -16.531 -0.488 1 97.75 228 ILE A CA 1
ATOM 1889 C C . ILE A 1 228 ? 7.121 -15.828 -1.071 1 97.75 228 ILE A C 1
ATOM 1891 O O . ILE A 1 228 ? 7.879 -16.406 -1.848 1 97.75 228 ILE A O 1
ATOM 1895 N N . SER A 1 229 ? 7.328 -14.594 -0.714 1 96.94 229 SER A N 1
ATOM 1896 C CA . SER A 1 229 ? 8.492 -13.852 -1.193 1 96.94 229 SER A CA 1
ATOM 1897 C C . SER A 1 229 ? 9.789 -14.508 -0.745 1 96.94 229 SER A C 1
ATOM 1899 O O . SER A 1 229 ? 10.758 -14.578 -1.51 1 96.94 229 SER A O 1
ATOM 1901 N N . ILE A 1 230 ? 9.82 -14.969 0.477 1 96.19 230 ILE A N 1
ATOM 1902 C CA . ILE A 1 230 ? 11.008 -15.641 1 1 96.19 230 ILE A CA 1
ATOM 1903 C C . ILE A 1 230 ? 11.25 -16.938 0.218 1 96.19 230 ILE A C 1
ATOM 1905 O O . ILE A 1 230 ? 12.383 -17.219 -0.169 1 96.19 230 ILE A O 1
ATOM 1909 N N . VAL A 1 231 ? 10.188 -17.656 -0.054 1 93.5 231 VAL A N 1
ATOM 1910 C CA . VAL A 1 231 ? 10.289 -18.891 -0.811 1 93.5 231 VAL A CA 1
ATOM 1911 C C . VAL A 1 231 ? 10.812 -18.609 -2.215 1 93.5 231 VAL A C 1
ATOM 1913 O O . VAL A 1 231 ? 11.742 -19.266 -2.689 1 93.5 231 VAL A O 1
ATOM 1916 N N . ASN A 1 232 ? 10.227 -17.625 -2.859 1 92.75 232 ASN A N 1
ATOM 1917 C CA . ASN A 1 232 ? 10.656 -17.234 -4.199 1 92.75 232 ASN A CA 1
ATOM 1918 C C . ASN A 1 232 ? 12.133 -16.859 -4.227 1 92.75 232 ASN A C 1
ATOM 1920 O O . ASN A 1 232 ? 12.859 -17.25 -5.145 1 92.75 232 ASN A O 1
ATOM 1924 N N . ASP A 1 233 ? 12.555 -16.125 -3.252 1 92.69 233 ASP A N 1
ATOM 1925 C CA . ASP A 1 233 ? 13.961 -15.719 -3.17 1 92.69 233 ASP A CA 1
ATOM 1926 C C . ASP A 1 233 ? 14.859 -16.938 -2.982 1 92.69 233 ASP A C 1
ATOM 1928 O O . ASP A 1 233 ? 15.953 -17 -3.551 1 92.69 233 ASP A O 1
ATOM 1932 N N . ALA A 1 234 ? 14.383 -17.844 -2.141 1 90.5 234 ALA A N 1
ATOM 1933 C CA . ALA A 1 234 ? 15.164 -19.062 -1.903 1 90.5 234 ALA A CA 1
ATOM 1934 C C . ALA A 1 234 ? 15.328 -19.859 -3.188 1 90.5 234 ALA A C 1
ATOM 1936 O O . ALA A 1 234 ? 16.438 -20.281 -3.533 1 90.5 234 ALA A O 1
ATOM 1937 N N . VAL A 1 235 ? 14.25 -19.984 -3.869 1 86.62 235 VAL A N 1
ATOM 1938 C CA . VAL A 1 235 ? 14.227 -20.812 -5.062 1 86.62 235 VAL A CA 1
ATOM 1939 C C . VAL A 1 235 ? 15.008 -20.141 -6.184 1 86.62 235 VAL A C 1
ATOM 1941 O O . VAL A 1 235 ? 15.68 -20.812 -6.973 1 86.62 235 VAL A O 1
ATOM 1944 N N . SER A 1 236 ? 14.961 -18.875 -6.25 1 86.19 236 SER A N 1
ATOM 1945 C CA . SER A 1 236 ? 15.586 -18.141 -7.359 1 86.19 236 SER A CA 1
ATOM 1946 C C . SER A 1 236 ? 17.016 -17.75 -7.027 1 86.19 236 SER A C 1
ATOM 1948 O O . SER A 1 236 ? 17.734 -17.203 -7.871 1 86.19 236 SER A O 1
ATOM 1950 N N . TYR A 1 237 ? 17.516 -17.984 -5.879 1 86.38 237 TYR A N 1
ATOM 1951 C CA . TYR A 1 237 ? 18.781 -17.484 -5.363 1 86.38 237 TYR A CA 1
ATOM 1952 C C . TYR A 1 237 ? 19.922 -17.844 -6.289 1 86.38 237 TYR A C 1
ATOM 1954 O O . TYR A 1 237 ? 20.703 -16.984 -6.707 1 86.38 237 TYR A O 1
ATOM 1962 N N . ALA A 1 238 ? 20.047 -19.062 -6.633 1 80 238 ALA A N 1
ATOM 1963 C CA . ALA A 1 238 ? 21.156 -19.562 -7.438 1 80 238 ALA A CA 1
ATOM 1964 C C . ALA A 1 238 ? 21.203 -18.859 -8.797 1 80 238 ALA A C 1
ATOM 1966 O O . ALA A 1 238 ? 22.266 -18.438 -9.258 1 80 238 ALA A O 1
ATOM 1967 N N . LYS A 1 239 ? 20.078 -18.781 -9.352 1 79.56 239 LYS A N 1
ATOM 1968 C CA . LYS A 1 239 ? 19.969 -18.125 -10.648 1 79.56 239 LYS A CA 1
ATOM 1969 C C . LYS A 1 239 ? 20.406 -16.656 -10.555 1 79.56 239 LYS A C 1
ATOM 1971 O O . LYS A 1 239 ? 21.125 -16.156 -11.414 1 79.56 239 LYS A O 1
ATOM 1976 N N . GLU A 1 240 ? 20.016 -16.047 -9.547 1 84.31 240 GLU A N 1
ATOM 1977 C CA . GLU A 1 240 ? 20.281 -14.625 -9.375 1 84.31 240 GLU A CA 1
ATOM 1978 C C . GLU A 1 240 ? 21.766 -14.375 -9.086 1 84.31 240 GLU A C 1
ATOM 1980 O O . GLU A 1 240 ? 22.328 -13.383 -9.555 1 84.31 240 GLU A O 1
ATOM 1985 N N . ILE A 1 241 ? 22.391 -15.25 -8.359 1 82.5 241 ILE A N 1
ATOM 1986 C CA . ILE A 1 241 ? 23.812 -15.156 -8.102 1 82.5 241 ILE A CA 1
ATOM 1987 C C . ILE A 1 241 ? 24.594 -15.344 -9.406 1 82.5 241 ILE A C 1
ATOM 1989 O O . ILE A 1 241 ? 25.5 -14.57 -9.711 1 82.5 241 ILE A O 1
ATOM 1993 N N . LEU A 1 242 ? 24.172 -16.312 -10.109 1 80.19 242 LEU A N 1
ATOM 1994 C CA . LEU A 1 242 ? 24.844 -16.625 -11.367 1 80.19 242 LEU A CA 1
ATOM 1995 C C . LEU A 1 242 ? 24.719 -15.469 -12.352 1 80.19 242 LEU A C 1
ATOM 1997 O O . LEU A 1 242 ? 25.656 -15.172 -13.094 1 80.19 242 LEU A O 1
ATOM 2001 N N . ASN A 1 243 ? 23.594 -14.805 -12.305 1 78.44 243 ASN A N 1
ATOM 2002 C CA . ASN A 1 243 ? 23.328 -13.711 -13.234 1 78.44 243 ASN A CA 1
ATOM 2003 C C . ASN A 1 243 ? 23.797 -12.375 -12.672 1 78.44 243 ASN A C 1
ATOM 2005 O O . ASN A 1 243 ? 23.531 -11.328 -13.258 1 78.44 243 ASN A O 1
ATOM 2009 N N . GLU A 1 244 ? 24.344 -12.391 -11.555 1 81.12 244 GLU A N 1
ATOM 2010 C CA . GLU A 1 244 ? 24.875 -11.203 -10.883 1 81.12 244 GLU A CA 1
ATOM 2011 C C . GLU A 1 244 ? 23.781 -10.18 -10.625 1 81.12 244 GLU A C 1
ATOM 2013 O O . GLU A 1 244 ? 23.984 -8.984 -10.812 1 81.12 244 GLU A O 1
ATOM 2018 N N . ASN A 1 245 ? 22.625 -10.656 -10.32 1 82.31 245 ASN A N 1
ATOM 2019 C CA . ASN A 1 245 ? 21.453 -9.828 -10.062 1 82.31 245 ASN A CA 1
ATOM 2020 C C . ASN A 1 245 ? 20.797 -10.195 -8.734 1 82.31 245 ASN A C 1
ATOM 2022 O O . ASN A 1 245 ? 19.578 -10.305 -8.656 1 82.31 245 ASN A O 1
ATOM 2026 N N . ALA A 1 246 ? 21.594 -10.383 -7.703 1 88.06 246 ALA A N 1
ATOM 2027 C CA . ALA A 1 246 ? 21.062 -10.922 -6.457 1 88.06 246 ALA A CA 1
ATOM 2028 C C . ALA A 1 246 ? 20.875 -9.82 -5.422 1 88.06 246 ALA A C 1
ATOM 2030 O O . ALA A 1 246 ? 20.516 -10.094 -4.273 1 88.06 246 ALA A O 1
ATOM 2031 N N . TYR A 1 247 ? 20.969 -8.57 -5.777 1 89.75 247 TYR A N 1
ATOM 2032 C CA . TYR A 1 247 ? 21 -7.473 -4.816 1 89.75 247 TYR A CA 1
ATOM 2033 C C . TYR A 1 247 ? 19.672 -7.355 -4.082 1 89.75 247 TYR A C 1
ATOM 2035 O O . TYR A 1 247 ? 19.625 -6.859 -2.953 1 89.75 247 TYR A O 1
ATOM 2043 N N . CYS A 1 248 ? 18.578 -7.801 -4.707 1 91.56 248 CYS A N 1
ATOM 2044 C CA . CYS A 1 248 ? 17.266 -7.707 -4.074 1 91.56 248 CYS A CA 1
ATOM 2045 C C . CYS A 1 248 ? 16.828 -9.062 -3.553 1 91.56 248 CYS A C 1
ATOM 2047 O O . CYS A 1 248 ? 15.656 -9.242 -3.189 1 91.56 248 CYS A O 1
ATOM 2049 N N . ASN A 1 249 ? 17.688 -10 -3.559 1 93.56 249 ASN A N 1
ATOM 2050 C CA . ASN A 1 249 ? 17.391 -11.297 -2.955 1 93.56 249 ASN A CA 1
ATOM 2051 C C . ASN A 1 249 ? 17.719 -11.305 -1.464 1 93.56 249 ASN A C 1
ATOM 2053 O O . ASN A 1 249 ? 18.844 -10.992 -1.067 1 93.56 249 ASN A O 1
ATOM 2057 N N . THR A 1 250 ? 16.812 -11.688 -0.72 1 95.94 250 THR A N 1
ATOM 2058 C CA . THR A 1 250 ? 16.906 -11.555 0.729 1 95.94 250 THR A CA 1
ATOM 2059 C C . THR A 1 250 ? 18.031 -12.422 1.281 1 95.94 250 THR A C 1
ATOM 2061 O O . THR A 1 250 ? 18.703 -12.039 2.238 1 95.94 250 THR A O 1
ATOM 2064 N N . PHE A 1 251 ? 18.297 -13.57 0.716 1 92.5 251 PHE A N 1
ATOM 2065 C CA . PHE A 1 251 ? 19.359 -14.453 1.159 1 92.5 251 PHE A CA 1
ATOM 2066 C C . PHE A 1 251 ? 20.734 -13.844 0.864 1 92.5 251 PHE A C 1
ATOM 2068 O O . PHE A 1 251 ? 21.688 -14.094 1.588 1 92.5 251 PHE A O 1
ATOM 2075 N N . TYR A 1 252 ? 20.75 -13.062 -0.132 1 92.5 252 TYR A N 1
ATOM 2076 C CA . TYR A 1 252 ? 22 -12.445 -0.544 1 92.5 252 TYR A CA 1
ATOM 2077 C C . TYR A 1 252 ? 22.312 -11.219 0.299 1 92.5 252 TYR A C 1
ATOM 2079 O O . TYR A 1 252 ? 23.375 -11.117 0.908 1 92.5 252 TYR A O 1
ATOM 2087 N N . PHE A 1 253 ? 21.344 -10.266 0.396 1 94.19 253 PHE A N 1
ATOM 2088 C CA . PHE A 1 253 ? 21.719 -9 1.012 1 94.19 253 PHE A CA 1
ATOM 2089 C C . PHE A 1 253 ? 21.797 -9.133 2.527 1 94.19 253 PHE A C 1
ATOM 2091 O O . PHE A 1 253 ? 22.516 -8.383 3.186 1 94.19 253 PHE A O 1
ATOM 2098 N N . LEU A 1 254 ? 21.094 -10.133 3.102 1 94.75 254 LEU A N 1
ATOM 2099 C CA . LEU A 1 254 ? 21.219 -10.336 4.543 1 94.75 254 LEU A CA 1
ATOM 2100 C C . LEU A 1 254 ? 22.578 -10.906 4.902 1 94.75 254 LEU A C 1
ATOM 2102 O O . LEU A 1 254 ? 23.094 -10.664 6 1 94.75 254 LEU A O 1
ATOM 2106 N N . GLN A 1 255 ? 23.141 -11.594 3.971 1 90.25 255 GLN A N 1
ATOM 2107 C CA . GLN A 1 255 ? 24.484 -12.141 4.188 1 90.25 255 GLN A CA 1
ATOM 2108 C C . GLN A 1 255 ? 25.516 -11.023 4.305 1 90.25 255 GLN A C 1
ATOM 2110 O O . GLN A 1 255 ? 26.578 -11.211 4.91 1 90.25 255 GLN A O 1
ATOM 2115 N N . LYS A 1 256 ? 25.188 -9.938 3.758 1 88.88 256 LYS A N 1
ATOM 2116 C CA . LYS A 1 256 ? 26.125 -8.812 3.744 1 88.88 256 LYS A CA 1
ATOM 2117 C C . LYS A 1 256 ? 26.094 -8.055 5.07 1 88.88 256 LYS A C 1
ATOM 2119 O O . LYS A 1 256 ? 26.953 -7.211 5.332 1 88.88 256 LYS A O 1
ATOM 2124 N N . ASP A 1 257 ? 25.125 -8.328 5.859 1 87.88 257 ASP A N 1
ATOM 2125 C CA . ASP A 1 257 ? 25.078 -7.766 7.203 1 87.88 257 ASP A CA 1
ATOM 2126 C C . ASP A 1 257 ? 25.891 -8.602 8.18 1 87.88 257 ASP A C 1
ATOM 2128 O O . ASP A 1 257 ? 25.344 -9.453 8.891 1 87.88 257 ASP A O 1
ATOM 2132 N N . SER A 1 258 ? 27.062 -8.32 8.367 1 83.19 258 SER A N 1
ATOM 2133 C CA . SER A 1 258 ? 27.984 -9.102 9.188 1 83.19 258 SER A CA 1
ATOM 2134 C C . SER A 1 258 ? 27.719 -8.883 10.672 1 83.19 258 SER A C 1
ATOM 2136 O O . SER A 1 258 ? 28.188 -9.656 11.508 1 83.19 258 SER A O 1
ATOM 2138 N N . THR A 1 259 ? 27.031 -7.828 10.93 1 83.88 259 THR A N 1
ATOM 2139 C CA . THR A 1 259 ? 26.719 -7.555 12.328 1 83.88 259 THR A CA 1
ATOM 2140 C C . THR A 1 259 ? 25.656 -8.516 12.852 1 83.88 259 THR A C 1
ATOM 2142 O O . THR A 1 259 ? 25.578 -8.758 14.055 1 83.88 259 THR A O 1
ATOM 2145 N N . LYS A 1 260 ? 24.969 -9.094 11.961 1 86.81 260 LYS A N 1
ATOM 2146 C CA . LYS A 1 260 ? 23.844 -9.93 12.359 1 86.81 260 LYS A CA 1
ATOM 2147 C C . LYS A 1 260 ? 24.109 -11.398 12.047 1 86.81 260 LYS A C 1
ATOM 2149 O O . LYS A 1 260 ? 23.688 -12.281 12.789 1 86.81 260 LYS A O 1
ATOM 2154 N N . PHE A 1 261 ? 24.766 -11.562 10.914 1 90.25 261 PHE A N 1
ATOM 2155 C CA . PHE A 1 261 ? 24.984 -12.93 10.461 1 90.25 261 PHE A CA 1
ATOM 2156 C C . PHE A 1 261 ? 26.469 -13.18 10.18 1 90.25 261 PHE A C 1
ATOM 2158 O O . PHE A 1 261 ? 27.109 -12.383 9.5 1 90.25 261 PHE A O 1
ATOM 2165 N N . SER A 1 262 ? 26.969 -14.312 10.672 1 89.25 262 SER A N 1
ATOM 2166 C CA . SER A 1 262 ? 28.375 -14.648 10.461 1 89.25 262 SER A CA 1
ATOM 2167 C C . SER A 1 262 ? 28.547 -15.578 9.258 1 89.25 262 SER A C 1
ATOM 2169 O O . SER A 1 262 ? 29.609 -15.602 8.641 1 89.25 262 SER A O 1
ATOM 2171 N N . THR A 1 263 ? 27.484 -16.359 9.008 1 86.56 263 THR A N 1
ATOM 2172 C CA . THR A 1 263 ? 27.578 -17.328 7.914 1 86.56 263 THR A CA 1
ATOM 2173 C C . THR A 1 263 ? 26.297 -17.328 7.086 1 86.56 263 THR A C 1
ATOM 2175 O O . THR A 1 263 ? 25.25 -16.859 7.551 1 86.56 263 THR A O 1
ATOM 2178 N N . PHE A 1 264 ? 26.375 -17.875 5.957 1 85.44 264 PHE A N 1
ATOM 2179 C CA . PHE A 1 264 ? 25.219 -18.031 5.094 1 85.44 264 PHE A CA 1
ATOM 2180 C C . PHE A 1 264 ? 24.203 -18.969 5.719 1 85.44 264 PHE A C 1
ATOM 2182 O O . PHE A 1 264 ? 23 -18.781 5.582 1 85.44 264 PHE A O 1
ATOM 2189 N N . ASP A 1 265 ? 24.703 -20 6.383 1 84.88 265 ASP A N 1
ATOM 2190 C CA . ASP A 1 265 ? 23.828 -20.953 7.051 1 84.88 265 ASP A CA 1
ATOM 2191 C C . ASP A 1 265 ? 22.938 -20.281 8.078 1 84.88 265 ASP A C 1
ATOM 2193 O O . ASP A 1 265 ? 21.766 -20.625 8.227 1 84.88 265 ASP A O 1
ATOM 2197 N N . GLN A 1 266 ? 23.484 -19.359 8.672 1 90.06 266 GLN A N 1
ATOM 2198 C CA . GLN A 1 266 ? 22.703 -18.625 9.656 1 90.06 266 GLN A CA 1
ATOM 2199 C C . GLN A 1 266 ? 21.594 -17.812 8.984 1 90.06 266 GLN A C 1
ATOM 2201 O O . GLN A 1 266 ? 20.5 -17.688 9.523 1 90.06 266 GLN A O 1
ATOM 2206 N N . VAL A 1 267 ? 21.891 -17.25 7.82 1 92.75 267 VAL A N 1
ATOM 2207 C CA . VAL A 1 267 ? 20.891 -16.516 7.047 1 92.75 267 VAL A CA 1
ATOM 2208 C C . VAL A 1 267 ? 19.766 -17.469 6.637 1 92.75 267 VAL A C 1
ATOM 2210 O O . VAL A 1 267 ? 18.578 -17.141 6.816 1 92.75 267 VAL A O 1
ATOM 2213 N N . CYS A 1 268 ? 20.109 -18.594 6.191 1 89.94 268 CYS A N 1
ATOM 2214 C CA . CYS A 1 268 ? 19.125 -19.578 5.781 1 89.94 268 CYS A CA 1
ATOM 2215 C C . CYS A 1 268 ? 18.234 -19.984 6.949 1 89.94 268 CYS A C 1
ATOM 2217 O O . CYS A 1 268 ? 17.016 -19.953 6.832 1 89.94 268 CYS A O 1
ATOM 2219 N N . GLU A 1 269 ? 18.859 -20.297 8.016 1 91 269 GLU A N 1
ATOM 2220 C CA . GLU A 1 269 ? 18.094 -20.688 9.203 1 91 269 GLU A CA 1
ATOM 2221 C C . GLU A 1 269 ? 17.141 -19.578 9.625 1 91 269 GLU A C 1
ATOM 2223 O O . GLU A 1 269 ? 15.969 -19.859 9.93 1 91 269 GLU A O 1
ATOM 2228 N N . TYR A 1 270 ? 17.656 -18.438 9.586 1 94.94 270 TYR A N 1
ATOM 2229 C CA . TYR A 1 270 ? 16.844 -17.297 9.977 1 94.94 270 TYR A CA 1
ATOM 2230 C C . TYR A 1 270 ? 15.633 -17.156 9.062 1 94.94 270 TYR A C 1
ATOM 2232 O O . TYR A 1 270 ? 14.5 -17.031 9.531 1 94.94 270 TYR A O 1
ATOM 2240 N N . LEU A 1 271 ? 15.828 -17.156 7.797 1 96 271 LEU A N 1
ATOM 2241 C CA . LEU A 1 271 ? 14.766 -16.906 6.828 1 96 271 LEU A CA 1
ATOM 2242 C C . LEU A 1 271 ? 13.797 -18.094 6.773 1 96 271 LEU A C 1
ATOM 2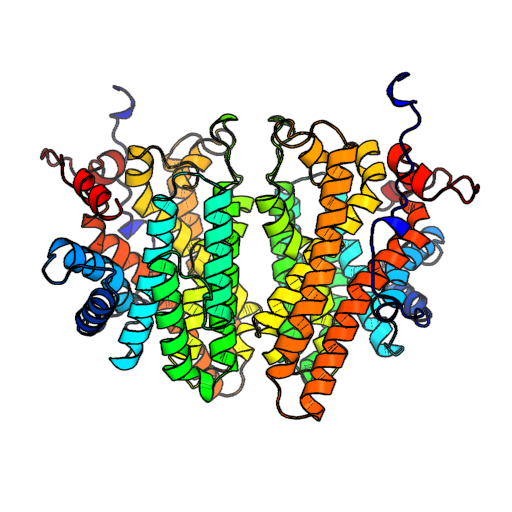244 O O . LEU A 1 271 ? 12.586 -17.891 6.621 1 96 271 LEU A O 1
ATOM 2248 N N . PHE A 1 272 ? 14.273 -19.297 6.93 1 93.62 272 PHE A N 1
ATOM 2249 C CA . PHE A 1 272 ? 13.383 -20.453 6.988 1 93.62 272 PHE A CA 1
ATOM 2250 C C . PHE A 1 272 ? 12.492 -20.391 8.227 1 93.62 272 PHE A C 1
ATOM 2252 O O . PHE A 1 272 ? 11.289 -20.625 8.141 1 93.62 272 PHE A O 1
ATOM 2259 N N . ASN A 1 273 ? 13.117 -20.047 9.266 1 96.06 273 ASN A N 1
ATOM 2260 C CA . ASN A 1 273 ? 12.344 -19.891 10.492 1 96.06 273 ASN A CA 1
ATOM 2261 C C . ASN A 1 273 ? 11.312 -18.766 10.367 1 96.06 273 ASN A C 1
ATOM 2263 O O . ASN A 1 273 ? 10.188 -18.906 10.844 1 96.06 273 ASN A O 1
ATOM 2267 N N . GLU A 1 274 ? 11.711 -17.703 9.773 1 96.88 274 GLU A N 1
ATOM 2268 C CA . GLU A 1 274 ? 10.797 -16.594 9.547 1 96.88 274 GLU A CA 1
ATOM 2269 C C . GLU A 1 274 ? 9.609 -17.031 8.688 1 96.88 274 GLU A C 1
ATOM 2271 O O . GLU A 1 274 ? 8.461 -16.75 9.031 1 96.88 274 GLU A O 1
ATOM 2276 N N . ALA A 1 275 ? 9.891 -17.672 7.621 1 97.25 275 ALA A N 1
ATOM 2277 C CA . ALA A 1 275 ? 8.836 -18.141 6.73 1 97.25 275 ALA A CA 1
ATOM 2278 C C . ALA A 1 275 ? 7.875 -19.078 7.465 1 97.25 275 ALA A C 1
ATOM 2280 O O . ALA A 1 275 ? 6.656 -18.969 7.309 1 97.25 275 ALA A O 1
ATOM 2281 N N . ASN A 1 276 ? 8.391 -19.953 8.258 1 97.56 276 ASN A N 1
ATOM 2282 C CA . ASN A 1 276 ? 7.566 -20.906 9.008 1 97.56 276 ASN A CA 1
ATOM 2283 C C . ASN A 1 276 ? 6.762 -20.203 10.102 1 97.56 276 ASN A C 1
ATOM 2285 O O . ASN A 1 276 ? 5.645 -20.609 10.422 1 97.56 276 ASN A O 1
ATOM 2289 N N . THR A 1 277 ? 7.352 -19.172 10.641 1 97.88 277 THR A N 1
ATOM 2290 C CA . THR A 1 277 ? 6.633 -18.375 11.633 1 97.88 277 THR A CA 1
ATOM 2291 C C . THR A 1 277 ? 5.418 -17.688 11 1 97.88 277 THR A C 1
ATOM 2293 O O . THR A 1 277 ? 4.355 -17.609 11.625 1 97.88 277 THR A O 1
ATOM 2296 N N . TYR A 1 278 ? 5.535 -17.203 9.797 1 97.88 278 TYR A N 1
ATOM 2297 C CA . TYR A 1 278 ? 4.398 -16.594 9.109 1 97.88 278 TYR A CA 1
ATOM 2298 C C . TYR A 1 278 ? 3.279 -17.609 8.922 1 97.88 278 TYR A C 1
ATOM 2300 O O . TYR A 1 278 ? 2.098 -17.281 9.039 1 97.88 278 TYR A O 1
ATOM 2308 N N . ILE A 1 279 ? 3.613 -18.875 8.633 1 98.44 279 ILE A N 1
ATOM 2309 C CA . ILE A 1 279 ? 2.617 -19.922 8.492 1 98.44 279 ILE A CA 1
ATOM 2310 C C . ILE A 1 279 ? 1.9 -20.141 9.82 1 98.44 279 ILE A C 1
ATOM 2312 O O . ILE A 1 279 ? 0.669 -20.188 9.867 1 98.44 279 ILE A O 1
ATOM 2316 N N . LYS A 1 280 ? 2.646 -20.234 10.867 1 98 280 LYS A N 1
ATOM 2317 C CA . LYS A 1 280 ? 2.068 -20.406 12.195 1 98 280 LYS A CA 1
ATOM 2318 C C . LYS A 1 280 ? 1.158 -19.234 12.555 1 98 280 LYS A C 1
ATOM 2320 O O . LYS A 1 280 ? 0.081 -19.422 13.125 1 98 280 LYS A O 1
ATOM 2325 N N . ASP A 1 281 ? 1.607 -18.062 12.258 1 97.38 281 ASP A N 1
ATOM 2326 C CA . ASP A 1 281 ? 0.831 -16.859 12.555 1 97.38 281 ASP A CA 1
ATOM 2327 C C . ASP A 1 281 ? -0.488 -16.859 11.781 1 97.38 281 ASP A C 1
ATOM 2329 O O . ASP A 1 281 ? -1.523 -16.453 12.32 1 97.38 281 ASP A O 1
ATOM 2333 N N . ILE A 1 282 ? -0.454 -17.281 10.531 1 98.12 282 ILE A N 1
ATOM 2334 C CA . ILE A 1 282 ? -1.662 -17.359 9.719 1 98.12 282 ILE A CA 1
ATOM 2335 C C . ILE A 1 282 ? -2.648 -18.328 10.359 1 98.12 282 ILE A C 1
ATOM 2337 O O . ILE A 1 282 ? -3.824 -18 10.539 1 98.12 282 ILE A O 1
ATOM 2341 N N . ILE A 1 283 ? -2.16 -19.469 10.773 1 97.88 283 ILE A N 1
ATOM 2342 C CA . ILE A 1 283 ? -2.984 -20.5 11.398 1 97.88 283 ILE A CA 1
ATOM 2343 C C . ILE A 1 283 ? -3.602 -19.953 12.68 1 97.88 283 ILE A C 1
ATOM 2345 O O . ILE A 1 283 ? -4.758 -20.25 12.992 1 97.88 283 ILE A O 1
ATOM 2349 N N . THR A 1 284 ? -2.855 -19.141 13.328 1 96.88 284 THR A N 1
ATOM 2350 C CA . THR A 1 284 ? -3.314 -18.562 14.594 1 96.88 284 THR A CA 1
ATOM 2351 C C . THR A 1 284 ? -4.348 -17.469 14.344 1 96.88 284 THR A C 1
ATOM 2353 O O . THR A 1 284 ? -5.285 -17.297 15.125 1 96.88 284 THR A O 1
ATOM 2356 N N . ASP A 1 285 ? -4.258 -16.719 13.281 1 96.44 285 ASP A N 1
ATOM 2357 C CA . ASP A 1 285 ? -5.109 -15.562 12.992 1 96.44 285 ASP A CA 1
ATOM 2358 C C . ASP A 1 285 ? -6.438 -16 12.383 1 96.44 285 ASP A C 1
ATOM 2360 O O . ASP A 1 285 ? -7.449 -15.312 12.523 1 96.44 285 ASP A O 1
ATOM 2364 N N . GLU A 1 286 ? -6.473 -17.125 11.703 1 97.81 286 GLU A N 1
ATOM 2365 C CA . GLU A 1 286 ? -7.637 -17.547 10.93 1 97.81 286 GLU A CA 1
ATOM 2366 C C . GLU A 1 286 ? -8.859 -17.734 11.82 1 97.81 286 GLU A C 1
ATOM 2368 O O . GLU A 1 286 ? -9.93 -17.188 11.547 1 97.81 286 GLU A O 1
ATOM 2373 N N . PRO A 1 287 ? -8.742 -18.469 12.992 1 97.06 287 PRO A N 1
ATOM 2374 C CA . PRO A 1 287 ? -9.914 -18.594 13.852 1 97.06 287 PRO A CA 1
ATOM 2375 C C . PRO A 1 287 ? -10.406 -17.25 14.391 1 97.06 287 PRO A C 1
ATOM 2377 O O . PRO A 1 287 ? -11.602 -17.062 14.609 1 97.06 287 PRO A O 1
ATOM 2380 N N . LEU A 1 288 ? -9.5 -16.297 14.641 1 95.25 288 LEU A N 1
ATOM 2381 C CA . LEU A 1 288 ? -9.883 -14.969 15.125 1 95.25 288 LEU A CA 1
ATOM 2382 C C . LEU A 1 288 ? -10.711 -14.227 14.078 1 95.25 288 LEU A C 1
ATOM 2384 O O . LEU A 1 288 ? -11.664 -13.523 14.414 1 95.25 288 LEU A O 1
ATOM 2388 N N . LEU A 1 289 ? -10.359 -14.344 12.812 1 96.88 289 LEU A N 1
ATOM 2389 C CA . LEU A 1 289 ? -11.133 -13.766 11.719 1 96.88 289 LEU A CA 1
ATOM 2390 C C . LEU A 1 289 ? -12.508 -14.414 11.617 1 96.88 289 LEU A C 1
ATOM 2392 O O . LEU A 1 289 ? -13.523 -13.727 11.531 1 96.88 289 LEU A O 1
ATOM 2396 N N . LEU A 1 290 ? -12.523 -15.742 11.672 1 97.19 290 LEU A N 1
ATOM 2397 C CA . LEU A 1 290 ? -13.766 -16.484 11.508 1 97.19 290 LEU A CA 1
ATOM 2398 C C . LEU A 1 290 ? -14.75 -16.172 12.633 1 97.19 290 LEU A C 1
ATOM 2400 O O . LEU A 1 290 ? -15.961 -16.156 12.422 1 97.19 290 LEU A O 1
ATOM 2404 N N . HIS A 1 291 ? -14.242 -15.836 13.758 1 95.31 291 HIS A N 1
ATOM 2405 C CA . HIS A 1 291 ? -15.07 -15.539 14.914 1 95.31 291 HIS A CA 1
ATOM 2406 C C . HIS A 1 291 ? -15.82 -14.227 14.734 1 95.31 291 HIS A C 1
ATOM 2408 O O . HIS A 1 291 ? -16.75 -13.93 15.484 1 95.31 291 HIS A O 1
ATOM 2414 N N . GLU A 1 292 ? -15.469 -13.445 13.812 1 91.94 292 GLU A N 1
ATOM 2415 C CA . GLU A 1 292 ? -16.141 -12.164 13.562 1 91.94 292 GLU A CA 1
ATOM 2416 C C . GLU A 1 292 ? -17.453 -12.367 12.828 1 91.94 292 GLU A C 1
ATOM 2418 O O . GLU A 1 292 ? -18.266 -11.445 12.727 1 91.94 292 GLU A O 1
ATOM 2423 N N . PHE A 1 293 ? -17.609 -13.562 12.32 1 93 293 PHE A N 1
ATOM 2424 C CA . PHE A 1 293 ? -18.812 -13.867 11.562 1 93 293 PHE A CA 1
ATOM 2425 C C . PHE A 1 293 ? -19.719 -14.82 12.328 1 93 293 PHE A C 1
ATOM 2427 O O . PHE A 1 293 ? -19.328 -15.961 12.594 1 93 293 PHE A O 1
ATOM 2434 N N . GLU A 1 294 ? -20.953 -14.398 12.633 1 91.19 294 GLU A N 1
ATOM 2435 C CA . GLU A 1 294 ? -21.891 -15.188 13.438 1 91.19 294 GLU A CA 1
ATOM 2436 C C . GLU A 1 294 ? -22.609 -16.219 12.578 1 91.19 294 GLU A C 1
ATOM 2438 O O . GLU A 1 294 ? -22.828 -17.359 13.016 1 91.19 294 GLU A O 1
ATOM 2443 N N . ASP A 1 295 ? -22.922 -15.828 11.422 1 94 295 ASP A N 1
ATOM 2444 C CA . ASP A 1 295 ? -23.688 -16.688 10.516 1 94 295 ASP A CA 1
ATOM 2445 C C . ASP A 1 295 ? -22.797 -17.812 9.961 1 94 295 ASP A C 1
ATOM 2447 O O . ASP A 1 295 ? -21.703 -17.547 9.469 1 94 295 ASP A O 1
ATOM 2451 N N . VAL A 1 296 ? -23.344 -18.953 9.953 1 94.81 296 VAL A N 1
ATOM 2452 C CA . VAL A 1 296 ? -22.594 -20.141 9.555 1 94.81 296 VAL A CA 1
ATOM 2453 C C . VAL A 1 296 ? -22.281 -20.078 8.062 1 94.81 296 VAL A C 1
ATOM 2455 O O . VAL A 1 296 ? -21.188 -20.453 7.637 1 94.81 296 VAL A O 1
ATOM 2458 N N . GLU A 1 297 ? -23.219 -19.672 7.293 1 94 297 GLU A N 1
ATOM 2459 C CA . GLU A 1 297 ? -23 -19.594 5.852 1 94 297 GLU A CA 1
ATOM 2460 C C . GLU A 1 297 ? -21.938 -18.562 5.504 1 94 297 GLU A C 1
ATOM 2462 O O . GLU A 1 297 ? -21.109 -18.781 4.621 1 94 297 GLU A O 1
ATOM 2467 N N . ASP A 1 298 ? -21.938 -17.469 6.23 1 93 298 ASP A N 1
ATOM 2468 C CA . ASP A 1 298 ? -20.906 -16.453 6.047 1 93 298 ASP A CA 1
ATOM 2469 C C . ASP A 1 298 ? -19.531 -17 6.418 1 93 298 ASP A C 1
ATOM 2471 O O . ASP A 1 298 ? -18.547 -16.766 5.711 1 93 298 ASP A O 1
ATOM 2475 N N . ARG A 1 299 ? -19.469 -17.719 7.457 1 95.31 299 ARG A N 1
ATOM 2476 C CA . ARG A 1 299 ? -18.203 -18.312 7.902 1 95.31 299 ARG A CA 1
ATOM 2477 C C . ARG A 1 299 ? -17.656 -19.266 6.863 1 95.31 299 ARG A C 1
ATOM 2479 O O . ARG A 1 299 ? -16.438 -19.328 6.641 1 95.31 299 ARG A O 1
ATOM 2486 N N . LYS A 1 300 ? -18.484 -20.016 6.266 1 95.56 300 LYS A N 1
ATOM 2487 C CA . LYS A 1 300 ? -18.062 -20.953 5.23 1 95.56 300 LYS A CA 1
ATOM 2488 C C . LYS A 1 300 ? -17.453 -20.219 4.039 1 95.56 300 LYS A C 1
ATOM 2490 O O . LYS A 1 300 ? -16.469 -20.672 3.461 1 95.56 300 LYS A O 1
ATOM 2495 N N . VAL A 1 301 ? -18.062 -19.156 3.705 1 95.5 301 VAL A N 1
ATOM 2496 C CA . VAL A 1 301 ? -17.562 -18.344 2.594 1 95.5 301 VAL A CA 1
ATOM 2497 C C . VAL A 1 301 ? -16.172 -17.812 2.926 1 95.5 301 VAL A C 1
ATOM 2499 O O . VAL A 1 301 ? -15.25 -17.891 2.107 1 95.5 301 VAL A O 1
ATOM 2502 N N . VAL A 1 302 ? -16 -17.328 4.133 1 96.44 302 VAL A N 1
ATOM 2503 C CA . VAL A 1 302 ? -14.719 -16.797 4.57 1 96.44 302 VAL A CA 1
ATOM 2504 C C . VAL A 1 302 ? -13.688 -17.922 4.633 1 96.44 302 VAL A C 1
ATOM 2506 O O . VAL A 1 302 ? -12.547 -17.75 4.211 1 96.44 302 VAL A O 1
ATOM 2509 N N . GLN A 1 303 ? -14.133 -19.062 5.07 1 96.62 303 GLN A N 1
ATOM 2510 C CA . GLN A 1 303 ? -13.25 -20.219 5.121 1 96.62 303 GLN A CA 1
ATOM 2511 C C . GLN A 1 303 ? -12.773 -20.609 3.723 1 96.62 303 GLN A C 1
ATOM 2513 O O . GLN A 1 303 ? -11.609 -20.953 3.529 1 96.62 303 GLN A O 1
ATOM 2518 N N . SER A 1 304 ? -13.633 -20.562 2.834 1 95.38 304 SER A N 1
ATOM 2519 C CA . SER A 1 304 ? -13.266 -20.859 1.456 1 95.38 304 SER A CA 1
ATOM 2520 C C . SER A 1 304 ? -12.203 -19.906 0.937 1 95.38 304 SER A C 1
ATOM 2522 O O . SER A 1 304 ? -11.266 -20.328 0.253 1 95.38 304 SER A O 1
ATOM 2524 N N . LEU A 1 305 ? -12.367 -18.656 1.256 1 96.88 305 LEU A N 1
ATOM 2525 C CA . LEU A 1 305 ? -11.367 -17.672 0.87 1 96.88 305 LEU A CA 1
ATOM 2526 C C . LEU A 1 305 ? -10.023 -17.969 1.523 1 96.88 305 LEU A C 1
ATOM 2528 O O . LEU A 1 305 ? -8.977 -17.891 0.873 1 96.88 305 LEU A O 1
ATOM 2532 N N . LEU A 1 306 ? -10.039 -18.328 2.785 1 97.75 306 LEU A N 1
ATOM 2533 C CA . LEU A 1 306 ? -8.82 -18.688 3.51 1 97.75 306 LEU A CA 1
ATOM 2534 C C . LEU A 1 306 ? -8.164 -19.922 2.904 1 97.75 306 LEU A C 1
ATOM 2536 O O . LEU A 1 306 ? -6.938 -19.984 2.785 1 97.75 306 LEU A O 1
ATOM 2540 N N . ASN A 1 307 ? -8.953 -20.844 2.475 1 96.88 307 ASN A N 1
ATOM 2541 C CA . ASN A 1 307 ? -8.414 -22.016 1.784 1 96.88 307 ASN A CA 1
ATOM 2542 C C . ASN A 1 307 ? -7.66 -21.625 0.518 1 96.88 307 ASN A C 1
ATOM 2544 O O . ASN A 1 307 ? -6.605 -22.188 0.215 1 96.88 307 ASN A O 1
ATOM 2548 N N . HIS A 1 308 ? -8.172 -20.719 -0.16 1 96.31 308 HIS A N 1
ATOM 2549 C CA . HIS A 1 308 ? -7.5 -20.25 -1.369 1 96.31 308 HIS A CA 1
ATOM 2550 C C . HIS A 1 308 ? -6.18 -19.578 -1.037 1 96.31 308 HIS A C 1
ATOM 2552 O O . HIS A 1 308 ? -5.227 -19.641 -1.816 1 96.31 308 HIS A O 1
ATOM 2558 N N . VAL A 1 309 ? -6.102 -18.891 0.089 1 97.94 309 VAL A N 1
ATOM 2559 C CA . VAL A 1 309 ? -4.828 -18.344 0.54 1 97.94 309 VAL A CA 1
ATOM 2560 C C . VAL A 1 309 ? -3.842 -19.484 0.811 1 97.94 309 VAL A C 1
ATOM 2562 O O . VAL A 1 309 ? -2.674 -19.406 0.425 1 97.94 309 VAL A O 1
ATOM 2565 N N . HIS A 1 310 ? -4.387 -20.562 1.394 1 98.31 310 HIS A N 1
ATOM 2566 C CA . HIS A 1 310 ? -3.562 -21.734 1.625 1 98.31 310 HIS A CA 1
ATOM 2567 C C . HIS A 1 310 ? -2.998 -22.281 0.317 1 98.31 310 HIS A C 1
ATOM 2569 O O . HIS A 1 310 ? -1.8 -22.562 0.219 1 98.31 310 HIS A O 1
ATOM 2575 N N . TYR A 1 311 ? -3.832 -22.359 -0.645 1 97.44 311 TYR A N 1
ATOM 2576 C CA . TYR A 1 311 ? -3.428 -22.906 -1.937 1 97.44 311 TYR A CA 1
ATOM 2577 C C . TYR A 1 311 ? -2.416 -21.984 -2.619 1 97.44 311 TYR A C 1
ATOM 2579 O O . TYR A 1 311 ? -1.488 -22.469 -3.279 1 97.44 311 TYR A O 1
ATOM 2587 N N . LEU A 1 312 ? -2.57 -20.719 -2.471 1 97.44 312 LEU A N 1
ATOM 2588 C CA . LEU A 1 312 ? -1.594 -19.797 -3.033 1 97.44 312 LEU A CA 1
ATOM 2589 C C . LEU A 1 312 ? -0.211 -20.031 -2.438 1 97.44 312 LEU A C 1
ATOM 2591 O O . LEU A 1 312 ? 0.788 -20.047 -3.16 1 97.44 312 LEU A O 1
ATOM 2595 N N . ILE A 1 313 ? -0.206 -20.234 -1.136 1 97.88 313 ILE A N 1
ATOM 2596 C CA . ILE A 1 313 ? 1.054 -20.422 -0.421 1 97.88 313 ILE A CA 1
ATOM 2597 C C . ILE A 1 313 ? 1.675 -21.766 -0.796 1 97.88 313 ILE A C 1
ATOM 2599 O O . ILE A 1 313 ? 2.771 -21.812 -1.357 1 97.88 313 ILE A O 1
ATOM 2603 N N . SER A 1 314 ? 0.94 -22.812 -0.607 1 96.19 314 SER A N 1
ATOM 2604 C CA . SER A 1 314 ? 1.479 -24.156 -0.806 1 96.19 314 SER A CA 1
ATOM 2605 C C . SER A 1 314 ? 1.636 -24.469 -2.289 1 96.19 314 SER A C 1
ATOM 2607 O O . SER A 1 314 ? 2.619 -25.094 -2.693 1 96.19 314 SER A O 1
ATOM 2609 N N . GLY A 1 315 ? 0.645 -24.047 -3.059 1 95.25 315 GLY A N 1
ATOM 2610 C CA . GLY A 1 315 ? 0.713 -24.266 -4.492 1 95.25 315 GLY A CA 1
ATOM 2611 C C . GLY A 1 315 ? 1.902 -23.594 -5.148 1 95.25 315 GLY A C 1
ATOM 2612 O O . GLY A 1 315 ? 2.561 -24.188 -6.012 1 95.25 315 GLY A O 1
ATOM 2613 N N . ASN A 1 316 ? 2.154 -22.375 -4.766 1 94.31 316 ASN A N 1
ATOM 2614 C CA . ASN A 1 316 ? 3.332 -21.672 -5.277 1 94.31 316 ASN A CA 1
ATOM 2615 C C . ASN A 1 316 ? 4.617 -22.422 -4.93 1 94.31 316 ASN A C 1
ATOM 2617 O O . ASN A 1 316 ? 5.527 -22.516 -5.754 1 94.31 316 ASN A O 1
ATOM 2621 N N . PHE A 1 317 ? 4.66 -22.938 -3.732 1 92.94 317 PHE A N 1
ATOM 2622 C CA . PHE A 1 317 ? 5.84 -23.672 -3.283 1 92.94 317 PHE A CA 1
ATOM 2623 C C . PHE A 1 317 ? 6.039 -24.938 -4.102 1 92.94 317 PHE A C 1
ATOM 2625 O O . PHE A 1 317 ? 7.125 -25.172 -4.637 1 92.94 317 PHE A O 1
ATOM 2632 N N . VAL A 1 318 ? 4.977 -25.734 -4.242 1 90.69 318 VAL A N 1
ATOM 2633 C CA . VAL A 1 318 ? 5.059 -27 -4.957 1 90.69 318 VAL A CA 1
ATOM 2634 C C . VAL A 1 318 ? 5.43 -26.75 -6.418 1 90.69 318 VAL A C 1
ATOM 2636 O O . VAL A 1 318 ? 6.32 -27.406 -6.961 1 90.69 318 VAL A O 1
ATOM 2639 N N . TRP A 1 319 ? 4.75 -25.781 -6.992 1 91.56 319 TRP A N 1
ATOM 2640 C CA . TRP A 1 319 ? 5.059 -25.422 -8.375 1 91.56 319 TRP A CA 1
ATOM 2641 C C . TRP A 1 319 ? 6.52 -25.016 -8.516 1 91.56 319 TRP A C 1
ATOM 2643 O O . TRP A 1 319 ? 7.191 -25.422 -9.469 1 91.56 319 TRP A O 1
ATOM 2653 N N . SER A 1 320 ? 7.043 -24.234 -7.594 1 86.44 320 SER A N 1
ATOM 2654 C CA . SER A 1 320 ? 8.406 -23.703 -7.652 1 86.44 320 SER A CA 1
ATOM 2655 C C . SER A 1 320 ? 9.438 -24.828 -7.57 1 86.44 320 SER A C 1
ATOM 2657 O O . SER A 1 320 ? 10.484 -24.766 -8.219 1 86.44 320 SER A O 1
ATOM 2659 N N . ILE A 1 321 ? 9.07 -25.828 -6.797 1 81.31 321 ILE A N 1
ATOM 2660 C CA . ILE A 1 321 ? 10 -26.938 -6.598 1 81.31 321 ILE A CA 1
ATOM 2661 C C . ILE A 1 321 ? 9.93 -27.891 -7.789 1 81.31 321 ILE A C 1
ATOM 2663 O O . ILE A 1 321 ? 10.953 -28.406 -8.234 1 81.31 321 ILE A O 1
ATOM 2667 N N . GLU A 1 322 ? 8.758 -28.109 -8.297 1 77 322 GLU A N 1
ATOM 2668 C CA . GLU A 1 322 ? 8.562 -29.062 -9.375 1 77 322 GLU A CA 1
ATOM 2669 C C . GLU A 1 322 ? 9.031 -28.484 -10.711 1 77 322 GLU A C 1
ATOM 2671 O O . GLU A 1 322 ? 9.484 -29.234 -11.586 1 77 322 GLU A O 1
ATOM 2676 N N . ASN A 1 323 ? 8.766 -27.281 -10.977 1 68.38 323 ASN A N 1
ATOM 2677 C CA . ASN A 1 323 ? 9.078 -26.656 -12.258 1 68.38 323 ASN A CA 1
ATOM 2678 C C . ASN A 1 323 ? 10.453 -25.984 -12.234 1 68.38 323 ASN A C 1
ATOM 2680 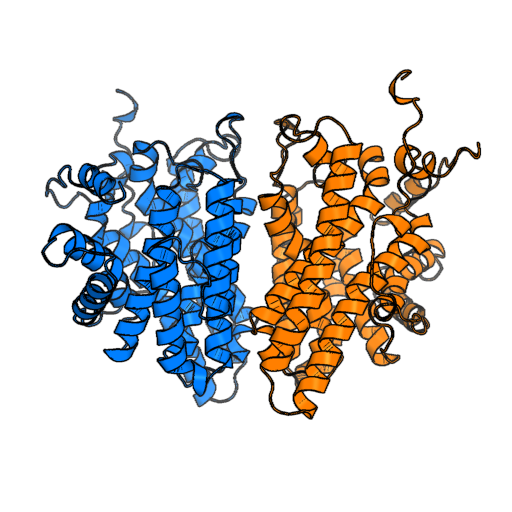O O . ASN A 1 323 ? 10.742 -25.125 -13.07 1 68.38 323 ASN A O 1
ATOM 2684 N N . ASN A 1 324 ? 11.141 -26.156 -11.219 1 58.12 324 ASN A N 1
ATOM 2685 C CA . ASN A 1 324 ? 12.438 -25.531 -11.016 1 58.12 324 ASN A CA 1
ATOM 2686 C C . ASN A 1 324 ? 13.445 -25.953 -12.086 1 58.12 324 ASN A C 1
ATOM 2688 O O . ASN A 1 324 ? 14.625 -25.609 -12 1 58.12 324 ASN A O 1
ATOM 2692 N N . GLN A 1 325 ? 13.086 -26.672 -13.031 1 50.06 325 GLN A N 1
ATOM 2693 C CA . GLN A 1 325 ? 14.078 -26.781 -14.094 1 50.06 325 GLN A CA 1
ATOM 2694 C C . GLN A 1 325 ? 14.688 -25.406 -14.414 1 50.06 325 GLN A C 1
ATOM 2696 O O . GLN A 1 325 ? 15.797 -25.328 -14.953 1 50.06 325 GLN A O 1
ATOM 2701 N N . ARG A 1 326 ? 13.945 -24.391 -14.367 1 41.81 326 ARG A N 1
ATOM 2702 C CA . ARG A 1 326 ? 14.438 -23.031 -14.531 1 41.81 326 ARG A CA 1
ATOM 2703 C C . ARG A 1 326 ? 15.641 -22.766 -13.641 1 41.81 326 ARG A C 1
ATOM 2705 O O . ARG A 1 326 ? 16.5 -21.938 -13.969 1 41.81 326 ARG A O 1
ATOM 2712 N N . TYR A 1 327 ? 15.539 -23.156 -12.414 1 43.38 327 TYR A N 1
ATOM 2713 C CA . TYR A 1 327 ? 16.562 -22.828 -11.422 1 43.38 327 TYR A CA 1
ATOM 2714 C C . TYR A 1 327 ? 17.703 -23.828 -11.461 1 43.38 327 TYR A C 1
ATOM 2716 O O . TYR A 1 327 ? 18.484 -23.922 -10.516 1 43.38 327 TYR A O 1
ATOM 2724 N N . GLN A 1 328 ? 17.844 -24.562 -12.375 1 37.38 328 GLN A N 1
ATOM 2725 C CA . GLN A 1 328 ? 18.719 -25.734 -12.383 1 37.38 328 GLN A CA 1
ATOM 2726 C C . GLN A 1 328 ? 20.156 -25.344 -12.016 1 37.38 328 GLN A C 1
ATOM 2728 O O . GLN A 1 328 ? 20.906 -26.156 -11.5 1 37.38 328 GLN A O 1
ATOM 2733 N N . SER A 1 329 ? 20.828 -24.438 -12.906 1 32.56 329 SER A N 1
ATOM 2734 C CA . SER A 1 329 ? 22.266 -24.578 -12.766 1 32.56 329 SER A CA 1
ATOM 2735 C C . SER A 1 329 ? 22.719 -24.266 -11.344 1 32.56 329 SER A C 1
ATOM 2737 O O . SER A 1 329 ? 23.906 -24.344 -11.031 1 32.56 329 SER A O 1
ATOM 2739 N N . ASN A 1 330 ? 22.234 -23.203 -10.82 1 32.09 330 ASN A N 1
ATOM 2740 C CA . ASN A 1 330 ? 23.109 -22.562 -9.836 1 32.09 330 ASN A CA 1
ATOM 2741 C C . ASN A 1 330 ? 23.344 -23.469 -8.625 1 32.09 330 ASN A C 1
ATOM 2743 O O . ASN A 1 330 ? 22.391 -24 -8.055 1 32.09 330 ASN A O 1
ATOM 2747 N N . ILE A 1 331 ? 24.562 -23.938 -8.383 1 33.53 331 ILE A N 1
ATOM 2748 C CA . ILE A 1 331 ? 25.422 -24.875 -7.668 1 33.53 331 ILE A CA 1
ATOM 2749 C C . ILE A 1 331 ? 25.031 -24.922 -6.191 1 33.53 331 ILE A C 1
ATOM 2751 O O . ILE A 1 331 ? 24.969 -25.984 -5.594 1 33.53 331 ILE A O 1
ATOM 2755 N N . TYR A 1 332 ? 25.016 -23.797 -5.438 1 34.47 332 TYR A N 1
ATOM 2756 C CA . TYR A 1 332 ? 24.844 -23.938 -3.994 1 34.47 332 TYR A CA 1
ATOM 2757 C C . TYR A 1 332 ? 23.422 -24.375 -3.656 1 34.47 332 TYR A C 1
ATOM 2759 O O . TYR A 1 332 ? 23.219 -25.266 -2.83 1 34.47 332 TYR A O 1
ATOM 2767 N N . PHE A 1 333 ? 22.219 -23.859 -4.301 1 35 333 PHE A N 1
ATOM 2768 C CA . PHE A 1 333 ? 20.828 -24.266 -4.027 1 35 333 PHE A CA 1
ATOM 2769 C C . PHE A 1 333 ? 20.438 -25.469 -4.867 1 35 333 PHE A C 1
ATOM 2771 O O . PHE A 1 333 ? 19.484 -26.172 -4.535 1 35 333 PHE A O 1
ATOM 2778 N N . ILE A 1 334 ? 20.734 -25.891 -6.113 1 34.28 334 ILE A N 1
ATOM 2779 C CA . ILE A 1 334 ? 20.484 -27.078 -6.934 1 34.28 334 ILE A CA 1
ATOM 2780 C C . ILE A 1 334 ? 20.844 -28.328 -6.148 1 34.28 334 ILE A C 1
ATOM 2782 O O . ILE A 1 334 ? 20.125 -29.328 -6.184 1 34.28 334 ILE A O 1
ATOM 2786 N N . ASN A 1 335 ? 22 -28.531 -5.551 1 34.41 335 ASN A N 1
ATOM 2787 C CA . ASN A 1 335 ? 22.344 -29.703 -4.742 1 34.41 335 ASN A CA 1
ATOM 2788 C C . ASN A 1 335 ? 21.312 -29.953 -3.654 1 34.41 335 ASN A C 1
ATOM 2790 O O . ASN A 1 335 ? 21.25 -31.062 -3.1 1 34.41 335 ASN A O 1
ATOM 2794 N N . LEU A 1 336 ? 20.422 -29.062 -3.23 1 30.73 336 LEU A N 1
ATOM 2795 C CA . LEU A 1 336 ? 19.219 -29.375 -2.482 1 30.73 336 LEU A CA 1
ATOM 2796 C C . LEU A 1 336 ? 18.234 -30.172 -3.342 1 30.73 336 LEU A C 1
ATOM 2798 O O . LEU A 1 336 ? 17.562 -31.078 -2.848 1 30.73 336 LEU A O 1
ATOM 2802 N N . LEU A 1 337 ? 17.781 -29.797 -4.535 1 30.58 337 LEU A N 1
ATOM 2803 C CA . LEU A 1 337 ? 16.859 -30.594 -5.336 1 30.58 337 LEU A CA 1
ATOM 2804 C C . LEU A 1 337 ? 17.578 -31.828 -5.91 1 30.58 337 LEU A C 1
ATOM 2806 O O . LEU A 1 337 ? 16.938 -32.844 -6.16 1 30.58 337 LEU A O 1
ATOM 2810 N N . GLN A 1 338 ? 18.656 -31.75 -6.559 1 31.8 338 GLN A N 1
ATOM 2811 C CA . GLN A 1 338 ? 19.219 -32.844 -7.324 1 31.8 338 GLN A CA 1
ATOM 2812 C C . GLN A 1 338 ? 19.453 -34.062 -6.438 1 31.8 338 GLN A C 1
ATOM 2814 O O . GLN A 1 338 ? 20.016 -35.062 -6.887 1 31.8 338 GLN A O 1
ATOM 2819 N N . SER A 1 339 ? 19.031 -34.344 -5.363 1 28.48 339 SER A N 1
ATOM 2820 C CA . SER A 1 339 ? 19.203 -35.812 -5.258 1 28.48 339 SER A CA 1
ATOM 2821 C C . SER A 1 339 ? 18.625 -36.531 -6.477 1 28.48 339 SER A C 1
ATOM 2823 O O . SER A 1 339 ? 18.75 -37.75 -6.598 1 28.48 339 SER A O 1
ATOM 2825 N N . THR A 1 340 ? 17.484 -35.969 -7.219 1 27.94 340 THR A N 1
ATOM 2826 C CA . THR A 1 340 ? 17.234 -36.875 -8.336 1 27.94 340 THR A CA 1
ATOM 2827 C C . THR A 1 340 ? 18.141 -36.531 -9.516 1 27.94 340 THR A C 1
ATOM 2829 O O . THR A 1 340 ? 18.438 -35.344 -9.766 1 27.94 340 THR A O 1
ATOM 2832 N N . GLY A 1 341 ? 19.172 -37.156 -10.07 1 26.3 341 GLY A N 1
ATOM 2833 C CA . GLY A 1 341 ? 20.281 -37.25 -11 1 26.3 341 GLY A CA 1
ATOM 2834 C C . GLY A 1 341 ? 20.062 -36.469 -12.289 1 26.3 341 GLY A C 1
ATOM 2835 O O . GLY A 1 341 ? 20.812 -36.625 -13.25 1 26.3 341 GLY A O 1
ATOM 2836 N N . LYS A 1 342 ? 18.859 -36.031 -12.891 1 28.44 342 LYS A N 1
ATOM 2837 C CA . LYS A 1 342 ? 18.922 -35.812 -14.328 1 28.44 342 LYS A CA 1
ATOM 2838 C C . LYS A 1 342 ? 19.453 -34.438 -14.656 1 28.44 342 LYS A C 1
ATOM 2840 O O . LYS A 1 342 ? 19.172 -33.469 -13.945 1 28.44 342 LYS A O 1
ATOM 2845 N N . SER A 1 343 ? 20.547 -34.125 -15.508 1 26.83 343 SER A N 1
ATOM 2846 C CA . SER A 1 343 ? 21.359 -33.062 -16.094 1 26.83 343 SER A CA 1
ATOM 2847 C C . SER A 1 343 ? 20.5 -31.953 -16.656 1 26.83 343 SER A C 1
ATOM 2849 O O . SER A 1 343 ? 19.641 -32.219 -17.516 1 26.83 343 SER A O 1
ATOM 2851 N N . ILE A 1 344 ? 20.125 -30.844 -16.016 1 27.61 344 ILE A N 1
ATOM 2852 C CA . ILE A 1 344 ? 19.297 -29.75 -16.5 1 27.61 344 ILE A CA 1
ATOM 2853 C C . ILE A 1 344 ? 20.078 -28.891 -17.484 1 27.61 344 ILE A C 1
ATOM 2855 O O . ILE A 1 344 ? 21.078 -28.266 -17.125 1 27.61 344 ILE A O 1
ATOM 2859 N N . GLY A 1 345 ? 20.266 -29.109 -18.875 1 24.12 345 GLY A N 1
ATOM 2860 C CA . GLY A 1 345 ? 20.891 -28.453 -20 1 24.12 345 GLY A CA 1
ATOM 2861 C C . GLY A 1 345 ? 20.516 -26.984 -20.125 1 24.12 345 GLY A C 1
ATOM 2862 O O . GLY A 1 345 ? 19.547 -26.531 -19.516 1 24.12 345 GLY A O 1
ATOM 2863 N N . SER A 1 346 ? 21.234 -26.016 -21.078 1 28.38 346 SER A N 1
ATOM 2864 C CA . SER A 1 346 ? 21.672 -24.719 -21.625 1 28.38 346 SER A CA 1
ATOM 2865 C C . SER A 1 346 ? 20.5 -23.922 -22.172 1 28.38 346 SER A C 1
ATOM 2867 O O . SER A 1 346 ? 20.688 -22.922 -22.859 1 28.38 346 SER A O 1
ATOM 2869 N N . SER A 1 347 ? 19.281 -24.047 -21.984 1 25.58 347 SER A N 1
ATOM 2870 C CA . SER A 1 347 ? 18.328 -23.5 -22.953 1 25.58 347 SER A CA 1
ATOM 2871 C C . SER A 1 347 ? 18.047 -22.031 -22.672 1 25.58 347 SER A C 1
ATOM 2873 O O . SER A 1 347 ? 17.203 -21.422 -23.328 1 25.58 347 SER A O 1
ATOM 2875 N N . TRP A 1 348 ? 18.578 -21.344 -21.734 1 28.48 348 TRP A N 1
ATOM 2876 C CA . TRP A 1 348 ? 18.078 -19.984 -21.469 1 28.48 348 TRP A CA 1
ATOM 2877 C C . TRP A 1 348 ? 18.656 -19 -22.484 1 28.48 348 TRP A C 1
ATOM 2879 O O . TRP A 1 348 ? 18.234 -17.844 -22.531 1 28.48 348 TRP A O 1
ATOM 2889 N N . SER A 1 349 ? 19.719 -19.172 -23.172 1 28.5 349 SER A N 1
ATOM 2890 C CA . SER A 1 349 ? 20.344 -18.188 -24.062 1 28.5 349 SER A CA 1
ATOM 2891 C C . SER A 1 349 ? 19.375 -17.781 -25.172 1 28.5 349 SER A C 1
ATOM 2893 O O . SER A 1 349 ? 19.5 -16.688 -25.734 1 28.5 349 SER A O 1
ATOM 2895 N N . ASN A 1 350 ? 18.484 -18.609 -25.578 1 26.19 350 ASN A N 1
ATOM 2896 C CA . ASN A 1 350 ? 17.781 -18.344 -26.828 1 26.19 350 ASN A CA 1
ATOM 2897 C C . ASN A 1 350 ? 16.625 -17.359 -26.625 1 26.19 350 ASN A C 1
ATOM 2899 O O . ASN A 1 350 ? 15.922 -17.016 -27.578 1 26.19 350 ASN A O 1
ATOM 2903 N N . ILE A 1 351 ? 16.266 -17.141 -25.453 1 26.69 351 ILE A N 1
ATOM 2904 C CA . ILE A 1 351 ? 15.055 -16.328 -25.391 1 26.69 351 ILE A CA 1
ATOM 2905 C C . ILE A 1 351 ? 15.406 -14.859 -25.625 1 26.69 351 ILE A C 1
ATOM 2907 O O . ILE A 1 351 ? 14.516 -14.016 -25.781 1 26.69 351 ILE A O 1
ATOM 2911 N N . LYS A 1 352 ? 16.547 -14.406 -25.547 1 29.36 352 LYS A N 1
ATOM 2912 C CA . LYS A 1 352 ? 16.906 -13.016 -25.781 1 29.36 352 LYS A CA 1
ATOM 2913 C C . LYS A 1 352 ? 16.562 -12.594 -27.219 1 29.36 352 LYS A C 1
ATOM 2915 O O . LYS A 1 352 ? 16.5 -11.398 -27.516 1 29.36 352 LYS A O 1
ATOM 2920 N N . THR A 1 353 ? 16.531 -13.422 -28.156 1 27.12 353 THR A N 1
ATOM 2921 C CA . THR A 1 353 ? 16.406 -13.008 -29.547 1 27.12 353 THR A CA 1
ATOM 2922 C C . THR A 1 353 ? 14.984 -12.531 -29.844 1 27.12 353 THR A C 1
ATOM 2924 O O . THR A 1 353 ? 14.719 -11.977 -30.922 1 27.12 353 THR A O 1
ATOM 2927 N N . PHE A 1 354 ? 14.07 -12.852 -29.109 1 24.84 354 PHE A N 1
ATOM 2928 C CA . PHE A 1 354 ? 12.719 -12.594 -29.594 1 24.84 354 PHE A CA 1
ATOM 2929 C C . PHE A 1 354 ? 12.445 -11.094 -29.641 1 24.84 354 PHE A C 1
ATOM 2931 O O . PHE A 1 354 ? 11.523 -10.648 -30.328 1 24.84 354 PHE A O 1
ATOM 2938 N N . PHE A 1 355 ? 12.938 -10.328 -28.672 1 24.91 355 PHE A N 1
ATOM 2939 C CA . PHE A 1 355 ? 12.461 -8.953 -28.672 1 24.91 355 PHE A CA 1
ATOM 2940 C C . PHE A 1 355 ? 13.391 -8.062 -29.5 1 24.91 355 PHE A C 1
ATOM 2942 O O . PHE A 1 355 ? 13.297 -6.832 -29.422 1 24.91 355 PHE A O 1
ATOM 2949 N N . ARG A 1 356 ? 14.383 -8.625 -30.281 1 22.2 356 ARG A N 1
ATOM 2950 C CA . ARG A 1 356 ? 14.945 -7.738 -31.297 1 22.2 356 ARG A CA 1
ATOM 2951 C C . ARG A 1 356 ? 14.023 -7.613 -32.5 1 22.2 356 ARG A C 1
ATOM 2953 O O . ARG A 1 356 ? 13.461 -8.609 -32.969 1 22.2 356 ARG A O 1
ATOM 2960 N N . MET B 1 1 ? 30.766 30.969 3.309 1 22.98 1 MET B N 1
ATOM 2961 C CA . MET B 1 1 ? 29.922 31.891 4.078 1 22.98 1 MET B CA 1
ATOM 2962 C C . MET B 1 1 ? 29.5 33.062 3.229 1 22.98 1 MET B C 1
ATOM 2964 O O . MET B 1 1 ? 28.359 33.531 3.309 1 22.98 1 MET B O 1
ATOM 2968 N N . GLU B 1 2 ? 30.344 33.469 2.346 1 27.67 2 GLU B N 1
ATOM 2969 C CA . GLU B 1 2 ? 30.219 34.688 1.532 1 27.67 2 GLU B CA 1
ATOM 2970 C C . GLU B 1 2 ? 29.234 34.469 0.381 1 27.67 2 GLU B C 1
ATOM 2972 O O . GLU B 1 2 ? 28.406 35.344 0.095 1 27.67 2 GLU B O 1
ATOM 2977 N N . ALA B 1 3 ? 29.531 33.625 -0.414 1 27.28 3 ALA B N 1
ATOM 2978 C CA . ALA B 1 3 ? 28.984 33.375 -1.746 1 27.28 3 ALA B CA 1
ATOM 2979 C C . ALA B 1 3 ? 27.516 32.938 -1.67 1 27.28 3 ALA B C 1
ATOM 2981 O O . ALA B 1 3 ? 26.781 33.062 -2.652 1 27.28 3 ALA B O 1
ATOM 2982 N N . ILE B 1 4 ? 27.156 32.344 -0.64 1 28.45 4 ILE B N 1
ATOM 2983 C CA . ILE B 1 4 ? 25.766 31.938 -0.447 1 28.45 4 ILE B CA 1
ATOM 2984 C C . ILE B 1 4 ? 24.891 33.156 -0.171 1 28.45 4 ILE B C 1
ATOM 2986 O O . ILE B 1 4 ? 23.672 33.031 0.021 1 28.45 4 ILE B O 1
ATOM 2990 N N . LYS B 1 5 ? 25.375 34.406 -0.025 1 30.5 5 LYS B N 1
ATOM 2991 C CA . LYS B 1 5 ? 24.797 35.719 0.196 1 30.5 5 LYS B CA 1
ATOM 2992 C C . LYS B 1 5 ? 24.094 36.25 -1.062 1 30.5 5 LYS B C 1
ATOM 2994 O O . LYS B 1 5 ? 23.562 37.344 -1.073 1 30.5 5 LYS B O 1
ATOM 2999 N N . GLN B 1 6 ? 24.359 35.938 -2.32 1 28.41 6 GLN B N 1
ATOM 3000 C CA . GLN B 1 6 ? 23.797 36.625 -3.473 1 28.41 6 GLN B CA 1
ATOM 3001 C C . GLN B 1 6 ? 22.281 36.656 -3.424 1 28.41 6 GLN B C 1
ATOM 3003 O O . GLN B 1 6 ? 21.672 35.812 -2.758 1 28.41 6 GLN B O 1
ATOM 3008 N N . LYS B 1 7 ? 21.516 37.469 -4.281 1 30.95 7 LYS B N 1
ATOM 3009 C CA . LYS B 1 7 ? 20.141 37.906 -4.52 1 30.95 7 LYS B CA 1
ATOM 3010 C C . LYS B 1 7 ? 19.219 36.688 -4.656 1 30.95 7 LYS B C 1
ATOM 3012 O O . LYS B 1 7 ? 19.062 36.125 -5.746 1 30.95 7 LYS B O 1
ATOM 3017 N N . ARG B 1 8 ? 19.25 35.719 -4 1 35.31 8 ARG B N 1
ATOM 3018 C CA . ARG B 1 8 ? 18.391 34.562 -4.102 1 35.31 8 ARG B CA 1
ATOM 3019 C C . ARG B 1 8 ? 16.922 34.938 -3.988 1 35.31 8 ARG B C 1
ATOM 3021 O O . ARG B 1 8 ? 16.5 35.562 -3.006 1 35.31 8 ARG B O 1
ATOM 3028 N N . SER B 1 9 ? 15.992 35.031 -5.027 1 34.94 9 SER B N 1
ATOM 3029 C CA . SER B 1 9 ? 14.578 35.281 -5.301 1 34.94 9 SER B CA 1
ATOM 3030 C C . SER B 1 9 ? 13.688 34.531 -4.312 1 34.94 9 SER B C 1
ATOM 3032 O O . SER B 1 9 ? 13.75 33.312 -4.215 1 34.94 9 SER B O 1
ATOM 3034 N N . LEU B 1 10 ? 13.266 34.938 -3.18 1 36.53 10 LEU B N 1
ATOM 3035 C CA . LEU B 1 10 ? 12.398 34.469 -2.104 1 36.53 10 LEU B CA 1
ATOM 3036 C C . LEU B 1 10 ? 11.133 33.812 -2.666 1 36.53 10 LEU B C 1
ATOM 3038 O O . LEU B 1 10 ? 10.258 34.5 -3.186 1 36.53 10 LEU B O 1
ATOM 3042 N N . ILE B 1 11 ? 11.023 32.719 -3.271 1 49.78 11 ILE B N 1
ATOM 3043 C CA . ILE B 1 11 ? 9.859 32 -3.787 1 49.78 11 ILE B CA 1
ATOM 3044 C C . ILE B 1 11 ? 8.828 31.844 -2.676 1 49.78 11 ILE B C 1
ATOM 3046 O O . ILE B 1 11 ? 9.125 31.266 -1.624 1 49.78 11 ILE B O 1
ATOM 3050 N N . SER B 1 12 ? 7.82 32.781 -2.48 1 67.69 12 SER B N 1
ATOM 3051 C CA . SER B 1 12 ? 6.672 32.656 -1.592 1 67.69 12 SER B CA 1
ATOM 3052 C C . SER B 1 12 ? 5.961 31.312 -1.791 1 67.69 12 SER B C 1
ATOM 3054 O O . SER B 1 12 ? 5.5 31 -2.895 1 67.69 12 SER B O 1
ATOM 3056 N N . LEU B 1 13 ? 5.957 30.344 -0.697 1 78.19 13 LEU B N 1
ATOM 3057 C CA . LEU B 1 13 ? 5.227 29.094 -0.784 1 78.19 13 LEU B CA 1
ATOM 3058 C C . LEU B 1 13 ? 3.793 29.328 -1.253 1 78.19 13 LEU B C 1
ATOM 3060 O O . LEU B 1 13 ? 3.262 28.547 -2.051 1 78.19 13 LEU B O 1
ATOM 3064 N N . LYS B 1 14 ? 3.246 30.5 -0.825 1 79.44 14 LYS B N 1
ATOM 3065 C CA . LYS B 1 14 ? 1.862 30.812 -1.161 1 79.44 14 LYS B CA 1
ATOM 3066 C C . LYS B 1 14 ? 1.7 31.047 -2.66 1 79.44 14 LYS B C 1
ATOM 3068 O O . LYS B 1 14 ? 0.648 30.75 -3.23 1 79.44 14 LYS B O 1
ATOM 3073 N N . GLU B 1 15 ? 2.764 31.516 -3.23 1 81 15 GLU B N 1
ATOM 3074 C CA . GLU B 1 15 ? 2.707 31.781 -4.664 1 81 15 GLU B CA 1
ATOM 3075 C C . GLU B 1 15 ? 3.145 30.578 -5.477 1 81 15 GLU B C 1
ATOM 3077 O O . GLU B 1 15 ? 2.828 30.469 -6.664 1 81 15 GLU B O 1
ATOM 3082 N N . SER B 1 16 ? 3.83 29.719 -4.797 1 85.88 16 SER B N 1
ATOM 3083 C CA . SER B 1 16 ? 4.438 28.609 -5.504 1 85.88 16 SER B CA 1
ATOM 3084 C C . SER B 1 16 ? 3.459 27.438 -5.648 1 85.88 16 SER B C 1
ATOM 3086 O O . SER B 1 16 ? 3.543 26.672 -6.602 1 85.88 16 SER B O 1
ATOM 3088 N N . PHE B 1 17 ? 2.605 27.281 -4.668 1 89.38 17 PHE B N 1
ATOM 3089 C CA . PHE B 1 17 ? 1.574 26.25 -4.73 1 89.38 17 PHE B CA 1
ATOM 3090 C C . PHE B 1 17 ? 0.233 26.859 -5.133 1 89.38 17 PHE B C 1
ATOM 3092 O O . PHE B 1 17 ? -0.284 27.75 -4.453 1 89.38 17 PHE B O 1
ATOM 3099 N N . ILE B 1 18 ? -0.312 26.359 -6.199 1 90.69 18 ILE B N 1
ATOM 3100 C CA . ILE B 1 18 ? -1.505 26.953 -6.789 1 90.69 18 ILE B CA 1
ATOM 3101 C C . ILE B 1 18 ? -2.697 26.016 -6.605 1 90.69 18 ILE B C 1
ATOM 3103 O O . ILE B 1 18 ? -2.697 24.891 -7.113 1 90.69 18 ILE B O 1
ATOM 3107 N N . TYR B 1 19 ? -3.705 26.469 -5.871 1 93.38 19 TYR B N 1
ATOM 3108 C CA . TYR B 1 19 ? -4.926 25.703 -5.66 1 93.38 19 TYR B CA 1
ATOM 3109 C C . TYR B 1 19 ? -6.133 26.438 -6.242 1 93.38 19 TYR B C 1
ATOM 3111 O O . TYR B 1 19 ? -6.172 27.672 -6.262 1 93.38 19 TYR B O 1
ATOM 3119 N N . PRO B 1 20 ? -7.086 25.75 -6.715 1 95.56 20 PRO B N 1
ATOM 3120 C CA . PRO B 1 20 ? -8.352 26.406 -7.047 1 95.56 20 PRO B CA 1
ATOM 3121 C C . PRO B 1 20 ? -8.977 27.109 -5.852 1 95.56 20 PRO B C 1
ATOM 3123 O O . PRO B 1 20 ? -8.984 26.578 -4.742 1 95.56 20 PRO B O 1
ATOM 3126 N N . HIS B 1 21 ? -9.562 28.188 -6.102 1 91.81 21 HIS B N 1
ATOM 3127 C CA . HIS B 1 21 ? -10.156 28.984 -5.031 1 91.81 21 HIS B CA 1
ATOM 3128 C C . HIS B 1 21 ? -11.32 28.25 -4.383 1 91.81 21 HIS B C 1
ATOM 3130 O O . HIS B 1 21 ? -11.57 28.391 -3.184 1 91.81 21 HIS B O 1
ATOM 3136 N N . GLU B 1 22 ? -11.977 27.438 -5.141 1 92.31 22 GLU B N 1
ATOM 3137 C CA . GLU B 1 22 ? -13.156 26.734 -4.664 1 92.31 22 GLU B CA 1
ATOM 3138 C C . GLU B 1 22 ? -12.773 25.656 -3.639 1 92.31 22 GLU B C 1
ATOM 3140 O O . GLU B 1 22 ? -13.641 25.141 -2.932 1 92.31 22 GLU B O 1
ATOM 3145 N N . TRP B 1 23 ? -11.484 25.344 -3.609 1 95.19 23 TRP B N 1
ATOM 3146 C CA . TRP B 1 23 ? -11.047 24.328 -2.658 1 95.19 23 TRP B CA 1
ATOM 3147 C C . TRP B 1 23 ? -10.883 24.922 -1.264 1 95.19 23 TRP B C 1
ATOM 3149 O O . TRP B 1 23 ? -10.789 24.188 -0.276 1 95.19 23 TRP B O 1
ATOM 3159 N N . ASN B 1 24 ? -10.922 26.266 -1.232 1 88.62 24 ASN B N 1
ATOM 3160 C CA . ASN B 1 24 ? -10.758 26.938 0.051 1 88.62 24 ASN B CA 1
ATOM 3161 C C . ASN B 1 24 ? -12.086 27.031 0.807 1 88.62 24 ASN B C 1
ATOM 3163 O O . ASN B 1 24 ? -13.125 27.297 0.208 1 88.62 24 ASN B O 1
ATOM 3167 N N . HIS B 1 25 ? -12.031 26.688 2.098 1 91 25 HIS B N 1
ATOM 3168 C CA . HIS B 1 25 ? -13.188 26.797 2.982 1 91 25 HIS B CA 1
ATOM 3169 C C . HIS B 1 25 ? -12.797 27.406 4.324 1 91 25 HIS B C 1
ATOM 3171 O O . HIS B 1 25 ? -11.672 27.234 4.793 1 91 25 HIS B O 1
ATOM 3177 N N . GLU B 1 26 ? -13.773 28.125 4.844 1 91.81 26 GLU B N 1
ATOM 3178 C CA . GLU B 1 26 ? -13.562 28.625 6.199 1 91.81 26 GLU B CA 1
ATOM 3179 C C . GLU B 1 26 ? -13.484 27.469 7.199 1 91.81 26 GLU B C 1
ATOM 3181 O O . GLU B 1 26 ? -14.266 26.531 7.133 1 91.81 26 GLU B O 1
ATOM 3186 N N . PRO B 1 27 ? -12.453 27.531 8.062 1 92.38 27 PRO B N 1
ATOM 3187 C CA . PRO B 1 27 ? -12.352 26.453 9.047 1 92.38 27 PRO B CA 1
ATOM 3188 C C . PRO B 1 27 ? -13.57 26.375 9.969 1 92.38 27 PRO B C 1
ATOM 3190 O O . PRO B 1 27 ? -14.195 27.406 10.25 1 92.38 27 PRO B O 1
ATOM 3193 N N . CYS B 1 28 ? -13.891 25.234 10.406 1 91.94 28 CYS B N 1
ATOM 3194 C CA . CYS B 1 28 ? -15 25.062 11.336 1 91.94 28 CYS B CA 1
ATOM 3195 C C . CYS B 1 28 ? -14.586 25.469 12.75 1 91.94 28 CYS B C 1
ATOM 3197 O O . CYS B 1 28 ? -13.438 25.828 12.984 1 91.94 28 CYS B O 1
ATOM 3199 N N . ASP B 1 29 ? -15.578 25.422 13.641 1 90 29 ASP B N 1
ATOM 3200 C CA . ASP B 1 29 ? -15.352 25.766 15.039 1 90 29 ASP B CA 1
ATOM 3201 C C . ASP B 1 29 ? -14.375 24.797 15.703 1 90 29 ASP B C 1
ATOM 3203 O O . ASP B 1 29 ? -14.391 23.609 15.414 1 90 29 ASP B O 1
ATOM 3207 N N . ASN B 1 30 ? -13.547 25.391 16.578 1 91.31 30 ASN B N 1
ATOM 3208 C CA . ASN B 1 30 ? -12.484 24.594 17.188 1 91.31 30 ASN B CA 1
ATOM 3209 C C . ASN B 1 30 ? -12.836 24.219 18.625 1 91.31 30 ASN B C 1
ATOM 3211 O O . ASN B 1 30 ? -11.953 23.875 19.422 1 91.31 30 ASN B O 1
ATOM 3215 N N . LYS B 1 31 ? -14.031 24.25 19.047 1 93.5 31 LYS B N 1
ATOM 3216 C CA . LYS B 1 31 ? -14.461 23.984 20.422 1 93.5 31 LYS B CA 1
ATOM 3217 C C . LYS B 1 31 ? -14.164 22.531 20.812 1 93.5 31 LYS B C 1
ATOM 3219 O O . LYS B 1 31 ? -14 22.234 22 1 93.5 31 LYS B O 1
ATOM 3224 N N . PHE B 1 32 ? -14.086 21.672 19.797 1 96.12 32 PHE B N 1
ATOM 3225 C CA . PHE B 1 32 ? -13.844 20.266 20.047 1 96.12 32 PHE B CA 1
ATOM 3226 C C . PHE B 1 32 ? -12.461 20.047 20.656 1 96.12 32 PHE B C 1
ATOM 3228 O O . PHE B 1 32 ? -12.211 19.031 21.297 1 96.12 32 PHE B O 1
ATOM 3235 N N . ILE B 1 33 ? -11.508 20.953 20.547 1 96.12 33 ILE B N 1
ATOM 3236 C CA . ILE B 1 33 ? -10.117 20.812 20.953 1 96.12 33 ILE B CA 1
ATOM 3237 C C . ILE B 1 33 ? -10.039 20.719 22.484 1 96.12 33 ILE B C 1
ATOM 3239 O O . ILE B 1 33 ? -9.281 19.906 23.016 1 96.12 33 ILE B O 1
ATOM 3243 N N . LEU B 1 34 ? -10.828 21.531 23.125 1 94.31 34 LEU B N 1
ATOM 3244 C CA . LEU B 1 34 ? -10.852 21.5 24.578 1 94.31 34 LEU B CA 1
ATOM 3245 C C . LEU B 1 34 ? -11.289 20.141 25.094 1 94.31 34 LEU B C 1
ATOM 3247 O O . LEU B 1 34 ? -10.766 19.641 26.094 1 94.31 34 LEU B O 1
ATOM 3251 N N . GLU B 1 35 ? -12.25 19.594 24.469 1 95.38 35 GLU B N 1
ATOM 3252 C CA . GLU B 1 35 ? -12.727 18.266 24.875 1 95.38 35 GLU B CA 1
ATOM 3253 C C . GLU B 1 35 ? -11.672 17.203 24.625 1 95.38 35 GLU B C 1
ATOM 3255 O O . GLU B 1 35 ? -11.445 16.328 25.484 1 95.38 35 GLU B O 1
ATOM 3260 N 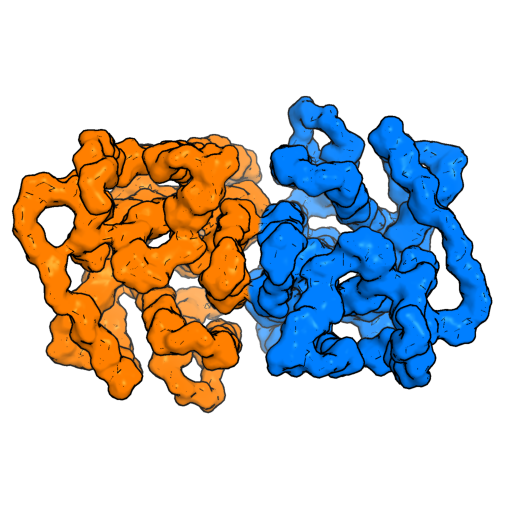N . CYS B 1 36 ? -11.031 17.25 23.531 1 95.94 36 CYS B N 1
ATOM 3261 C CA . CYS B 1 36 ? -9.93 16.328 23.266 1 95.94 36 CYS B CA 1
ATOM 3262 C C . CYS B 1 36 ? -8.836 16.469 24.312 1 95.94 36 CYS B C 1
ATOM 3264 O O . CYS B 1 36 ? -8.281 15.461 24.766 1 95.94 36 CYS B O 1
ATOM 3266 N N . PHE B 1 37 ? -8.547 17.688 24.641 1 94 37 PHE B N 1
ATOM 3267 C CA . PHE B 1 37 ? -7.523 17.953 25.656 1 94 37 PHE B CA 1
ATOM 3268 C C . PHE B 1 37 ? -7.918 17.344 26.984 1 94 37 PHE B C 1
ATOM 3270 O O . PHE B 1 37 ? -7.105 16.672 27.641 1 94 37 PHE B O 1
ATOM 3277 N N . LYS B 1 38 ? -9.133 17.516 27.391 1 94.5 38 LYS B N 1
ATOM 3278 C CA . LYS B 1 38 ? -9.633 16.969 28.656 1 94.5 38 LYS B CA 1
ATOM 3279 C C . LYS B 1 38 ? -9.531 15.438 28.656 1 94.5 38 LYS B C 1
ATOM 3281 O O . LYS B 1 38 ? -9.164 14.844 29.672 1 94.5 38 LYS B O 1
ATOM 3286 N N . GLU B 1 39 ? -9.844 14.859 27.562 1 94.5 39 GLU B N 1
ATOM 3287 C CA . GLU B 1 39 ? -9.719 13.414 27.438 1 94.5 39 GLU B CA 1
ATOM 3288 C C . GLU B 1 39 ? -8.273 12.969 27.641 1 94.5 39 GLU B C 1
ATOM 3290 O O . GLU B 1 39 ? -8.008 11.984 28.328 1 94.5 39 GLU B O 1
ATOM 3295 N N . SER B 1 40 ? -7.383 13.711 27.062 1 92.5 40 SER B N 1
ATOM 3296 C CA . SER B 1 40 ? -5.965 13.391 27.172 1 92.5 40 SER B CA 1
ATOM 3297 C C . SER B 1 40 ? -5.461 13.578 28.609 1 92.5 40 SER B C 1
ATOM 3299 O O . SER B 1 40 ? -4.598 12.828 29.062 1 92.5 40 SER B O 1
ATOM 3301 N N . VAL B 1 41 ? -5.973 14.555 29.219 1 91.94 41 VAL B N 1
ATOM 3302 C CA . VAL B 1 41 ? -5.629 14.797 30.625 1 91.94 41 VAL B CA 1
ATOM 3303 C C . VAL B 1 41 ? -6.145 13.641 31.484 1 91.94 41 VAL B C 1
ATOM 3305 O O . VAL B 1 41 ? -5.426 13.133 32.344 1 91.94 41 VAL B O 1
ATOM 3308 N N . ASN B 1 42 ? -7.305 13.219 31.25 1 93.19 42 ASN B N 1
ATOM 3309 C CA . ASN B 1 42 ? -7.91 12.117 31.984 1 93.19 42 ASN B CA 1
ATOM 3310 C C . ASN B 1 42 ? -7.125 10.82 31.797 1 93.19 42 ASN B C 1
ATOM 3312 O O . ASN B 1 42 ? -7.09 9.977 32.688 1 93.19 42 ASN B O 1
ATOM 3316 N N . LEU B 1 43 ? -6.496 10.695 30.672 1 91.88 43 LEU B N 1
ATOM 3317 C CA . LEU B 1 43 ? -5.699 9.508 30.359 1 91.88 43 LEU B CA 1
ATOM 3318 C C . LEU B 1 43 ? -4.277 9.656 30.906 1 91.88 43 LEU B C 1
ATOM 3320 O O . LEU B 1 43 ? -3.475 8.727 30.812 1 91.88 43 LEU B O 1
ATOM 3324 N N . GLY B 1 44 ? -3.936 10.859 31.406 1 88.12 44 GLY B N 1
ATOM 3325 C CA . GLY B 1 44 ? -2.619 11.102 31.984 1 88.12 44 GLY B CA 1
ATOM 3326 C C . GLY B 1 44 ? -1.561 11.383 30.922 1 88.12 44 GLY B C 1
ATOM 3327 O O . GLY B 1 44 ? -0.367 11.203 31.188 1 88.12 44 GLY B O 1
ATOM 3328 N N . ILE B 1 45 ? -2.02 11.695 29.734 1 86.5 45 ILE B N 1
ATOM 3329 C CA . ILE B 1 45 ? -1.082 12 28.672 1 86.5 45 ILE B CA 1
ATOM 3330 C C . ILE B 1 45 ? -0.533 13.414 28.859 1 86.5 45 ILE B C 1
ATOM 3332 O O . ILE B 1 45 ? 0.67 13.641 28.703 1 86.5 45 ILE B O 1
ATOM 3336 N N . PHE B 1 46 ? -1.46 14.312 29.172 1 84.56 46 PHE B N 1
ATOM 3337 C CA . PHE B 1 46 ? -1.088 15.695 29.453 1 84.56 46 PHE B CA 1
ATOM 3338 C C . PHE B 1 46 ? -1.449 16.078 30.875 1 84.56 46 PHE B C 1
ATOM 3340 O O . PHE B 1 46 ? -2.244 15.391 31.531 1 84.56 46 PHE B O 1
ATOM 3347 N N . GLN B 1 47 ? -0.762 17.125 31.266 1 81.94 47 GLN B N 1
ATOM 3348 C CA . GLN B 1 47 ? -1.097 17.672 32.594 1 81.94 47 GLN B CA 1
ATOM 3349 C C . GLN B 1 47 ? -2.117 18.797 32.469 1 81.94 47 GLN B C 1
ATOM 3351 O O . GLN B 1 47 ? -2.078 19.578 31.516 1 81.94 47 GLN B O 1
ATOM 3356 N N . ILE B 1 48 ? -3.027 18.844 33.469 1 74.44 48 ILE B N 1
ATOM 3357 C CA . ILE B 1 48 ? -4.172 19.734 33.438 1 74.44 48 ILE B CA 1
ATOM 3358 C C . ILE B 1 48 ? -3.684 21.188 33.406 1 74.44 48 ILE B C 1
ATOM 3360 O O . ILE B 1 48 ? -4.207 22.016 32.688 1 74.44 48 ILE B O 1
ATOM 3364 N N . ASP B 1 49 ? -2.779 21.594 34.219 1 74 49 ASP B N 1
ATOM 3365 C CA . ASP B 1 49 ? -2.387 22.984 34.344 1 74 49 ASP B CA 1
ATOM 3366 C C . ASP B 1 49 ? -1.155 23.312 33.5 1 74 49 ASP B C 1
ATOM 3368 O O . ASP B 1 49 ? -0.485 24.312 33.75 1 74 49 ASP B O 1
ATOM 3372 N N . ASP B 1 50 ? -1.119 22.531 32.469 1 77.25 50 ASP B N 1
ATOM 3373 C CA . ASP B 1 50 ? 0.058 22.766 31.641 1 77.25 50 ASP B CA 1
ATOM 3374 C C . ASP B 1 50 ? -0.302 23.547 30.391 1 77.25 50 ASP B C 1
ATOM 3376 O O . ASP B 1 50 ? -0.736 22.969 29.391 1 77.25 50 ASP B O 1
ATOM 3380 N N . LYS B 1 51 ? -0.13 24.859 30.406 1 80.62 51 LYS B N 1
ATOM 3381 C CA . LYS B 1 51 ? -0.433 25.766 29.297 1 80.62 51 LYS B CA 1
ATOM 3382 C C . LYS B 1 51 ? 0.341 25.359 28.031 1 80.62 51 LYS B C 1
ATOM 3384 O O . LYS B 1 51 ? -0.165 25.5 26.922 1 80.62 51 LYS B O 1
ATOM 3389 N N . LYS B 1 52 ? 1.412 24.875 28.219 1 80.81 52 LYS B N 1
ATOM 3390 C CA . LYS B 1 52 ? 2.244 24.484 27.078 1 80.81 52 LYS B CA 1
ATOM 3391 C C . LYS B 1 52 ? 1.646 23.281 26.359 1 80.81 52 LYS B C 1
ATOM 3393 O O . LYS B 1 52 ? 1.616 23.25 25.125 1 80.81 52 LYS B O 1
ATOM 3398 N N . SER B 1 53 ? 1.13 22.391 27.125 1 82.69 53 SER B N 1
ATOM 3399 C CA . SER B 1 53 ? 0.509 21.203 26.547 1 82.69 53 SER B CA 1
ATOM 3400 C C . SER B 1 53 ? -0.743 21.562 25.75 1 82.69 53 SER B C 1
ATOM 3402 O O . SER B 1 53 ? -0.964 21.047 24.656 1 82.69 53 SER B O 1
ATOM 3404 N N . PHE B 1 54 ? -1.509 22.484 26.281 1 87.88 54 PHE B N 1
ATOM 3405 C CA . PHE B 1 54 ? -2.717 22.875 25.562 1 87.88 54 PHE B CA 1
ATOM 3406 C C . PHE B 1 54 ? -2.369 23.641 24.297 1 87.88 54 PHE B C 1
ATOM 3408 O O . PHE B 1 54 ? -3.021 23.453 23.266 1 87.88 54 PHE B O 1
ATOM 3415 N N . SER B 1 55 ? -1.378 24.516 24.422 1 85.31 55 SER B N 1
ATOM 3416 C CA . SER B 1 55 ? -0.947 25.25 23.234 1 85.31 55 SER B CA 1
ATOM 3417 C C . SER B 1 55 ? -0.491 24.312 22.125 1 85.31 55 SER B C 1
ATOM 3419 O O . SER B 1 55 ? -0.804 24.516 20.953 1 85.31 55 SER B O 1
ATOM 3421 N N . TYR B 1 56 ? 0.14 23.297 22.531 1 83.12 56 TYR B N 1
ATOM 3422 C CA . TYR B 1 56 ? 0.617 22.297 21.578 1 83.12 56 TYR B CA 1
ATOM 3423 C C . TYR B 1 56 ? -0.55 21.578 20.906 1 83.12 56 TYR B C 1
ATOM 3425 O O . TYR B 1 56 ? -0.63 21.531 19.688 1 83.12 56 TYR B O 1
ATOM 3433 N N . ILE B 1 57 ? -1.392 21.109 21.703 1 87.25 57 ILE B N 1
ATOM 3434 C CA . ILE B 1 57 ? -2.506 20.328 21.172 1 87.25 57 ILE B CA 1
ATOM 3435 C C . ILE B 1 57 ? -3.416 21.234 20.344 1 87.25 57 ILE B C 1
ATOM 3437 O O . ILE B 1 57 ? -3.963 20.797 19.328 1 87.25 57 ILE B O 1
ATOM 3441 N N . ASN B 1 58 ? -3.588 22.406 20.812 1 89.75 58 ASN B N 1
ATOM 3442 C CA . ASN B 1 58 ? -4.391 23.375 20.062 1 89.75 58 ASN B CA 1
ATOM 3443 C C . ASN B 1 58 ? -3.805 23.625 18.688 1 89.75 58 ASN B C 1
ATOM 3445 O O . ASN B 1 58 ? -4.539 23.688 17.688 1 89.75 58 ASN B O 1
ATOM 3449 N N . SER B 1 59 ? -2.559 23.781 18.641 1 87.75 59 SER B N 1
ATOM 3450 C CA . SER B 1 59 ? -1.883 24 17.375 1 87.75 59 SER B CA 1
ATOM 3451 C C . SER B 1 59 ? -2.037 22.797 16.438 1 87.75 59 SER B C 1
ATOM 3453 O O . SER B 1 59 ? -2.383 22.953 15.273 1 87.75 59 SER B O 1
ATOM 3455 N N . CYS B 1 60 ? -1.844 21.656 16.922 1 89.44 60 CYS B N 1
ATOM 3456 C CA . CYS B 1 60 ? -1.906 20.438 16.109 1 89.44 60 CYS B CA 1
ATOM 3457 C C . CYS B 1 60 ? -3.332 20.172 15.648 1 89.44 60 CYS B C 1
ATOM 3459 O O . CYS B 1 60 ? -3.574 19.969 14.461 1 89.44 60 CYS B O 1
ATOM 3461 N N . LEU B 1 61 ? -4.258 20.312 16.594 1 95 61 LEU B N 1
ATOM 3462 C CA . LEU B 1 61 ? -5.621 19.859 16.312 1 95 61 LEU B CA 1
ATOM 3463 C C . LEU B 1 61 ? -6.379 20.922 15.516 1 95 61 LEU B C 1
ATOM 3465 O O . LEU B 1 61 ? -7.43 20.625 14.938 1 95 61 LEU B O 1
ATOM 3469 N N . SER B 1 62 ? -5.836 22.141 15.516 1 94.25 62 SER B N 1
ATOM 3470 C CA . SER B 1 62 ? -6.477 23.172 14.695 1 94.25 62 SER B CA 1
ATOM 3471 C C . SER B 1 62 ? -6.477 22.766 13.219 1 94.25 62 SER B C 1
ATOM 3473 O O . SER B 1 62 ? -7.285 23.281 12.438 1 94.25 62 SER B O 1
ATOM 3475 N N . SER B 1 63 ? -5.594 21.875 12.812 1 95.06 63 SER B N 1
ATOM 3476 C CA . SER B 1 63 ? -5.559 21.375 11.438 1 95.06 63 SER B CA 1
ATOM 3477 C C . SER B 1 63 ? -6.887 20.734 11.039 1 95.06 63 SER B C 1
ATOM 3479 O O . SER B 1 63 ? -7.293 20.797 9.883 1 95.06 63 SER B O 1
ATOM 3481 N N . CYS B 1 64 ? -7.566 20.125 12 1 97 64 CYS B N 1
ATOM 3482 C CA . CYS B 1 64 ? -8.836 19.453 11.742 1 97 64 CYS B CA 1
ATOM 3483 C C . CYS B 1 64 ? -9.875 20.438 11.219 1 97 64 CYS B C 1
ATOM 3485 O O . CYS B 1 64 ? -10.664 20.109 10.336 1 97 64 CYS B O 1
ATOM 3487 N N . ALA B 1 65 ? -9.82 21.672 11.758 1 95.88 65 ALA B N 1
ATOM 3488 C CA . ALA B 1 65 ? -10.789 22.688 11.359 1 95.88 65 ALA B CA 1
ATOM 3489 C C . ALA B 1 65 ? -10.609 23.078 9.891 1 95.88 65 ALA B C 1
ATOM 3491 O O . ALA B 1 65 ? -11.586 23.391 9.203 1 95.88 65 ALA B O 1
ATOM 3492 N N . TYR B 1 66 ? -9.406 22.969 9.438 1 95.19 66 TYR B N 1
ATOM 3493 C CA . TYR B 1 66 ? -9.094 23.344 8.062 1 95.19 66 TYR B CA 1
ATOM 3494 C C . TYR B 1 66 ? -9.312 22.156 7.121 1 95.19 66 TYR B C 1
ATOM 3496 O O . TYR B 1 66 ? -9.812 22.328 6.008 1 95.19 66 TYR B O 1
ATOM 3504 N N . MET B 1 67 ? -9.016 20.969 7.523 1 96.5 67 MET B N 1
ATOM 3505 C CA . MET B 1 67 ? -9.055 19.781 6.672 1 96.5 67 MET B CA 1
ATOM 3506 C C . MET B 1 67 ? -10.469 19.203 6.594 1 96.5 67 MET B C 1
ATOM 3508 O O . MET B 1 67 ? -10.812 18.531 5.629 1 96.5 67 MET B O 1
ATOM 3512 N N . TRP B 1 68 ? -11.258 19.391 7.641 1 97.12 68 TRP B N 1
ATOM 3513 C CA . TRP B 1 68 ? -12.648 18.969 7.684 1 97.12 68 TRP B CA 1
ATOM 3514 C C . TRP B 1 68 ? -13.57 20.109 8.062 1 97.12 68 TRP B C 1
ATOM 3516 O O . TRP B 1 68 ? -14.258 20.062 9.086 1 97.12 68 TRP B O 1
ATOM 3526 N N . PRO B 1 69 ? -13.688 21.062 7.199 1 96.12 69 PRO B N 1
ATOM 3527 C CA . PRO B 1 69 ? -14.375 22.312 7.559 1 96.12 69 PRO B CA 1
ATOM 3528 C C . PRO B 1 69 ? -15.891 22.141 7.664 1 96.12 69 PRO B C 1
ATOM 3530 O O . PRO B 1 69 ? -16.578 23 8.219 1 96.12 69 PRO B O 1
ATOM 3533 N N . LEU B 1 70 ? -16.469 21.062 7.199 1 94.12 70 LEU B N 1
ATOM 3534 C CA . LEU B 1 70 ? -17.922 20.922 7.156 1 94.12 70 LEU B CA 1
ATOM 3535 C C . LEU B 1 70 ? -18.406 20.016 8.289 1 94.12 70 LEU B C 1
ATOM 3537 O O . LEU B 1 70 ? -19.594 19.703 8.375 1 94.12 70 LEU B O 1
ATOM 3541 N N . CYS B 1 71 ? -17.562 19.578 9.125 1 95.75 71 CYS B N 1
ATOM 3542 C CA . CYS B 1 71 ? -17.906 18.641 10.18 1 95.75 71 CYS B CA 1
ATOM 3543 C C . CYS B 1 71 ? -18.688 19.344 11.297 1 95.75 71 CYS B C 1
ATOM 3545 O O . CYS B 1 71 ? -18.391 20.484 11.641 1 95.75 71 CYS B O 1
ATOM 3547 N N . ASN B 1 72 ? -19.672 18.672 11.828 1 95.06 72 ASN B N 1
ATOM 3548 C CA . ASN B 1 72 ? -20.297 19.125 13.062 1 95.06 72 ASN B CA 1
ATOM 3549 C C . ASN B 1 72 ? -19.438 18.797 14.281 1 95.06 72 ASN B C 1
ATOM 3551 O O . ASN B 1 72 ? -18.344 18.266 14.148 1 95.06 72 ASN B O 1
ATOM 3555 N N . HIS B 1 73 ? -19.953 19.047 15.438 1 96.25 73 HIS B N 1
ATOM 3556 C CA . HIS B 1 73 ? -19.156 18.922 16.656 1 96.25 73 HIS B CA 1
ATOM 3557 C C . HIS B 1 73 ? -18.719 17.484 16.875 1 96.25 73 HIS B C 1
ATOM 3559 O O . HIS B 1 73 ? -17.531 17.219 17.156 1 96.25 73 HIS B O 1
ATOM 3565 N N . SER B 1 74 ? -19.656 16.562 16.781 1 95.75 74 SER B N 1
ATOM 3566 C CA . SER B 1 74 ? -19.359 15.156 17.016 1 95.75 74 SER B CA 1
ATOM 3567 C C . SER B 1 74 ? -18.328 14.641 16.031 1 95.75 74 SER B C 1
ATOM 3569 O O . SER B 1 74 ? -17.406 13.898 16.391 1 95.75 74 SER B O 1
ATOM 3571 N N . GLN B 1 75 ? -18.453 15.07 14.812 1 96.5 75 GLN B N 1
ATOM 3572 C CA . GLN B 1 75 ? -17.516 14.703 13.766 1 96.5 75 GLN B CA 1
ATOM 3573 C C . GLN B 1 75 ? -16.141 15.328 14.023 1 96.5 75 GLN B C 1
ATOM 3575 O O . GLN B 1 75 ? -15.117 14.656 13.891 1 96.5 75 GLN B O 1
ATOM 3580 N N . SER B 1 76 ? -16.125 16.531 14.445 1 97.31 76 SER B N 1
ATOM 3581 C CA . SER B 1 76 ? -14.875 17.234 14.734 1 97.31 76 SER B CA 1
ATOM 3582 C C . SER B 1 76 ? -14.141 16.578 15.898 1 97.31 76 SER B C 1
ATOM 3584 O O . SER B 1 76 ? -12.906 16.531 15.914 1 97.31 76 SER B O 1
ATOM 3586 N N . LEU B 1 77 ? -14.875 16.125 16.844 1 97.44 77 LEU B N 1
ATOM 3587 C CA . LEU B 1 77 ? -14.273 15.406 17.953 1 97.44 77 LEU B CA 1
ATOM 3588 C C . LEU B 1 77 ? -13.547 14.156 17.469 1 97.44 77 LEU B C 1
ATOM 3590 O O . LEU B 1 77 ? -12.445 13.859 17.938 1 97.44 77 LEU B O 1
ATOM 3594 N N . MET B 1 78 ? -14.156 13.469 16.516 1 97.5 78 MET B N 1
ATOM 3595 C CA . MET B 1 78 ? -13.547 12.25 15.977 1 97.5 78 MET B CA 1
ATOM 3596 C C . MET B 1 78 ? -12.289 12.586 15.18 1 97.5 78 MET B C 1
ATOM 3598 O O . MET B 1 78 ? -11.266 11.914 15.312 1 97.5 78 MET B O 1
ATOM 3602 N N . THR B 1 79 ? -12.359 13.656 14.344 1 98.12 79 THR B N 1
ATOM 3603 C CA . THR B 1 79 ? -11.172 14.07 13.609 1 98.12 79 THR B CA 1
ATOM 3604 C C . THR B 1 79 ? -10.07 14.516 14.57 1 98.12 79 THR B C 1
ATOM 3606 O O . THR B 1 79 ? -8.891 14.227 14.352 1 98.12 79 THR B O 1
ATOM 3609 N N . GLY B 1 80 ? -10.43 15.188 15.633 1 97.88 80 GLY B N 1
ATOM 3610 C CA . GLY B 1 80 ? -9.484 15.594 16.656 1 97.88 80 GLY B CA 1
ATOM 3611 C C . GLY B 1 80 ? -8.773 14.43 17.312 1 97.88 80 GLY B C 1
ATOM 3612 O O . GLY B 1 80 ? -7.551 14.438 17.453 1 97.88 80 GLY B O 1
ATOM 3613 N N . ARG B 1 81 ? -9.531 13.461 17.703 1 97.56 81 ARG B N 1
ATOM 3614 C CA . ARG B 1 81 ? -8.961 12.258 18.297 1 97.56 81 ARG B CA 1
ATOM 3615 C C . ARG B 1 81 ? -8 11.562 17.344 1 97.56 81 ARG B C 1
ATOM 3617 O O . ARG B 1 81 ? -6.938 11.094 17.75 1 97.56 81 ARG B O 1
ATOM 3624 N N . PHE B 1 82 ? -8.367 11.531 16.094 1 98.12 82 PHE B N 1
ATOM 3625 C CA . PHE B 1 82 ? -7.562 10.906 15.055 1 98.12 82 PHE B CA 1
ATOM 3626 C C . PHE B 1 82 ? -6.242 11.656 14.875 1 98.12 82 PHE B C 1
ATOM 3628 O O . PHE B 1 82 ? -5.172 11.039 14.883 1 98.12 82 PHE B O 1
ATOM 3635 N N . ILE B 1 83 ? -6.309 12.898 14.703 1 97.19 83 ILE B N 1
ATOM 3636 C CA . ILE B 1 83 ? -5.113 13.711 14.477 1 97.19 83 ILE B CA 1
ATOM 3637 C C . ILE B 1 83 ? -4.238 13.688 15.727 1 97.19 83 ILE B C 1
ATOM 3639 O O . ILE B 1 83 ? -3.01 13.664 15.633 1 97.19 83 ILE B O 1
ATOM 3643 N N . GLN B 1 84 ? -4.797 13.734 16.859 1 95.44 84 GLN B N 1
ATOM 3644 C CA . GLN B 1 84 ? -4.023 13.609 18.094 1 95.44 84 GLN B CA 1
ATOM 3645 C C . GLN B 1 84 ? -3.25 12.297 18.125 1 95.44 84 GLN B C 1
ATOM 3647 O O . GLN B 1 84 ? -2.072 12.266 18.484 1 95.44 84 GLN B O 1
ATOM 3652 N N . TRP B 1 85 ? -3.953 11.234 17.828 1 96.44 85 TRP B N 1
ATOM 3653 C CA . TRP B 1 85 ? -3.297 9.93 17.75 1 96.44 85 TRP B CA 1
ATOM 3654 C C . TRP B 1 85 ? -2.098 9.984 16.812 1 96.44 85 TRP B C 1
ATOM 3656 O O . TRP B 1 85 ? -1.016 9.492 17.141 1 96.44 85 TRP B O 1
ATOM 3666 N N . SER B 1 86 ? -2.262 10.594 15.641 1 95.25 86 SER B N 1
ATOM 3667 C CA . SER B 1 86 ? -1.209 10.703 14.633 1 95.25 86 SER B CA 1
ATOM 3668 C C . SER B 1 86 ? -0.006 11.469 15.172 1 95.25 86 SER B C 1
ATOM 3670 O O . SER B 1 86 ? 1.138 11.055 14.984 1 95.25 86 SER B O 1
ATOM 3672 N N . PHE B 1 87 ? -0.244 12.516 15.859 1 90.75 87 PHE B N 1
ATOM 3673 C CA . PHE B 1 87 ? 0.845 13.328 16.391 1 90.75 87 PHE B CA 1
ATOM 3674 C C . PHE B 1 87 ? 1.533 12.617 17.547 1 90.75 87 PHE B C 1
ATOM 3676 O O . PHE B 1 87 ? 2.746 12.742 17.734 1 90.75 87 PHE B O 1
ATOM 3683 N N . LEU B 1 88 ? 0.777 11.891 18.328 1 90.06 88 LEU B N 1
ATOM 3684 C CA . LEU B 1 88 ? 1.363 11.125 19.422 1 90.06 88 LEU B CA 1
ATOM 3685 C C . LEU B 1 88 ? 2.305 10.055 18.891 1 90.06 88 LEU B C 1
ATOM 3687 O O . LEU B 1 88 ? 3.367 9.812 19.469 1 90.06 88 LEU B O 1
ATOM 3691 N N . ILE B 1 89 ? 1.896 9.414 17.812 1 90.31 89 ILE B N 1
ATOM 3692 C CA . ILE B 1 89 ? 2.752 8.406 17.188 1 90.31 89 ILE B CA 1
ATOM 3693 C C . ILE B 1 89 ? 4.039 9.055 16.688 1 90.31 89 ILE B C 1
ATOM 3695 O O . ILE B 1 89 ? 5.137 8.547 16.938 1 90.31 89 ILE B O 1
ATOM 3699 N N . ASP B 1 90 ? 3.938 10.125 15.977 1 85.94 90 ASP B N 1
ATOM 3700 C CA . ASP B 1 90 ? 5.074 10.844 15.414 1 85.94 90 ASP B CA 1
ATOM 3701 C C . ASP B 1 90 ? 6.051 11.281 16.5 1 85.94 90 ASP B C 1
ATOM 3703 O O . ASP B 1 90 ? 7.246 11.008 16.422 1 85.94 90 ASP B O 1
ATOM 3707 N N . ASP B 1 91 ? 5.535 11.82 17.547 1 81.38 91 ASP B N 1
ATOM 3708 C CA . ASP B 1 91 ? 6.355 12.312 18.656 1 81.38 91 ASP B CA 1
ATOM 3709 C C . ASP B 1 91 ? 7.02 11.164 19.406 1 81.38 91 ASP B C 1
ATOM 3711 O O . ASP B 1 91 ? 8.164 11.273 19.844 1 81.38 91 ASP B O 1
ATOM 3715 N N . TYR B 1 92 ? 6.238 10.195 19.594 1 80.38 92 TYR B N 1
ATOM 3716 C CA . TYR B 1 92 ? 6.773 9.031 20.281 1 80.38 92 TYR B CA 1
ATOM 3717 C C . TYR B 1 92 ? 7.922 8.398 19.5 1 80.38 92 TYR B C 1
ATOM 3719 O O . TYR B 1 92 ? 8.961 8.07 20.078 1 80.38 92 TYR B O 1
ATOM 3727 N N . LEU B 1 93 ? 7.785 8.305 18.266 1 77.12 93 LEU B N 1
ATOM 3728 C CA . LEU B 1 93 ? 8.812 7.691 17.438 1 77.12 93 LEU B CA 1
ATOM 3729 C C . LEU B 1 93 ? 10.055 8.578 17.344 1 77.12 93 LEU B C 1
ATOM 3731 O O . LEU B 1 93 ? 11.18 8.078 17.344 1 77.12 93 LEU B O 1
ATOM 3735 N N . ASP B 1 94 ? 9.883 9.805 17.328 1 72.94 94 ASP B N 1
ATOM 3736 C CA . ASP B 1 94 ? 11 10.75 17.344 1 72.94 94 ASP B CA 1
ATOM 3737 C C . ASP B 1 94 ? 11.781 10.648 18.641 1 72.94 94 ASP B C 1
ATOM 3739 O O . ASP B 1 94 ? 13 10.844 18.656 1 72.94 94 ASP B O 1
ATOM 3743 N N . SER B 1 95 ? 11.062 10.375 19.656 1 72.38 95 SER B N 1
ATOM 3744 C CA . SER B 1 95 ? 11.695 10.297 20.969 1 72.38 95 SER B CA 1
ATOM 3745 C C . SER B 1 95 ? 12.523 9.031 21.109 1 72.38 95 SER B C 1
ATOM 3747 O O . SER B 1 95 ? 13.391 8.945 21.984 1 72.38 95 SER B O 1
ATOM 3749 N N . LEU B 1 96 ? 12.047 7.918 20.453 1 65.25 96 LEU B N 1
ATOM 3750 C CA . LEU B 1 96 ? 12.734 6.637 20.531 1 65.25 96 LEU B CA 1
ATOM 3751 C C . LEU B 1 96 ? 14.086 6.707 19.812 1 65.25 96 LEU B C 1
ATOM 3753 O O . LEU B 1 96 ? 14.883 5.773 19.906 1 65.25 96 LEU B O 1
ATOM 3757 N N . GLU B 1 97 ? 14.844 7.543 20.156 1 58.66 97 GLU B N 1
ATOM 3758 C CA . GLU B 1 97 ? 16.109 7.547 19.406 1 58.66 97 GLU B CA 1
ATOM 3759 C C . GLU B 1 97 ? 16.156 6.398 18.406 1 58.66 97 GLU B C 1
ATOM 3761 O O . GLU B 1 97 ? 15.375 5.445 18.5 1 58.66 97 GLU B O 1
ATOM 3766 N N . ILE B 1 98 ? 16.641 6.273 17.172 1 59.78 98 ILE B N 1
ATOM 3767 C CA . ILE B 1 98 ? 16.734 5.371 16.031 1 59.78 98 ILE B CA 1
ATOM 3768 C C . ILE B 1 98 ? 16.906 3.936 16.531 1 59.78 98 ILE B C 1
ATOM 3770 O O . ILE B 1 98 ? 18 3.377 16.453 1 59.78 98 ILE B O 1
ATOM 3774 N N . ASP B 1 99 ? 16.203 3.521 17.594 1 76.31 99 ASP B N 1
ATOM 3775 C CA . ASP B 1 99 ? 16.25 2.111 17.969 1 76.31 99 ASP B CA 1
ATOM 3776 C C . ASP B 1 99 ? 15.195 1.311 17.203 1 76.31 99 ASP B C 1
ATOM 3778 O O . ASP B 1 99 ? 14.016 1.323 17.562 1 76.31 99 ASP B O 1
ATOM 3782 N N . ASP B 1 100 ? 15.656 0.553 16.312 1 74.75 100 ASP B N 1
ATOM 3783 C CA . ASP B 1 100 ? 14.789 -0.184 15.391 1 74.75 100 ASP B CA 1
ATOM 3784 C C . ASP B 1 100 ? 13.969 -1.229 16.141 1 74.75 100 ASP B C 1
ATOM 3786 O O . ASP B 1 100 ? 12.773 -1.398 15.859 1 74.75 100 ASP B O 1
ATOM 3790 N N . LYS B 1 101 ? 14.531 -1.835 17.094 1 78.88 101 LYS B N 1
ATOM 3791 C CA . LYS B 1 101 ? 13.836 -2.896 17.812 1 78.88 101 LYS B CA 1
ATOM 3792 C C . LYS B 1 101 ? 12.688 -2.334 18.641 1 78.88 101 LYS B C 1
ATOM 3794 O O . LYS B 1 101 ? 11.586 -2.895 18.656 1 78.88 101 LYS B O 1
ATOM 3799 N N . LYS B 1 102 ? 12.93 -1.262 19.281 1 82.5 102 LYS B N 1
ATOM 3800 C CA . LYS B 1 102 ? 11.891 -0.628 20.094 1 82.5 102 LYS B CA 1
ATOM 3801 C C . LYS B 1 102 ? 10.773 -0.082 19.203 1 82.5 102 LYS B C 1
ATOM 3803 O O . LYS B 1 102 ? 9.594 -0.201 19.531 1 82.5 102 LYS B O 1
ATOM 3808 N N . THR B 1 103 ? 11.195 0.447 18.109 1 83.56 103 THR B N 1
ATOM 3809 C CA . THR B 1 103 ? 10.211 0.975 17.172 1 83.56 103 THR B CA 1
ATOM 3810 C C . THR B 1 103 ? 9.336 -0.146 16.625 1 83.56 103 THR B C 1
ATOM 3812 O O . THR B 1 103 ? 8.109 -0.016 16.578 1 83.56 103 THR B O 1
ATOM 3815 N N . ASP B 1 104 ? 9.969 -1.245 16.328 1 84.56 104 ASP B N 1
ATOM 3816 C CA . ASP B 1 104 ? 9.234 -2.391 15.805 1 84.56 104 ASP B CA 1
ATOM 3817 C C . ASP B 1 104 ? 8.25 -2.93 16.844 1 84.56 104 ASP B C 1
ATOM 3819 O O . ASP B 1 104 ? 7.102 -3.242 16.5 1 84.56 104 ASP B O 1
ATOM 3823 N N . SER B 1 105 ? 8.664 -2.955 18.016 1 86.5 105 SER B N 1
ATOM 3824 C CA . SER B 1 105 ? 7.801 -3.451 19.094 1 86.5 105 SER B CA 1
ATOM 3825 C C . SER B 1 105 ? 6.609 -2.525 19.312 1 86.5 105 SER B C 1
ATOM 3827 O O . SER B 1 105 ? 5.488 -2.988 19.531 1 86.5 105 SER B O 1
ATOM 3829 N N . THR B 1 106 ? 6.898 -1.274 19.266 1 87.25 106 THR B N 1
ATOM 3830 C CA . THR B 1 106 ? 5.832 -0.295 19.438 1 87.25 106 THR B CA 1
ATOM 3831 C C . THR B 1 106 ? 4.816 -0.388 18.312 1 87.25 106 THR B C 1
ATOM 3833 O O . THR B 1 106 ? 3.607 -0.392 18.547 1 87.25 106 THR B O 1
ATOM 3836 N N . VAL B 1 107 ? 5.305 -0.494 17.125 1 89.88 107 VAL B N 1
ATOM 3837 C CA . VAL B 1 107 ? 4.438 -0.599 15.953 1 89.88 107 VAL B CA 1
ATOM 3838 C C . VAL B 1 107 ? 3.555 -1.839 16.078 1 89.88 107 VAL B C 1
ATOM 3840 O O . VAL B 1 107 ? 2.346 -1.774 15.836 1 89.88 107 VAL B O 1
ATOM 3843 N N . LEU B 1 108 ? 4.121 -2.889 16.516 1 90.5 108 LEU B N 1
ATOM 3844 C CA . LEU B 1 108 ? 3.379 -4.133 16.688 1 90.5 108 LEU B CA 1
ATOM 3845 C C . LEU B 1 108 ? 2.305 -3.99 17.75 1 90.5 108 LEU B C 1
ATOM 3847 O O . LEU B 1 108 ? 1.183 -4.473 17.578 1 90.5 108 LEU B O 1
ATOM 3851 N N . ASN B 1 109 ? 2.648 -3.363 18.812 1 91.69 109 ASN B N 1
ATOM 3852 C CA . ASN B 1 109 ? 1.688 -3.184 19.891 1 91.69 109 ASN B CA 1
ATOM 3853 C C . ASN B 1 109 ? 0.545 -2.26 19.484 1 91.69 109 ASN B C 1
ATOM 3855 O O . ASN B 1 109 ? -0.615 -2.52 19.812 1 91.69 109 ASN B O 1
ATOM 3859 N N . VAL B 1 110 ? 0.88 -1.239 18.844 1 94.88 110 VAL B N 1
ATOM 3860 C CA . VAL B 1 110 ? -0.139 -0.305 18.375 1 94.88 110 VAL B CA 1
ATOM 3861 C C . VAL B 1 110 ? -1.043 -0.995 17.344 1 94.88 110 VAL B C 1
ATOM 3863 O O . VAL B 1 110 ? -2.262 -0.811 17.375 1 94.88 110 VAL B O 1
ATOM 3866 N N . GLU B 1 111 ? -0.489 -1.786 16.469 1 95.06 111 GLU B N 1
ATOM 3867 C CA . GLU B 1 111 ? -1.271 -2.586 15.531 1 95.06 111 GLU B CA 1
ATOM 3868 C C . GLU B 1 111 ? -2.271 -3.473 16.266 1 95.06 111 GLU B C 1
ATOM 3870 O O . GLU B 1 111 ? -3.453 -3.51 15.906 1 95.06 111 GLU B O 1
ATOM 3875 N N . LYS B 1 112 ? -1.82 -4.148 17.25 1 93.69 112 LYS B N 1
ATOM 3876 C CA . LYS B 1 112 ? -2.686 -5.023 18.031 1 93.69 112 LYS B CA 1
ATOM 3877 C C . LYS B 1 112 ? -3.811 -4.238 18.688 1 93.69 112 LYS B C 1
ATOM 3879 O O . LYS B 1 112 ? -4.957 -4.688 18.734 1 93.69 112 LYS B O 1
ATOM 3884 N N . ALA B 1 113 ? -3.447 -3.121 19.203 1 95.69 113 ALA B N 1
ATOM 3885 C CA . ALA B 1 113 ? -4.453 -2.26 19.812 1 95.69 113 ALA B CA 1
ATOM 3886 C C . ALA B 1 113 ? -5.516 -1.849 18.812 1 95.69 113 ALA B C 1
ATOM 3888 O O . ALA B 1 113 ? -6.711 -1.88 19.109 1 95.69 113 ALA B O 1
ATOM 3889 N N . LEU B 1 114 ? -5.109 -1.52 17.625 1 97.12 114 LEU B N 1
ATOM 3890 C CA . LEU B 1 114 ? -6.023 -1.068 16.578 1 97.12 114 LEU B CA 1
ATOM 3891 C C . LEU B 1 114 ? -6.922 -2.211 16.109 1 97.12 114 LEU B C 1
ATOM 3893 O O . LEU B 1 114 ? -8.125 -2.021 15.93 1 97.12 114 LEU B O 1
ATOM 3897 N N . ILE B 1 115 ? -6.348 -3.381 15.953 1 95.75 115 ILE B N 1
ATOM 3898 C CA . ILE B 1 115 ? -7.082 -4.5 15.375 1 95.75 115 ILE B CA 1
ATOM 3899 C C . ILE B 1 115 ? -7.953 -5.156 16.438 1 95.75 115 ILE B C 1
ATOM 3901 O O . ILE B 1 115 ? -9.133 -5.43 16.219 1 95.75 115 ILE B O 1
ATOM 3905 N N . ASN B 1 116 ? -7.414 -5.277 17.672 1 91.69 116 ASN B N 1
ATOM 3906 C CA . ASN B 1 116 ? -8.086 -6.074 18.703 1 91.69 116 ASN B CA 1
ATOM 3907 C C . ASN B 1 116 ? -8.859 -5.199 19.672 1 91.69 116 ASN B C 1
ATOM 3909 O O . ASN B 1 116 ? -9.742 -5.684 20.391 1 91.69 116 ASN B O 1
ATOM 3913 N N . GLY B 1 117 ? -8.547 -3.975 19.812 1 91.5 117 GLY B N 1
ATOM 3914 C CA . GLY B 1 117 ? -9.188 -3.078 20.766 1 91.5 117 GLY B CA 1
ATOM 3915 C C . GLY B 1 117 ? -8.68 -3.252 22.188 1 91.5 117 GLY B C 1
ATOM 3916 O O . GLY B 1 117 ? -9.258 -2.699 23.125 1 91.5 117 GLY B O 1
ATOM 3917 N N . THR B 1 118 ? -7.723 -4.121 22.344 1 86.25 118 THR B N 1
ATOM 3918 C CA . THR B 1 118 ? -7.129 -4.355 23.656 1 86.25 118 THR B CA 1
ATOM 3919 C C . THR B 1 118 ? -5.625 -4.598 23.531 1 86.25 118 THR B C 1
ATOM 3921 O O . THR B 1 118 ? -5.125 -4.883 22.438 1 86.25 118 THR B O 1
ATOM 3924 N N . ILE B 1 119 ? -5.07 -4.199 24.703 1 81.69 119 ILE B N 1
ATOM 3925 C CA . ILE B 1 119 ? -3.658 -4.551 24.797 1 81.69 119 ILE B CA 1
ATOM 3926 C C . ILE B 1 119 ? -3.393 -5.285 26.109 1 81.69 119 ILE B C 1
ATOM 3928 O O . ILE B 1 119 ? -4.004 -4.98 27.141 1 81.69 119 ILE B O 1
ATOM 3932 N N . THR B 1 120 ? -2.695 -6.316 26.078 1 73.81 120 THR B N 1
ATOM 3933 C CA . THR B 1 120 ? -2.43 -7.09 27.281 1 73.81 120 THR B CA 1
ATOM 3934 C C . THR B 1 120 ? -1.46 -6.348 28.203 1 73.81 120 THR B C 1
ATOM 3936 O O . THR B 1 120 ? -1.661 -6.297 29.422 1 73.81 120 THR B O 1
ATOM 3939 N N . ASN B 1 121 ? -0.345 -5.867 27.688 1 68.62 121 ASN B N 1
ATOM 3940 C CA . ASN B 1 121 ? 0.637 -5.125 28.484 1 68.62 121 ASN B CA 1
ATOM 3941 C C . ASN B 1 121 ? 0.839 -3.713 27.938 1 68.62 121 ASN B C 1
ATOM 3943 O O . ASN B 1 121 ? 1.423 -3.535 26.859 1 68.62 121 ASN B O 1
ATOM 3947 N N . LYS B 1 122 ? 0.109 -2.885 28.719 1 65.56 122 LYS B N 1
ATOM 3948 C CA . LYS B 1 122 ? 0.301 -1.5 28.297 1 65.56 122 LYS B CA 1
ATOM 3949 C C . LYS B 1 122 ? 1.663 -0.975 28.734 1 65.56 122 LYS B C 1
ATOM 3951 O O . LYS B 1 122 ? 1.941 -0.89 29.938 1 65.56 122 LYS B O 1
ATOM 3956 N N . ASN B 1 123 ? 2.398 -0.663 27.766 1 72.75 123 ASN B N 1
ATOM 3957 C CA . ASN B 1 123 ? 3.771 -0.267 28.062 1 72.75 123 ASN B CA 1
ATOM 3958 C C . ASN B 1 123 ? 3.977 1.233 27.859 1 72.75 123 ASN B C 1
ATOM 3960 O O . ASN B 1 123 ? 5.031 1.77 28.203 1 72.75 123 ASN B O 1
ATOM 3964 N N . SER B 1 124 ? 2.922 1.841 27.266 1 82.81 124 SER B N 1
ATOM 3965 C CA . SER B 1 124 ? 3.113 3.264 27 1 82.81 124 SER B CA 1
ATOM 3966 C C . SER B 1 124 ? 1.779 4 26.938 1 82.81 124 SER B C 1
ATOM 3968 O O . SER B 1 124 ? 0.737 3.387 26.703 1 82.81 124 SER B O 1
ATOM 3970 N N . LYS B 1 125 ? 1.824 5.289 27.109 1 87.94 125 LYS B N 1
ATOM 3971 C CA . LYS B 1 125 ? 0.643 6.137 27 1 87.94 125 LYS B CA 1
ATOM 3972 C C . LYS B 1 125 ? 0.125 6.168 25.562 1 87.94 125 LYS B C 1
ATOM 3974 O O . LYS B 1 125 ? -1.076 6.324 25.328 1 87.94 125 LYS B O 1
ATOM 3979 N N . LEU B 1 126 ? 1.007 6.012 24.641 1 91.38 126 LEU B N 1
ATOM 3980 C CA . LEU B 1 126 ? 0.609 5.914 23.25 1 91.38 126 LEU B CA 1
ATOM 3981 C C . LEU B 1 126 ? -0.299 4.711 23.016 1 91.38 126 LEU B C 1
ATOM 3983 O O . LEU B 1 126 ? -1.34 4.824 22.375 1 91.38 126 LEU B O 1
ATOM 3987 N N . GLU B 1 127 ? 0.037 3.613 23.594 1 91.19 127 GLU B N 1
ATOM 3988 C CA . GLU B 1 127 ? -0.762 2.398 23.469 1 91.19 127 GLU B CA 1
ATOM 3989 C C . GLU B 1 127 ? -2.117 2.553 24.141 1 91.19 127 GLU B C 1
ATOM 3991 O O . GLU B 1 127 ? -3.143 2.139 23.594 1 91.19 127 GLU B O 1
ATOM 3996 N N . GLU B 1 128 ? -2.104 3.199 25.266 1 91.75 128 GLU B N 1
ATOM 3997 C CA . GLU B 1 128 ? -3.352 3.459 25.969 1 91.75 128 GLU B CA 1
ATOM 3998 C C . GLU B 1 128 ? -4.273 4.359 25.156 1 91.75 128 GLU B C 1
ATOM 4000 O O . GLU B 1 128 ? -5.473 4.098 25.047 1 91.75 128 GLU B O 1
ATOM 4005 N N . TYR B 1 129 ? -3.703 5.367 24.656 1 94.88 129 TYR B N 1
ATOM 4006 C CA . TYR B 1 129 ? -4.504 6.273 23.828 1 94.88 129 TYR B CA 1
ATOM 4007 C C . TYR B 1 129 ? -5.027 5.566 22.594 1 94.88 129 TYR B C 1
ATOM 4009 O O . TYR B 1 129 ? -6.148 5.828 22.141 1 94.88 129 TYR B O 1
ATOM 4017 N N . THR B 1 130 ? -4.188 4.699 22 1 96.5 130 THR B N 1
ATOM 4018 C CA . THR B 1 130 ? -4.605 3.963 20.812 1 96.5 130 THR B CA 1
ATOM 4019 C C . THR B 1 130 ? -5.852 3.129 21.094 1 96.5 130 THR B C 1
ATOM 4021 O O . THR B 1 130 ? -6.801 3.125 20.312 1 96.5 130 THR B O 1
ATOM 4024 N N . VAL B 1 131 ? -5.883 2.492 22.219 1 96.06 131 VAL B N 1
ATOM 4025 C CA . VAL B 1 131 ? -7.035 1.694 22.625 1 96.06 131 VAL B CA 1
ATOM 4026 C C . VAL B 1 131 ? -8.25 2.6 22.812 1 96.06 131 VAL B C 1
ATOM 4028 O O . VAL B 1 131 ? -9.344 2.289 22.328 1 96.06 131 VAL B O 1
ATOM 4031 N N . PHE B 1 132 ? -8.055 3.684 23.484 1 96.38 132 PHE B N 1
ATOM 4032 C CA . PHE B 1 132 ? -9.117 4.652 23.719 1 96.38 132 PHE B CA 1
ATOM 4033 C C . PHE B 1 132 ? -9.703 5.145 22.406 1 96.38 132 PHE B C 1
ATOM 4035 O O . PHE B 1 132 ? -10.914 5.066 22.188 1 96.38 132 PHE B O 1
ATOM 4042 N N . PHE B 1 133 ? -8.789 5.594 21.531 1 97.38 133 PHE B N 1
ATOM 4043 C CA . PHE B 1 133 ? -9.172 6.125 20.234 1 97.38 133 PHE B CA 1
ATOM 4044 C C . PHE B 1 133 ? -9.938 5.078 19.422 1 97.38 133 PHE B C 1
ATOM 4046 O O . PHE B 1 133 ? -11.031 5.348 18.922 1 97.38 133 PHE B O 1
ATOM 4053 N N . ARG B 1 134 ? -9.391 3.92 19.312 1 97.75 134 ARG B N 1
ATOM 4054 C CA . ARG B 1 134 ? -10.016 2.82 18.578 1 97.75 134 ARG B CA 1
ATOM 4055 C C . ARG B 1 134 ? -11.406 2.52 19.109 1 97.75 134 ARG B C 1
ATOM 4057 O O . ARG B 1 134 ? -12.344 2.293 18.344 1 97.75 134 ARG B O 1
ATOM 4064 N N . ASN B 1 135 ? -11.57 2.473 20.422 1 96.44 135 ASN B N 1
ATOM 4065 C CA . ASN B 1 135 ? -12.867 2.174 21.016 1 96.44 135 ASN B CA 1
ATOM 4066 C C . ASN B 1 135 ? -13.875 3.285 20.766 1 96.44 135 ASN B C 1
ATOM 4068 O O . ASN B 1 135 ? -15.055 3.016 20.531 1 96.44 135 ASN B O 1
ATOM 4072 N N . LYS B 1 136 ? -13.43 4.508 20.797 1 97.12 136 LYS B N 1
ATOM 4073 C CA . LYS B 1 136 ? -14.305 5.629 20.453 1 97.12 136 LYS B CA 1
ATOM 4074 C C . LYS B 1 136 ? -14.758 5.555 19 1 97.12 136 LYS B C 1
ATOM 4076 O O . LYS B 1 136 ? -15.906 5.875 18.688 1 97.12 136 LYS B O 1
ATOM 4081 N N . LEU B 1 137 ? -13.859 5.16 18.125 1 97.19 137 LEU B N 1
ATOM 4082 C CA . LEU B 1 137 ? -14.203 4.969 16.719 1 97.19 137 LEU B CA 1
ATOM 4083 C C . LEU B 1 137 ? -15.258 3.885 16.562 1 97.19 137 LEU B C 1
ATOM 4085 O O . LEU B 1 137 ? -16.234 4.066 15.828 1 97.19 137 LEU B O 1
ATOM 4089 N N . PHE B 1 138 ? -15.031 2.805 17.266 1 96.94 138 PHE B N 1
ATOM 4090 C CA . PHE B 1 138 ? -15.953 1.679 17.172 1 96.94 138 PHE B CA 1
ATOM 4091 C C . PHE B 1 138 ? -17.328 2.062 17.688 1 96.94 138 PHE B C 1
ATOM 4093 O O . PHE B 1 138 ? -18.344 1.709 17.094 1 96.94 138 PHE B O 1
ATOM 4100 N N . GLU B 1 139 ? -17.391 2.777 18.781 1 96.38 139 GLU B N 1
ATOM 4101 C CA . GLU B 1 139 ? -18.656 3.25 19.344 1 96.38 139 GLU B CA 1
ATOM 4102 C C . GLU B 1 139 ? -19.375 4.191 18.391 1 96.38 139 GLU B C 1
ATOM 4104 O O . GLU B 1 139 ? -20.594 4.152 18.266 1 96.38 139 GLU B O 1
ATOM 4109 N N . TYR B 1 140 ? -18.578 4.945 17.75 1 96.12 140 TYR B N 1
ATOM 4110 C CA . TYR B 1 140 ? -19.109 5.969 16.859 1 96.12 140 TYR B CA 1
ATOM 4111 C C . TYR B 1 140 ? -19.703 5.344 15.594 1 96.12 140 TYR B C 1
ATOM 4113 O O . TYR B 1 140 ? -20.766 5.762 15.133 1 96.12 140 TYR B O 1
ATOM 4121 N N . CYS B 1 141 ? -19.047 4.309 15 1 93.81 141 CYS B N 1
ATOM 4122 C CA . CYS B 1 141 ? -19.484 3.842 13.688 1 93.81 141 CYS B CA 1
ATOM 4123 C C . CYS B 1 141 ? -19.406 2.322 13.602 1 93.81 141 CYS B C 1
ATOM 4125 O O . CYS B 1 141 ? -20.031 1.721 12.719 1 93.81 141 CYS B O 1
ATOM 4127 N N . GLY B 1 142 ? -18.781 1.607 14.445 1 85.62 142 GLY B N 1
ATOM 4128 C CA . GLY B 1 142 ? -18.375 0.225 14.25 1 85.62 142 GLY B CA 1
ATOM 4129 C C . GLY B 1 142 ? -19.547 -0.752 14.312 1 85.62 142 GLY B C 1
ATOM 4130 O O . GLY B 1 142 ? -19.5 -1.81 13.68 1 85.62 142 GLY B O 1
ATOM 4131 N N . ARG B 1 143 ? -20.516 -0.395 14.992 1 87.38 143 ARG B N 1
ATOM 4132 C CA . ARG B 1 143 ? -21.641 -1.309 15.148 1 87.38 143 ARG B CA 1
ATOM 4133 C C . ARG B 1 143 ? -22.531 -1.295 13.906 1 87.38 143 ARG B C 1
ATOM 4135 O O . ARG B 1 143 ? -23 -2.344 13.453 1 87.38 143 ARG B O 1
ATOM 4142 N N . GLU B 1 144 ? -22.688 -0.185 13.344 1 91.38 144 GLU B N 1
ATOM 4143 C CA . GLU B 1 144 ? -23.594 -0.027 12.211 1 91.38 144 GLU B CA 1
ATOM 4144 C C . GLU B 1 144 ? -22.844 -0.144 10.883 1 91.38 144 GLU B C 1
ATOM 4146 O O . GLU B 1 144 ? -23.391 -0.61 9.891 1 91.38 144 GLU B O 1
ATOM 4151 N N . ARG B 1 145 ? -21.641 0.279 10.938 1 94.69 145 ARG B N 1
ATOM 4152 C CA . ARG B 1 145 ? -20.844 0.323 9.719 1 94.69 145 ARG B CA 1
ATOM 4153 C C . ARG B 1 145 ? -19.469 -0.305 9.945 1 94.69 145 ARG B C 1
ATOM 4155 O O . ARG B 1 145 ? -18.438 0.365 9.805 1 94.69 145 ARG B O 1
ATOM 4162 N N . LEU B 1 146 ? -19.5 -1.594 10.148 1 94.56 146 LEU B N 1
ATOM 4163 C CA . LEU B 1 146 ? -18.281 -2.342 10.406 1 94.56 146 LEU B CA 1
ATOM 4164 C C . LEU B 1 146 ? -17.328 -2.24 9.227 1 94.56 146 LEU B C 1
ATOM 4166 O O . LEU B 1 146 ? -16.109 -2.223 9.406 1 94.56 146 LEU B O 1
ATOM 4170 N N . ASP B 1 147 ? -17.875 -2.09 8.047 1 95.06 147 ASP B N 1
ATOM 4171 C CA . ASP B 1 147 ? -17.078 -1.973 6.828 1 95.06 147 ASP B CA 1
ATOM 4172 C C . ASP B 1 147 ? -16.25 -0.686 6.836 1 95.06 147 ASP B C 1
ATOM 4174 O O . ASP B 1 147 ? -15.055 -0.71 6.566 1 95.06 147 ASP B O 1
ATOM 4178 N N . ALA B 1 148 ? -16.844 0.391 7.246 1 97.19 148 ALA B N 1
ATOM 4179 C CA . ALA B 1 148 ? -16.156 1.672 7.324 1 97.19 148 ALA B CA 1
ATOM 4180 C C . ALA B 1 148 ? -15.109 1.664 8.445 1 97.19 148 ALA B C 1
ATOM 4182 O O . ALA B 1 148 ? -14 2.17 8.266 1 97.19 148 ALA B O 1
ATOM 4183 N N . PHE B 1 149 ? -15.508 1.075 9.555 1 97.75 149 PHE B N 1
ATOM 4184 C CA . PHE B 1 149 ? -14.578 0.916 10.672 1 97.75 149 PHE B CA 1
ATOM 4185 C C . PHE B 1 149 ? -13.359 0.106 10.25 1 97.75 149 PHE B C 1
ATOM 4187 O O . PHE B 1 149 ? -12.219 0.528 10.469 1 97.75 149 PHE B O 1
ATOM 4194 N N . ASN B 1 150 ? -13.555 -0.979 9.57 1 97.44 150 ASN B N 1
ATOM 4195 C CA . ASN B 1 150 ? -12.484 -1.851 9.102 1 97.44 150 ASN B CA 1
ATOM 4196 C C . ASN B 1 150 ? -11.586 -1.146 8.086 1 97.44 150 ASN B C 1
ATOM 4198 O O . ASN B 1 150 ? -10.367 -1.29 8.117 1 97.44 150 ASN B O 1
ATOM 4202 N N . LEU B 1 151 ? -12.195 -0.418 7.242 1 97.81 151 LEU B N 1
ATOM 4203 C CA . LEU B 1 151 ? -11.445 0.34 6.246 1 97.81 151 LEU B CA 1
ATOM 4204 C C . LEU B 1 151 ? -10.438 1.271 6.918 1 97.81 151 LEU B C 1
ATOM 4206 O O . LEU B 1 151 ? -9.25 1.261 6.578 1 97.81 151 LEU B O 1
ATOM 4210 N N . LEU B 1 152 ? -10.906 2.006 7.879 1 98.31 152 LEU B N 1
ATOM 4211 C CA . LEU B 1 152 ? -10.016 2.959 8.531 1 98.31 152 LEU B CA 1
ATOM 4212 C C . LEU B 1 152 ? -8.922 2.234 9.312 1 98.31 152 LEU B C 1
ATOM 4214 O O . LEU B 1 152 ? -7.746 2.582 9.203 1 98.31 152 LEU B O 1
ATOM 4218 N N . ILE B 1 153 ? -9.281 1.251 10.078 1 98.25 153 ILE B N 1
ATOM 4219 C CA . ILE B 1 153 ? -8.297 0.506 10.852 1 98.25 153 ILE B CA 1
ATOM 4220 C C . ILE B 1 153 ? -7.234 -0.075 9.914 1 98.25 153 ILE B C 1
ATOM 4222 O O . ILE B 1 153 ? -6.039 -0.001 10.203 1 98.25 153 ILE B O 1
ATOM 4226 N N . ASN B 1 154 ? -7.664 -0.561 8.852 1 97.06 154 ASN B N 1
ATOM 4227 C CA . ASN B 1 154 ? -6.742 -1.123 7.871 1 97.06 154 ASN B CA 1
ATOM 4228 C C . ASN B 1 154 ? -5.77 -0.072 7.348 1 97.06 154 ASN B C 1
ATOM 4230 O O . ASN B 1 154 ? -4.559 -0.306 7.305 1 97.06 154 ASN B O 1
ATOM 4234 N N . GLU B 1 155 ? -6.266 1.034 6.965 1 97.38 155 GLU B N 1
ATOM 4235 C CA . GLU B 1 155 ? -5.41 2.086 6.422 1 97.38 155 GLU B CA 1
ATOM 4236 C C . GLU B 1 155 ? -4.441 2.609 7.477 1 97.38 155 GLU B C 1
ATOM 4238 O O . GLU B 1 155 ? -3.305 2.971 7.156 1 97.38 155 GLU B O 1
ATOM 4243 N N . LEU B 1 156 ? -4.859 2.619 8.711 1 97.88 156 LEU B N 1
ATOM 4244 C CA . LEU B 1 156 ? -3.975 3.035 9.797 1 97.88 156 LEU B CA 1
ATOM 4245 C C . LEU B 1 156 ? -2.846 2.029 9.992 1 97.88 156 LEU B C 1
ATOM 4247 O O . LEU B 1 156 ? -1.686 2.414 10.148 1 97.88 156 LEU B O 1
ATOM 4251 N N . VAL B 1 157 ? -3.186 0.82 9.969 1 96.94 157 VAL B N 1
ATOM 4252 C CA . VAL B 1 157 ? -2.193 -0.236 10.141 1 96.94 157 VAL B CA 1
ATOM 4253 C C . VAL B 1 157 ? -1.189 -0.193 8.992 1 96.94 157 VAL B C 1
ATOM 4255 O O . VAL B 1 157 ? 0.019 -0.297 9.211 1 96.94 157 VAL B O 1
ATOM 4258 N N . ILE B 1 158 ? -1.665 0.007 7.766 1 95.81 158 ILE B N 1
ATOM 4259 C CA . ILE B 1 158 ? -0.804 0.098 6.59 1 95.81 158 ILE B CA 1
ATOM 4260 C C . ILE B 1 158 ? 0.157 1.274 6.746 1 95.81 158 ILE B C 1
ATOM 4262 O O . ILE B 1 158 ? 1.353 1.148 6.469 1 95.81 158 ILE B O 1
ATOM 4266 N N . CYS B 1 159 ? -0.363 2.332 7.211 1 96.44 159 CYS B N 1
ATOM 4267 C CA . CYS B 1 159 ? 0.471 3.504 7.445 1 96.44 159 CYS B CA 1
ATOM 4268 C C . CYS B 1 159 ? 1.547 3.211 8.484 1 96.44 159 CYS B C 1
ATOM 4270 O O . CYS B 1 159 ? 2.717 3.541 8.281 1 96.44 159 CYS B O 1
ATOM 4272 N N . LEU B 1 160 ? 1.248 2.537 9.562 1 94.81 160 LEU B N 1
ATOM 4273 C CA . LEU B 1 160 ? 2.168 2.195 10.648 1 94.81 160 LEU B CA 1
ATOM 4274 C C . LEU B 1 160 ? 3.318 1.337 10.125 1 94.81 160 LEU B C 1
ATOM 4276 O O . LEU B 1 160 ? 4.469 1.532 10.523 1 94.81 160 LEU B O 1
ATOM 4280 N N . TRP B 1 161 ? 2.975 0.509 9.219 1 93.75 161 TRP B N 1
ATOM 4281 C CA . TRP B 1 161 ? 3.955 -0.445 8.711 1 93.75 161 TRP B CA 1
ATOM 4282 C C . TRP B 1 161 ? 5.008 0.259 7.863 1 93.75 161 TRP B C 1
ATOM 4284 O O . TRP B 1 161 ? 6.059 -0.314 7.566 1 93.75 161 TRP B O 1
ATOM 4294 N N . THR B 1 162 ? 4.797 1.438 7.465 1 94.44 162 THR B N 1
ATOM 4295 C CA . THR B 1 162 ? 5.742 2.158 6.621 1 94.44 162 THR B CA 1
ATOM 4296 C C . THR B 1 162 ? 6.684 3.008 7.473 1 94.44 162 THR B C 1
ATOM 4298 O O . THR B 1 162 ? 7.68 3.531 6.969 1 94.44 162 THR B O 1
ATOM 4301 N N . LEU B 1 163 ? 6.465 3.105 8.773 1 91.38 163 LEU B N 1
ATOM 4302 C CA . LEU B 1 163 ? 7.207 4.035 9.625 1 91.38 163 LEU B CA 1
ATOM 4303 C C . LEU B 1 163 ? 8.68 3.652 9.688 1 91.38 163 LEU B C 1
ATOM 4305 O O . LEU B 1 163 ? 9.555 4.465 9.367 1 91.38 163 LEU B O 1
ATOM 4309 N N . VAL B 1 164 ? 8.969 2.436 9.961 1 90.19 164 VAL B N 1
ATOM 4310 C CA . VAL B 1 164 ? 10.359 1.993 10.086 1 90.19 164 VAL B CA 1
ATOM 4311 C C . VAL B 1 164 ? 11.008 1.929 8.711 1 90.19 164 VAL B C 1
ATOM 4313 O O . VAL B 1 164 ? 12.086 2.494 8.5 1 90.19 164 VAL B O 1
ATOM 4316 N N . PRO B 1 165 ? 10.359 1.354 7.738 1 92.94 165 PRO B N 1
ATOM 4317 C CA . PRO B 1 165 ? 10.93 1.306 6.391 1 92.94 165 PRO B CA 1
ATOM 4318 C C . PRO B 1 165 ? 11.266 2.689 5.844 1 92.94 165 PRO B C 1
ATOM 4320 O O . PRO B 1 165 ? 12.266 2.857 5.148 1 92.94 165 PRO B O 1
ATOM 4323 N N . PHE B 1 166 ? 10.453 3.654 6.152 1 92.38 166 PHE B N 1
ATOM 4324 C CA . PHE B 1 166 ? 10.695 4.992 5.625 1 92.38 166 PHE B CA 1
ATOM 4325 C C . PHE B 1 166 ? 12 5.562 6.172 1 92.38 166 PHE B C 1
ATOM 4327 O O . PHE B 1 166 ? 12.719 6.266 5.461 1 92.38 166 PHE B O 1
ATOM 4334 N N . SER B 1 167 ? 12.32 5.219 7.344 1 88.88 167 SER B N 1
ATOM 4335 C CA . SER B 1 167 ? 13.562 5.707 7.949 1 88.88 167 SER B CA 1
ATOM 4336 C C . SER B 1 167 ? 14.773 4.977 7.387 1 88.88 167 SER B C 1
ATOM 4338 O O . SER B 1 167 ? 15.914 5.348 7.668 1 88.88 167 SER B O 1
ATOM 4340 N N . LYS B 1 168 ? 14.508 3.953 6.543 1 91.69 168 LYS B N 1
ATOM 4341 C CA . LYS B 1 168 ? 15.594 3.104 6.051 1 91.69 168 LYS B CA 1
ATOM 4342 C C . LYS B 1 168 ? 15.844 3.34 4.562 1 91.69 168 LYS B C 1
ATOM 4344 O O . LYS B 1 168 ? 16.672 2.662 3.953 1 91.69 168 LYS B O 1
ATOM 4349 N N . ILE B 1 169 ? 15.227 4.336 3.971 1 93.56 169 ILE B N 1
ATOM 4350 C CA . ILE B 1 169 ? 15.367 4.535 2.533 1 93.56 169 ILE B CA 1
ATOM 4351 C C . ILE B 1 169 ? 16.656 5.289 2.238 1 93.56 169 ILE B C 1
ATOM 4353 O O . ILE B 1 169 ? 17 5.523 1.075 1 93.56 169 ILE B O 1
ATOM 4357 N N . HIS B 1 170 ? 17.359 5.684 3.254 1 91.94 170 HIS B N 1
ATOM 4358 C CA . HIS B 1 170 ? 18.641 6.387 3.154 1 91.94 170 HIS B CA 1
ATOM 4359 C C . HIS B 1 170 ? 19.656 5.82 4.133 1 91.94 170 HIS B C 1
ATOM 4361 O O . HIS B 1 170 ? 19.312 4.992 4.984 1 91.94 170 HIS B O 1
ATOM 4367 N N . SER B 1 171 ? 20.891 6.25 3.941 1 90 171 SER B N 1
ATOM 4368 C CA . SER B 1 171 ? 21.953 5.941 4.895 1 90 171 SER B CA 1
ATOM 4369 C C . SER B 1 171 ? 22.922 7.109 5.035 1 90 171 SER B C 1
ATOM 4371 O O . SER B 1 171 ? 23.672 7.422 4.102 1 90 171 SER B O 1
ATOM 4373 N N . LYS B 1 172 ? 22.906 7.645 6.18 1 86.56 172 LYS B N 1
ATOM 4374 C CA . LYS B 1 172 ? 23.844 8.727 6.445 1 86.56 172 LYS B CA 1
ATOM 4375 C C . LYS B 1 172 ? 25.281 8.234 6.379 1 86.56 172 LYS B C 1
ATOM 4377 O O . LYS B 1 172 ? 26.141 8.883 5.773 1 86.56 172 LYS B O 1
ATOM 4382 N N . GLU B 1 173 ? 25.5 7.109 6.934 1 84.56 173 GLU B N 1
ATOM 4383 C CA . GLU B 1 173 ? 26.844 6.516 7.008 1 84.56 173 GLU B CA 1
ATOM 4384 C C . GLU B 1 173 ? 27.406 6.258 5.613 1 84.56 173 GLU B C 1
ATOM 4386 O O . GLU B 1 173 ? 28.609 6.434 5.379 1 84.56 173 GLU B O 1
ATOM 4391 N N . LYS B 1 174 ? 26.578 5.961 4.684 1 87.88 174 LYS B N 1
ATOM 4392 C CA . LYS B 1 174 ? 27.031 5.602 3.344 1 87.88 174 LYS B CA 1
ATOM 4393 C C . LYS B 1 174 ? 26.812 6.746 2.361 1 87.88 174 LYS B C 1
ATOM 4395 O O . LYS B 1 174 ? 27.031 6.59 1.157 1 87.88 174 LYS B O 1
ATOM 4400 N N . ASP B 1 175 ? 26.312 7.852 2.881 1 87.44 175 ASP B N 1
ATOM 4401 C CA . ASP B 1 175 ? 25.984 8.992 2.035 1 87.44 175 ASP B CA 1
ATOM 4402 C C . ASP B 1 175 ? 25.062 8.586 0.894 1 87.44 175 ASP B C 1
ATOM 4404 O O . ASP B 1 175 ? 25.344 8.867 -0.273 1 87.44 175 ASP B O 1
ATOM 4408 N N . PHE B 1 176 ? 24.094 7.77 1.253 1 91.94 176 PHE B N 1
ATOM 4409 C CA . PHE B 1 176 ? 23.109 7.273 0.313 1 91.94 176 PHE B CA 1
ATOM 4410 C C . PHE B 1 176 ? 21.781 7.996 0.507 1 91.94 176 PHE B C 1
ATOM 4412 O O . PHE B 1 176 ? 21.219 8 1.607 1 91.94 176 PHE B O 1
ATOM 4419 N N . TYR B 1 177 ? 21.344 8.641 -0.549 1 93.12 177 TYR B N 1
ATOM 4420 C CA . TYR B 1 177 ? 20.047 9.32 -0.574 1 93.12 177 TYR B CA 1
ATOM 4421 C C . TYR B 1 177 ? 19.031 8.547 -1.411 1 93.12 177 TYR B C 1
ATOM 4423 O O . TYR B 1 177 ? 19.406 7.848 -2.359 1 93.12 177 TYR B O 1
ATOM 4431 N N . PRO B 1 178 ? 17.812 8.617 -1.036 1 94.19 178 PRO B N 1
ATOM 4432 C CA . PRO B 1 178 ? 16.828 7.852 -1.793 1 94.19 178 PRO B CA 1
ATOM 4433 C C . PRO B 1 178 ? 16.578 8.414 -3.189 1 94.19 178 PRO B C 1
ATOM 4435 O O . PRO B 1 178 ? 16.734 9.617 -3.408 1 94.19 178 PRO B O 1
ATOM 4438 N N . SER B 1 179 ? 16.203 7.512 -4.09 1 92.75 179 SER B N 1
ATOM 4439 C CA . SER B 1 179 ? 15.625 8.016 -5.328 1 92.75 179 SER B CA 1
ATOM 4440 C C . SER B 1 179 ? 14.258 8.648 -5.074 1 92.75 179 SER B C 1
ATOM 4442 O O . SER B 1 179 ? 13.57 8.289 -4.121 1 92.75 179 SER B O 1
ATOM 4444 N N . TYR B 1 180 ? 13.867 9.562 -5.93 1 94.06 180 TYR B N 1
ATOM 4445 C CA . TYR B 1 180 ? 12.57 10.211 -5.801 1 94.06 180 TYR B CA 1
ATOM 4446 C C . TYR B 1 180 ? 11.438 9.195 -5.941 1 94.06 180 TYR B C 1
ATOM 4448 O O . TYR B 1 180 ? 10.406 9.312 -5.27 1 94.06 180 TYR B O 1
ATOM 4456 N N . GLN B 1 181 ? 11.602 8.172 -6.773 1 92.69 181 GLN B N 1
ATOM 4457 C CA . GLN B 1 181 ? 10.594 7.137 -6.984 1 92.69 181 GLN B CA 1
ATOM 4458 C C . GLN B 1 181 ? 10.367 6.32 -5.715 1 92.69 181 GLN B C 1
ATOM 4460 O O . GLN B 1 181 ? 9.219 6.051 -5.34 1 92.69 181 GLN B O 1
ATOM 4465 N N . LEU B 1 182 ? 11.492 5.984 -5.105 1 95.5 182 LEU B N 1
ATOM 4466 C CA . LEU B 1 182 ? 11.398 5.223 -3.865 1 95.5 182 LEU B CA 1
ATOM 4467 C C . LEU B 1 182 ? 10.758 6.055 -2.76 1 95.5 182 LEU B C 1
ATOM 4469 O O . LEU B 1 182 ? 9.859 5.582 -2.059 1 95.5 182 LEU B O 1
ATOM 4473 N N . TYR B 1 183 ? 11.172 7.285 -2.662 1 96.44 183 TYR B N 1
ATOM 4474 C CA . TYR B 1 183 ? 10.594 8.203 -1.689 1 96.44 183 TYR B CA 1
ATOM 4475 C C . TYR B 1 183 ? 9.094 8.328 -1.883 1 96.44 183 TYR B C 1
ATOM 4477 O O . TYR B 1 183 ? 8.32 8.117 -0.944 1 96.44 183 TYR B O 1
ATOM 4485 N N . ARG B 1 184 ? 8.633 8.547 -3.066 1 95.94 184 ARG B N 1
ATOM 4486 C CA . ARG B 1 184 ? 7.215 8.75 -3.361 1 95.94 184 ARG B CA 1
ATOM 4487 C C . ARG B 1 184 ? 6.406 7.496 -3.037 1 95.94 184 ARG B C 1
ATOM 4489 O O . ARG B 1 184 ? 5.293 7.59 -2.512 1 95.94 184 ARG B O 1
ATOM 4496 N N . CYS B 1 185 ? 6.949 6.418 -3.355 1 96.25 185 CYS B N 1
ATOM 4497 C CA . CYS B 1 185 ? 6.262 5.145 -3.164 1 96.25 185 CYS B CA 1
ATOM 4498 C C . CYS B 1 185 ? 5.898 4.938 -1.698 1 96.25 185 CYS B C 1
ATOM 4500 O O . CYS B 1 185 ? 4.758 4.602 -1.378 1 96.25 185 CYS B O 1
ATOM 4502 N N . ILE B 1 186 ? 6.832 5.215 -0.815 1 96.88 186 ILE B N 1
ATOM 4503 C CA . ILE B 1 186 ? 6.598 4.949 0.601 1 96.88 186 ILE B CA 1
ATOM 4504 C C . ILE B 1 186 ? 5.898 6.148 1.238 1 96.88 186 ILE B C 1
ATOM 4506 O O . ILE B 1 186 ? 4.957 5.98 2.021 1 96.88 186 ILE B O 1
ATOM 4510 N N . ARG B 1 187 ? 6.328 7.301 0.831 1 96.81 187 ARG B N 1
ATOM 4511 C CA . ARG B 1 187 ? 5.832 8.523 1.446 1 96.81 187 ARG B CA 1
ATOM 4512 C C . ARG B 1 187 ? 4.344 8.711 1.173 1 96.81 187 ARG B C 1
ATOM 4514 O O . ARG B 1 187 ? 3.617 9.25 2.01 1 96.81 187 ARG B O 1
ATOM 4521 N N . THR B 1 188 ? 3.881 8.227 0.072 1 96.81 188 THR B N 1
ATOM 4522 C CA . THR B 1 188 ? 2.467 8.305 -0.284 1 96.81 188 THR B CA 1
ATOM 4523 C C . THR B 1 188 ? 1.599 7.688 0.807 1 96.81 188 THR B C 1
ATOM 4525 O O . THR B 1 188 ? 0.49 8.156 1.068 1 96.81 188 THR B O 1
ATOM 4528 N N . ILE B 1 189 ? 2.072 6.691 1.399 1 96.38 189 ILE B N 1
ATOM 4529 C CA . ILE B 1 189 ? 1.339 6.012 2.459 1 96.38 189 ILE B CA 1
ATOM 4530 C C . ILE B 1 189 ? 1.715 6.609 3.814 1 96.38 189 ILE B C 1
ATOM 4532 O O . ILE B 1 189 ? 0.84 6.91 4.629 1 96.38 189 ILE B O 1
ATOM 4536 N N . ASN B 1 190 ? 2.975 6.883 3.961 1 94.56 190 ASN B N 1
ATOM 4537 C CA . ASN B 1 190 ? 3.576 7.25 5.238 1 94.56 190 ASN B CA 1
ATOM 4538 C C . ASN B 1 190 ? 3.074 8.609 5.723 1 94.56 190 ASN B C 1
ATOM 4540 O O . ASN B 1 190 ? 2.977 8.844 6.93 1 94.56 190 ASN B O 1
ATOM 4544 N N . VAL B 1 191 ? 2.701 9.469 4.816 1 95.19 191 VAL B N 1
ATOM 4545 C CA . VAL B 1 191 ? 2.312 10.836 5.168 1 95.19 191 VAL B CA 1
ATOM 4546 C C . VAL B 1 191 ? 0.94 10.82 5.836 1 95.19 191 VAL B C 1
ATOM 4548 O O . VAL B 1 191 ? 0.551 11.797 6.484 1 95.19 191 VAL B O 1
ATOM 4551 N N . GLY B 1 192 ? 0.136 9.797 5.656 1 96.38 192 GLY B N 1
ATOM 4552 C CA . GLY B 1 192 ? -1.077 9.586 6.434 1 96.38 192 GLY B CA 1
ATOM 4553 C C . GLY B 1 192 ? -2.312 10.172 5.773 1 96.38 192 GLY B C 1
ATOM 4554 O O . GLY B 1 192 ? -3.416 10.07 6.309 1 96.38 192 GLY B O 1
ATOM 4555 N N . ILE B 1 193 ? -2.191 10.703 4.59 1 97 193 ILE B N 1
ATOM 4556 C CA . ILE B 1 193 ? -3.301 11.391 3.939 1 97 193 ILE B CA 1
ATOM 4557 C C . ILE B 1 193 ? -4.348 10.367 3.492 1 97 193 ILE B C 1
ATOM 4559 O O . ILE B 1 193 ? -5.547 10.641 3.543 1 97 193 ILE B O 1
ATOM 4563 N N . ILE B 1 194 ? -3.9 9.219 3.078 1 97.44 194 ILE B N 1
ATOM 4564 C CA . ILE B 1 194 ? -4.82 8.164 2.674 1 97.44 194 ILE B CA 1
ATOM 4565 C C . ILE B 1 194 ? -5.688 7.754 3.861 1 97.44 194 ILE B C 1
ATOM 4567 O O . ILE B 1 194 ? -6.906 7.605 3.727 1 97.44 194 ILE B O 1
ATOM 4571 N N . ALA B 1 195 ? -5.094 7.684 5.008 1 97.81 195 ALA B N 1
ATOM 4572 C CA . ALA B 1 195 ? -5.852 7.375 6.219 1 97.81 195 ALA B CA 1
ATOM 4573 C C . ALA B 1 195 ? -6.809 8.508 6.57 1 97.81 195 ALA B C 1
ATOM 4575 O O . ALA B 1 195 ? -7.934 8.266 7.012 1 97.81 195 ALA B O 1
ATOM 4576 N N . CYS B 1 196 ? -6.398 9.742 6.367 1 98.06 196 CYS B N 1
ATOM 4577 C CA . CYS B 1 196 ? -7.277 10.883 6.59 1 98.06 196 CYS B CA 1
ATOM 4578 C C . CYS B 1 196 ? -8.523 10.789 5.719 1 98.06 196 CYS B C 1
ATOM 4580 O O . CYS B 1 196 ? -9.633 11.055 6.188 1 98.06 196 CYS B O 1
ATOM 4582 N N . CYS B 1 197 ? -8.297 10.406 4.539 1 98.12 197 CYS B N 1
ATOM 4583 C CA . CYS B 1 197 ? -9.43 10.266 3.639 1 98.12 197 CYS B CA 1
ATOM 4584 C C . CYS B 1 197 ? -10.328 9.109 4.062 1 98.12 197 CYS B C 1
ATOM 4586 O O . CYS B 1 197 ? -11.555 9.195 3.955 1 98.12 197 CYS B O 1
ATOM 4588 N N . ALA B 1 198 ? -9.734 8.023 4.52 1 98.25 198 ALA B N 1
ATOM 4589 C CA . ALA B 1 198 ? -10.523 6.883 4.984 1 98.25 198 ALA B CA 1
ATOM 4590 C C . ALA B 1 198 ? -11.43 7.277 6.145 1 98.25 198 ALA B C 1
ATOM 4592 O O . ALA B 1 198 ? -12.531 6.746 6.289 1 98.25 198 ALA B O 1
ATOM 4593 N N . LEU B 1 199 ? -11.008 8.203 6.93 1 98.38 199 LEU B N 1
ATOM 4594 C CA . LEU B 1 199 ? -11.797 8.695 8.055 1 98.38 199 LEU B CA 1
ATOM 4595 C C . LEU B 1 199 ? -13.133 9.258 7.574 1 98.38 199 LEU B C 1
ATOM 4597 O O . LEU B 1 199 ? -14.141 9.172 8.281 1 98.38 199 LEU B O 1
ATOM 4601 N N . ASN B 1 200 ? -13.195 9.75 6.367 1 97.62 200 ASN B N 1
ATOM 46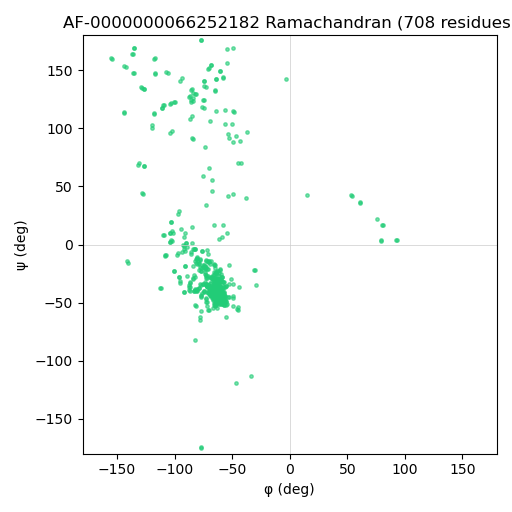02 C CA . ASN B 1 200 ? -14.422 10.312 5.824 1 97.62 200 ASN B CA 1
ATOM 4603 C C . ASN B 1 200 ? -15.531 9.273 5.746 1 97.62 200 ASN B C 1
ATOM 4605 O O . ASN B 1 200 ? -16.703 9.602 5.887 1 97.62 200 ASN B O 1
ATOM 4609 N N . PHE B 1 201 ? -15.18 8.031 5.555 1 97.12 201 PHE B N 1
ATOM 4610 C CA . PHE B 1 201 ? -16.172 6.973 5.441 1 97.12 201 PHE B CA 1
ATOM 4611 C C . PHE B 1 201 ? -16.812 6.688 6.797 1 97.12 201 PHE B C 1
ATOM 4613 O O . PHE B 1 201 ? -17.906 6.102 6.867 1 97.12 201 PHE B O 1
ATOM 4620 N N . ILE B 1 202 ? -16.125 7.066 7.852 1 96.56 202 ILE B N 1
ATOM 4621 C CA . ILE B 1 202 ? -16.672 6.977 9.203 1 96.56 202 ILE B CA 1
ATOM 4622 C C . ILE B 1 202 ? -17.547 8.195 9.492 1 96.56 202 ILE B C 1
ATOM 4624 O O . ILE B 1 202 ? -18.625 8.07 10.078 1 96.56 202 ILE B O 1
ATOM 4628 N N . LEU B 1 203 ? -17.156 9.328 9.07 1 96.19 203 LEU B N 1
ATOM 4629 C CA . LEU B 1 203 ? -17.766 10.602 9.406 1 96.19 203 LEU B CA 1
ATOM 4630 C C . LEU B 1 203 ? -19.047 10.812 8.602 1 96.19 203 LEU B C 1
ATOM 4632 O O . LEU B 1 203 ? -20 11.422 9.086 1 96.19 203 LEU B O 1
ATOM 4636 N N . PHE B 1 204 ? -19 10.305 7.387 1 91.62 204 PHE B N 1
ATOM 4637 C CA . PHE B 1 204 ? -20.109 10.555 6.48 1 91.62 204 PHE B CA 1
ATOM 4638 C C . PHE B 1 204 ? -20.781 9.242 6.074 1 91.62 204 PHE B C 1
ATOM 4640 O O . PHE B 1 204 ? -20.297 8.531 5.195 1 91.62 204 PHE B O 1
ATOM 4647 N N . LYS B 1 205 ? -22.016 9 6.484 1 88.94 205 LYS B N 1
ATOM 4648 C CA . LYS B 1 205 ? -22.688 7.695 6.496 1 88.94 205 LYS B CA 1
ATOM 4649 C C . LYS B 1 205 ? -23.156 7.305 5.098 1 88.94 205 LYS B C 1
ATOM 4651 O O . LYS B 1 205 ? -23.375 6.125 4.82 1 88.94 205 LYS B O 1
ATOM 4656 N N . ASP B 1 206 ? -23.281 8.227 4.25 1 89.69 206 ASP B N 1
ATOM 4657 C CA . ASP B 1 206 ? -23.828 7.953 2.924 1 89.69 206 ASP B CA 1
ATOM 4658 C C . ASP B 1 206 ? -22.75 7.41 1.987 1 89.69 206 ASP B C 1
ATOM 4660 O O . ASP B 1 206 ? -23.062 6.922 0.896 1 89.69 206 ASP B O 1
ATOM 4664 N N . LEU B 1 207 ? -21.562 7.344 2.439 1 93.94 207 LEU B N 1
ATOM 4665 C CA . LEU B 1 207 ? -20.469 6.887 1.578 1 93.94 207 LEU B CA 1
ATOM 4666 C C . LEU B 1 207 ? -20.375 5.363 1.592 1 93.94 207 LEU B C 1
ATOM 4668 O O . LEU B 1 207 ? -20.188 4.762 2.65 1 93.94 207 LEU B O 1
ATOM 4672 N N . ASP B 1 208 ? -20.469 4.805 0.409 1 94.19 208 ASP B N 1
ATOM 4673 C CA . ASP B 1 208 ? -20.266 3.365 0.259 1 94.19 208 ASP B CA 1
ATOM 4674 C C . ASP B 1 208 ? -18.781 3.029 0.187 1 94.19 208 ASP B C 1
ATOM 4676 O O . ASP B 1 208 ? -18.062 3.574 -0.648 1 94.19 208 ASP B O 1
ATOM 4680 N N . VAL B 1 209 ? -18.312 2.072 0.991 1 95.5 209 VAL B N 1
ATOM 4681 C CA . VAL B 1 209 ? -16.891 1.739 1.072 1 95.5 209 VAL B CA 1
ATOM 4682 C C . VAL B 1 209 ? -16.422 1.17 -0.263 1 95.5 209 VAL B C 1
ATOM 4684 O O . VAL B 1 209 ? -15.211 1.108 -0.527 1 95.5 209 VAL B O 1
ATOM 4687 N N . LYS B 1 210 ? -17.281 0.745 -1.108 1 93.75 210 LYS B N 1
ATOM 4688 C CA . LYS B 1 210 ? -16.922 0.221 -2.42 1 93.75 210 LYS B CA 1
ATOM 4689 C C . LYS B 1 210 ? -16.25 1.295 -3.273 1 93.75 210 LYS B C 1
ATOM 4691 O O . LYS B 1 210 ? -15.484 0.982 -4.188 1 93.75 210 LYS B O 1
ATOM 4696 N N . LEU B 1 211 ? -16.516 2.533 -2.941 1 95.25 211 LEU B N 1
ATOM 4697 C CA . LEU B 1 211 ? -15.867 3.645 -3.625 1 95.25 211 LEU B CA 1
ATOM 4698 C C . LEU B 1 211 ? -14.359 3.635 -3.369 1 95.25 211 LEU B C 1
ATOM 4700 O O . LEU B 1 211 ? -13.578 4.047 -4.227 1 95.25 211 LEU B O 1
ATOM 4704 N N . TRP B 1 212 ? -13.984 3.127 -2.201 1 96.94 212 TRP B N 1
ATOM 4705 C CA . TRP B 1 212 ? -12.578 3.053 -1.812 1 96.94 212 TRP B CA 1
ATOM 4706 C C . TRP B 1 212 ? -11.805 2.123 -2.74 1 96.94 212 TRP B C 1
ATOM 4708 O O . TRP B 1 212 ? -10.594 2.283 -2.922 1 96.94 212 TRP B O 1
ATOM 4718 N N . LEU B 1 213 ? -12.516 1.226 -3.336 1 95.88 213 LEU B N 1
ATOM 4719 C CA . LEU B 1 213 ? -11.898 0.195 -4.164 1 95.88 213 LEU B CA 1
ATOM 4720 C C . LEU B 1 213 ? -11.82 0.641 -5.621 1 95.88 213 LEU B C 1
ATOM 4722 O O . LEU B 1 213 ? -11.281 -0.075 -6.469 1 95.88 213 LEU B O 1
ATOM 4726 N N . ASN B 1 214 ? -12.32 1.82 -5.945 1 95.75 214 ASN B N 1
ATOM 4727 C CA . ASN B 1 214 ? -12.289 2.348 -7.305 1 95.75 214 ASN B CA 1
ATOM 4728 C C . ASN B 1 214 ? -10.891 2.822 -7.684 1 95.75 214 ASN B C 1
ATOM 4730 O O . ASN B 1 214 ? -10.32 3.688 -7.02 1 95.75 214 ASN B O 1
ATOM 4734 N N . PRO B 1 215 ? -10.367 2.295 -8.758 1 96.38 215 PRO B N 1
ATOM 4735 C CA . PRO B 1 215 ? -8.977 2.625 -9.094 1 96.38 215 PRO B CA 1
ATOM 4736 C C . PRO B 1 215 ? -8.789 4.102 -9.438 1 96.38 215 PRO B C 1
ATOM 4738 O O . PRO B 1 215 ? -7.715 4.66 -9.203 1 96.38 215 PRO B O 1
ATOM 4741 N N . ARG B 1 216 ? -9.766 4.719 -10.016 1 96.12 216 ARG B N 1
ATOM 4742 C CA . ARG B 1 216 ? -9.648 6.141 -10.32 1 96.12 216 ARG B CA 1
ATOM 4743 C C . ARG B 1 216 ? -9.625 6.977 -9.047 1 96.12 216 ARG B C 1
ATOM 4745 O O . ARG B 1 216 ? -8.844 7.922 -8.93 1 96.12 216 ARG B O 1
ATOM 4752 N N . PHE B 1 217 ? -10.508 6.594 -8.133 1 97.69 217 PHE B N 1
ATOM 4753 C CA . PHE B 1 217 ? -10.5 7.305 -6.863 1 97.69 217 PHE B CA 1
ATOM 4754 C C . PHE B 1 217 ? -9.18 7.105 -6.137 1 97.69 217 PHE B C 1
ATOM 4756 O O . PHE B 1 217 ? -8.602 8.062 -5.609 1 97.69 217 PHE B O 1
ATOM 4763 N N . ARG B 1 218 ? -8.648 5.906 -6.113 1 97.06 218 ARG B N 1
ATOM 4764 C CA . ARG B 1 218 ? -7.371 5.609 -5.469 1 97.06 218 ARG B CA 1
ATOM 4765 C C . ARG B 1 218 ? -6.238 6.414 -6.102 1 97.06 218 ARG B C 1
ATOM 4767 O O . ARG B 1 218 ? -5.336 6.879 -5.402 1 97.06 218 ARG B O 1
ATOM 4774 N N . LYS B 1 219 ? -6.289 6.527 -7.375 1 96.75 219 LYS B N 1
ATOM 4775 C CA . LYS B 1 219 ? -5.293 7.328 -8.086 1 96.75 219 LYS B CA 1
ATOM 4776 C C . LYS B 1 219 ? -5.34 8.789 -7.633 1 96.75 219 LYS B C 1
ATOM 4778 O O . LYS B 1 219 ? -4.301 9.406 -7.41 1 96.75 219 LYS B O 1
ATOM 4783 N N . ILE B 1 220 ? -6.531 9.328 -7.512 1 98 220 ILE B N 1
ATOM 4784 C CA . ILE B 1 220 ? -6.719 10.688 -7.031 1 98 220 ILE B CA 1
ATOM 4785 C C . ILE B 1 220 ? -6.141 10.828 -5.625 1 98 220 ILE B C 1
ATOM 4787 O O . ILE B 1 220 ? -5.414 11.781 -5.336 1 98 220 ILE B O 1
ATOM 4791 N N . LEU B 1 221 ? -6.387 9.852 -4.785 1 97.88 221 LEU B N 1
ATOM 4792 C CA . LEU B 1 221 ? -5.887 9.867 -3.416 1 97.88 221 LEU B CA 1
ATOM 4793 C C . LEU B 1 221 ? -4.359 9.844 -3.393 1 97.88 221 LEU B C 1
ATOM 4795 O O . LEU B 1 221 ? -3.734 10.57 -2.615 1 97.88 221 LEU B O 1
ATOM 4799 N N . ASN B 1 222 ? -3.832 9.031 -4.203 1 97.19 222 ASN B N 1
ATOM 4800 C CA . ASN B 1 222 ? -2.377 8.945 -4.277 1 97.19 222 ASN B CA 1
ATOM 4801 C C . ASN B 1 222 ? -1.761 10.273 -4.699 1 97.19 222 ASN B C 1
ATOM 4803 O O . ASN B 1 222 ? -0.744 10.695 -4.145 1 97.19 222 ASN B O 1
ATOM 4807 N N . ARG B 1 223 ? -2.354 10.875 -5.641 1 97.62 223 ARG B N 1
ATOM 4808 C CA . ARG B 1 223 ? -1.881 12.18 -6.105 1 97.62 223 ARG B CA 1
ATOM 4809 C C . ARG B 1 223 ? -1.994 13.227 -5.004 1 97.62 223 ARG B C 1
ATOM 4811 O O . ARG B 1 223 ? -1.072 14.016 -4.797 1 97.62 223 ARG B O 1
ATOM 4818 N N . ALA B 1 224 ? -3.127 13.219 -4.324 1 98.5 224 ALA B N 1
ATOM 4819 C CA . ALA B 1 224 ? -3.299 14.125 -3.195 1 98.5 224 ALA B CA 1
ATOM 4820 C C . ALA B 1 224 ? -2.219 13.906 -2.141 1 98.5 224 ALA B C 1
ATOM 4822 O O . ALA B 1 224 ? -1.632 14.859 -1.631 1 98.5 224 ALA B O 1
ATOM 4823 N N . SER B 1 225 ? -1.938 12.688 -1.878 1 98.31 225 SER B N 1
ATOM 4824 C CA . SER B 1 225 ? -0.97 12.328 -0.85 1 98.31 225 SER B CA 1
ATOM 4825 C C . SER B 1 225 ? 0.425 12.828 -1.201 1 98.31 225 SER B C 1
ATOM 4827 O O . SER B 1 225 ? 1.109 13.414 -0.359 1 98.31 225 SER B O 1
ATOM 4829 N N . ILE B 1 226 ? 0.822 12.633 -2.41 1 97.62 226 ILE B N 1
ATOM 4830 C CA . ILE B 1 226 ? 2.164 13.047 -2.805 1 97.62 226 ILE B CA 1
ATOM 4831 C C . ILE B 1 226 ? 2.24 14.57 -2.848 1 97.62 226 ILE B C 1
ATOM 4833 O O . ILE B 1 226 ? 3.254 15.164 -2.467 1 97.62 226 ILE B O 1
ATOM 4837 N N . GLN B 1 227 ? 1.197 15.172 -3.361 1 98.12 227 GLN B N 1
ATOM 4838 C CA . GLN B 1 227 ? 1.157 16.625 -3.395 1 98.12 227 GLN B CA 1
ATOM 4839 C C . GLN B 1 227 ? 1.329 17.219 -1.997 1 98.12 227 GLN B C 1
ATOM 4841 O O . GLN B 1 227 ? 2.166 18.094 -1.786 1 98.12 227 GLN B O 1
ATOM 4846 N N . ILE B 1 228 ? 0.614 16.703 -1.055 1 97.69 228 ILE B N 1
ATOM 4847 C CA . ILE B 1 228 ? 0.672 17.172 0.323 1 97.69 228 ILE B CA 1
ATOM 4848 C C . ILE B 1 228 ? 2.047 16.875 0.916 1 97.69 228 ILE B C 1
ATOM 4850 O O . ILE B 1 228 ? 2.582 17.672 1.694 1 97.69 228 ILE B O 1
ATOM 4854 N N . SER B 1 229 ? 2.631 15.766 0.561 1 96.75 229 SER B N 1
ATOM 4855 C CA . SER B 1 229 ? 3.961 15.414 1.05 1 96.75 229 SER B CA 1
ATOM 4856 C C . SER B 1 229 ? 5 16.438 0.604 1 96.75 229 SER B C 1
ATOM 4858 O O . SER B 1 229 ? 5.895 16.797 1.373 1 96.75 229 SER B O 1
ATOM 4860 N N . ILE B 1 230 ? 4.891 16.875 -0.625 1 95.69 230 ILE B N 1
ATOM 4861 C CA . ILE B 1 230 ? 5.812 17.875 -1.146 1 95.69 230 ILE B CA 1
ATOM 4862 C C . ILE B 1 230 ? 5.645 19.188 -0.369 1 95.69 230 ILE B C 1
ATOM 4864 O O . ILE B 1 230 ? 6.633 19.812 0.02 1 95.69 230 ILE B O 1
ATOM 4868 N N . VAL B 1 231 ? 4.406 19.531 -0.108 1 92.88 231 VAL B N 1
ATOM 4869 C CA . VAL B 1 231 ? 4.117 20.75 0.644 1 92.88 231 VAL B CA 1
ATOM 4870 C C . VAL B 1 231 ? 4.695 20.641 2.053 1 92.88 231 VAL B C 1
ATOM 4872 O O . VAL B 1 231 ? 5.367 21.547 2.531 1 92.88 231 VAL B O 1
ATOM 4875 N N . ASN B 1 232 ? 4.438 19.531 2.689 1 92.38 232 ASN B N 1
ATOM 4876 C CA . ASN B 1 232 ? 4.953 19.297 4.035 1 92.38 232 ASN B CA 1
ATOM 4877 C C . ASN B 1 232 ? 6.477 19.375 4.074 1 92.38 232 ASN B C 1
ATOM 4879 O O . ASN B 1 232 ? 7.043 19.969 4.992 1 92.38 232 ASN B O 1
ATOM 4883 N N . ASP B 1 233 ? 7.117 18.812 3.1 1 92.12 233 ASP B N 1
ATOM 4884 C CA . ASP B 1 233 ? 8.57 18.875 3.027 1 92.12 233 ASP B CA 1
ATOM 4885 C C . ASP B 1 233 ? 9.062 20.312 2.846 1 92.12 233 ASP B C 1
ATOM 4887 O O . ASP B 1 233 ? 10.078 20.703 3.422 1 92.12 233 ASP B O 1
ATOM 4891 N N . ALA B 1 234 ? 8.328 21.016 2.004 1 89.69 234 ALA B N 1
ATOM 4892 C CA . ALA B 1 234 ? 8.703 22.406 1.768 1 89.69 234 ALA B CA 1
ATOM 4893 C C . ALA B 1 234 ? 8.602 23.219 3.051 1 89.69 234 ALA B C 1
ATOM 4895 O O . ALA B 1 234 ? 9.523 23.969 3.396 1 89.69 234 ALA B O 1
ATOM 4896 N N . VAL B 1 235 ? 7.539 23 3.734 1 85.94 235 VAL B N 1
ATOM 4897 C CA . VAL B 1 235 ? 7.258 23.797 4.926 1 85.94 235 VAL B CA 1
ATOM 4898 C C . VAL B 1 235 ? 8.203 23.375 6.051 1 85.94 235 VAL B C 1
ATOM 4900 O O . VAL B 1 235 ? 8.641 24.219 6.844 1 85.94 235 VAL B O 1
ATOM 4903 N N . SER B 1 236 ? 8.547 22.156 6.121 1 85.88 236 SER B N 1
ATOM 4904 C CA . SER B 1 236 ? 9.352 21.656 7.23 1 85.88 236 SER B CA 1
ATOM 4905 C C . SER B 1 236 ? 10.844 21.734 6.906 1 85.88 236 SER B C 1
ATOM 4907 O O . SER B 1 236 ? 11.68 21.422 7.758 1 85.88 236 SER B O 1
ATOM 4909 N N . TYR B 1 237 ? 11.242 22.094 5.75 1 85.88 237 TYR B N 1
ATOM 4910 C CA . TYR B 1 237 ? 12.609 22 5.242 1 85.88 237 TYR B CA 1
ATOM 4911 C C . TYR B 1 237 ? 13.586 22.703 6.176 1 85.88 237 TYR B C 1
ATOM 4913 O O . TYR B 1 237 ? 14.586 22.109 6.598 1 85.88 237 TYR B O 1
ATOM 4921 N N . ALA B 1 238 ? 13.305 23.891 6.512 1 78.69 238 ALA B N 1
ATOM 4922 C CA . ALA B 1 238 ? 14.211 24.703 7.32 1 78.69 238 ALA B CA 1
ATOM 4923 C C . ALA B 1 238 ? 14.453 24.062 8.68 1 78.69 238 ALA B C 1
ATOM 4925 O O . ALA B 1 238 ? 15.594 23.984 9.141 1 78.69 238 ALA B O 1
ATOM 4926 N N . LYS B 1 239 ? 13.406 23.656 9.234 1 78.75 239 LYS B N 1
ATOM 4927 C CA . LYS B 1 239 ? 13.508 22.984 10.531 1 78.75 239 LYS B CA 1
ATOM 4928 C C . LYS B 1 239 ? 14.359 21.734 10.438 1 78.75 239 LYS B C 1
ATOM 4930 O O . LYS B 1 239 ? 15.195 21.469 11.312 1 78.75 239 LYS B O 1
ATOM 4935 N N . GLU B 1 240 ? 14.195 21.031 9.438 1 84.12 240 GLU B N 1
ATOM 4936 C CA . GLU B 1 240 ? 14.883 19.75 9.273 1 84.12 240 GLU B CA 1
ATOM 4937 C C . GLU B 1 240 ? 16.359 19.969 8.992 1 84.12 240 GLU B C 1
ATOM 4939 O O . GLU B 1 240 ? 17.203 19.188 9.453 1 84.12 240 GLU B O 1
ATOM 4944 N N . ILE B 1 241 ? 16.703 20.984 8.258 1 81.88 241 ILE B N 1
ATOM 4945 C CA . ILE B 1 241 ? 18.109 21.328 8.008 1 81.88 241 ILE B CA 1
ATOM 4946 C C . ILE B 1 241 ? 18.781 21.734 9.312 1 81.88 241 ILE B C 1
ATOM 4948 O O . ILE B 1 241 ? 19.875 21.281 9.617 1 81.88 241 ILE B O 1
ATOM 4952 N N . LEU B 1 242 ? 18.078 22.547 10.023 1 79.12 242 LEU B N 1
ATOM 4953 C CA . LEU B 1 242 ? 18.625 23.047 11.281 1 79.12 242 LEU B CA 1
ATOM 4954 C C . LEU B 1 242 ? 18.844 21.906 12.273 1 79.12 242 LEU B C 1
ATOM 4956 O O . LEU B 1 242 ? 19.828 21.906 13.016 1 79.12 242 LEU B O 1
ATOM 4960 N N . ASN B 1 243 ? 17.969 20.938 12.219 1 78 243 ASN B N 1
ATOM 4961 C CA . ASN B 1 243 ? 18.047 19.812 13.148 1 78 243 ASN B CA 1
ATOM 4962 C C . ASN B 1 243 ? 18.906 18.688 12.594 1 78 243 ASN B C 1
ATOM 4964 O O . ASN B 1 243 ? 18.969 17.609 13.18 1 78 243 ASN B O 1
ATOM 4968 N N . GLU B 1 244 ? 19.438 18.875 11.477 1 80.88 244 GLU B N 1
ATOM 4969 C CA . GLU B 1 244 ? 20.297 17.906 10.82 1 80.88 244 GLU B CA 1
ATOM 4970 C C . GLU B 1 244 ? 19.562 16.609 10.555 1 80.88 244 GLU B C 1
ATOM 4972 O O . GLU B 1 244 ? 20.125 15.523 10.734 1 80.88 244 GLU B O 1
ATOM 4977 N N . ASN B 1 245 ? 18.328 16.688 10.25 1 81.69 245 ASN B N 1
ATOM 4978 C CA . ASN B 1 245 ? 17.453 15.539 9.984 1 81.69 245 ASN B CA 1
ATOM 4979 C C . ASN B 1 245 ? 16.734 15.688 8.648 1 81.69 245 ASN B C 1
ATOM 4981 O O . ASN B 1 245 ? 15.523 15.422 8.562 1 81.69 245 ASN B O 1
ATOM 4985 N N . ALA B 1 246 ? 17.469 16.125 7.625 1 87.38 246 ALA B N 1
ATOM 4986 C CA . ALA B 1 246 ? 16.797 16.469 6.375 1 87.38 246 ALA B CA 1
ATOM 4987 C C . ALA B 1 246 ? 16.938 15.359 5.34 1 87.38 246 ALA B C 1
ATOM 4989 O O . ALA B 1 246 ? 16.516 15.508 4.195 1 87.38 246 ALA B O 1
ATOM 4990 N N . TYR B 1 247 ? 17.422 14.203 5.703 1 89.69 247 TYR B N 1
ATOM 4991 C CA . TYR B 1 247 ? 17.781 13.172 4.742 1 89.69 247 TYR B CA 1
ATOM 4992 C C . TYR B 1 247 ? 16.562 12.656 4.012 1 89.69 247 TYR B C 1
ATOM 4994 O O . TYR B 1 247 ? 16.656 12.172 2.881 1 89.69 247 TYR B O 1
ATOM 5002 N N . CYS B 1 248 ? 15.398 12.75 4.637 1 91.44 248 CYS B N 1
ATOM 5003 C CA . CYS B 1 248 ? 14.172 12.258 4.012 1 91.44 248 CYS B CA 1
ATOM 5004 C C . CYS B 1 248 ? 13.328 13.414 3.482 1 91.44 248 CYS B C 1
ATOM 5006 O O . CYS B 1 248 ? 12.164 13.227 3.125 1 91.44 248 CYS B O 1
ATOM 5008 N N . ASN B 1 249 ? 13.867 14.578 3.467 1 93.12 249 ASN B N 1
ATOM 5009 C CA . ASN B 1 249 ? 13.203 15.719 2.857 1 93.12 249 ASN B CA 1
ATOM 5010 C C . ASN B 1 249 ? 13.523 15.828 1.368 1 93.12 249 ASN B C 1
ATOM 5012 O O . ASN B 1 249 ? 14.688 15.883 0.983 1 93.12 249 ASN B O 1
ATOM 5016 N N . THR B 1 250 ? 12.555 15.898 0.622 1 95.5 250 THR B N 1
ATOM 5017 C CA . THR B 1 250 ? 12.695 15.797 -0.827 1 95.5 250 THR B CA 1
ATOM 5018 C C . THR B 1 250 ? 13.492 16.969 -1.374 1 95.5 250 THR B C 1
ATOM 5020 O O . THR B 1 250 ? 14.266 16.812 -2.324 1 95.5 250 THR B O 1
ATOM 5023 N N . PHE B 1 251 ? 13.375 18.141 -0.814 1 91.56 251 PHE B N 1
ATOM 5024 C CA . PHE B 1 251 ? 14.117 19.328 -1.255 1 91.56 251 PHE B CA 1
ATOM 5025 C C . PHE B 1 251 ? 15.602 19.156 -0.955 1 91.56 251 PHE B C 1
ATOM 5027 O O . PHE B 1 251 ? 16.453 19.688 -1.681 1 91.56 251 PHE B O 1
ATOM 5034 N N . TYR B 1 252 ? 15.859 18.422 0.043 1 91.5 252 TYR B N 1
ATOM 5035 C CA . TYR B 1 252 ? 17.25 18.219 0.459 1 91.5 252 TYR B CA 1
ATOM 5036 C C . TYR B 1 252 ? 17.922 17.141 -0.381 1 91.5 252 TYR B C 1
ATOM 5038 O O . TYR B 1 252 ? 18.969 17.391 -0.984 1 91.5 252 TYR B O 1
ATOM 5046 N N . PHE B 1 253 ? 17.297 15.953 -0.483 1 93.81 253 PHE B N 1
ATOM 5047 C CA . PHE B 1 253 ? 18.047 14.859 -1.094 1 93.81 253 PHE B CA 1
ATOM 5048 C C . PHE B 1 253 ? 18.078 15.016 -2.609 1 93.81 253 PHE B C 1
ATOM 5050 O O . PHE B 1 253 ? 19 14.523 -3.264 1 93.81 253 PHE B O 1
ATOM 5057 N N . LEU B 1 254 ? 17.125 15.742 -3.195 1 94.19 254 LEU B N 1
ATOM 5058 C CA . LEU B 1 254 ? 17.172 15.961 -4.637 1 94.19 254 LEU B CA 1
ATOM 5059 C C . LEU B 1 254 ? 18.312 16.922 -4.992 1 94.19 254 LEU B C 1
ATOM 5061 O O . LEU B 1 254 ? 18.875 16.844 -6.086 1 94.19 254 LEU B O 1
ATOM 5065 N N . GLN B 1 255 ? 18.609 17.766 -4.066 1 89.06 255 GLN B N 1
ATOM 5066 C CA . GLN B 1 255 ? 19.719 18.688 -4.277 1 89.06 255 GLN B CA 1
ATOM 5067 C C . GLN B 1 255 ? 21.047 17.938 -4.391 1 89.06 255 GLN B C 1
ATOM 5069 O O . GLN B 1 255 ? 22 18.438 -4.992 1 89.06 255 GLN B O 1
ATOM 5074 N N . LYS B 1 256 ? 21.062 16.812 -3.832 1 88.31 256 LYS B N 1
ATOM 5075 C CA . LYS B 1 256 ? 22.297 16.031 -3.812 1 88.31 256 LYS B CA 1
ATOM 5076 C C . LYS B 1 256 ? 22.516 15.297 -5.137 1 88.31 256 LYS B C 1
ATOM 5078 O O . LYS B 1 256 ? 23.594 14.766 -5.395 1 88.31 256 LYS B O 1
ATOM 5083 N N . ASP B 1 257 ? 21.531 15.25 -5.938 1 87.62 257 ASP B N 1
ATOM 5084 C CA . ASP B 1 257 ? 21.672 14.703 -7.285 1 87.62 257 ASP B CA 1
ATOM 5085 C C . ASP B 1 257 ? 22.203 15.758 -8.258 1 87.62 257 ASP B C 1
ATOM 5087 O O . ASP B 1 257 ? 21.422 16.406 -8.969 1 87.62 257 ASP B O 1
ATOM 5091 N N . SER B 1 258 ? 23.406 15.852 -8.422 1 82.62 258 SER B N 1
ATOM 5092 C CA . SER B 1 258 ? 24.047 16.875 -9.234 1 82.62 258 SER B CA 1
ATOM 5093 C C . SER B 1 258 ? 23.875 16.594 -10.719 1 82.62 258 SER B C 1
ATOM 5095 O O . SER B 1 258 ? 24.078 17.469 -11.562 1 82.62 258 SER B O 1
ATOM 5097 N N . THR B 1 259 ? 23.531 15.375 -10.992 1 83.88 259 THR B N 1
ATOM 5098 C CA . THR B 1 259 ? 23.328 15.023 -12.398 1 83.88 259 THR B CA 1
ATOM 5099 C C . THR B 1 259 ? 22.016 15.602 -12.922 1 83.88 259 THR B C 1
ATOM 5101 O O . THR B 1 259 ? 21.875 15.82 -14.125 1 83.88 259 THR B O 1
ATOM 5104 N N . LYS B 1 260 ? 21.188 15.922 -12.047 1 86.81 260 LYS B N 1
ATOM 5105 C CA . LYS B 1 260 ? 19.859 16.375 -12.453 1 86.81 260 LYS B CA 1
ATOM 5106 C C . LYS B 1 260 ? 19.656 17.844 -12.141 1 86.81 260 LYS B C 1
ATOM 5108 O O . LYS B 1 260 ? 18.984 18.562 -12.891 1 86.81 260 LYS B O 1
ATOM 5113 N N . PHE B 1 261 ? 20.234 18.203 -10.977 1 89.69 261 PHE B N 1
ATOM 5114 C CA . PHE B 1 261 ? 20.016 19.578 -10.531 1 89.69 261 PHE B CA 1
ATOM 5115 C C . PHE B 1 261 ? 21.344 20.266 -10.242 1 89.69 261 PHE B C 1
ATOM 5117 O O . PHE B 1 261 ? 22.203 19.703 -9.555 1 89.69 261 PHE B O 1
ATOM 5124 N N . SER B 1 262 ? 21.469 21.5 -10.742 1 88.38 262 SER B N 1
ATOM 5125 C CA . SER B 1 262 ? 22.703 22.25 -10.523 1 88.38 262 SER B CA 1
ATOM 5126 C C . SER B 1 262 ? 22.578 23.188 -9.32 1 88.38 262 SER B C 1
ATOM 5128 O O . SER B 1 262 ? 23.562 23.531 -8.688 1 88.38 262 SER B O 1
ATOM 5130 N N . THR B 1 263 ? 21.344 23.594 -9.07 1 84.75 263 THR B N 1
ATOM 5131 C CA . THR B 1 263 ? 21.109 24.547 -7.98 1 84.75 263 THR B CA 1
ATOM 5132 C C . THR B 1 263 ? 19.891 24.141 -7.16 1 84.75 263 THR B C 1
ATOM 5134 O O . THR B 1 263 ? 19.031 23.391 -7.633 1 84.75 263 THR B O 1
ATOM 5137 N N . PHE B 1 264 ? 19.781 24.703 -6.02 1 84.06 264 PHE B N 1
ATOM 5138 C CA . PHE B 1 264 ? 18.625 24.5 -5.168 1 84.06 264 PHE B CA 1
ATOM 5139 C C . PHE B 1 264 ? 17.375 25.078 -5.801 1 84.06 264 PHE B C 1
ATOM 5141 O O . PHE B 1 264 ? 16.281 24.531 -5.676 1 84.06 264 PHE B O 1
ATOM 5148 N N . ASP B 1 265 ? 17.531 26.203 -6.48 1 84.06 265 ASP B N 1
ATOM 5149 C CA . ASP B 1 265 ? 16.422 26.859 -7.156 1 84.06 265 ASP B CA 1
ATOM 5150 C C . ASP B 1 265 ? 15.781 25.922 -8.188 1 84.06 265 ASP B C 1
ATOM 5152 O O . ASP B 1 265 ? 14.562 25.922 -8.352 1 84.06 265 ASP B O 1
ATOM 5156 N N . GLN B 1 266 ? 16.578 25.234 -8.773 1 89.31 266 GLN B N 1
ATOM 5157 C CA . GLN B 1 266 ? 16.078 24.281 -9.758 1 89.31 266 GLN B CA 1
ATOM 5158 C C . GLN B 1 266 ? 15.266 23.172 -9.094 1 89.31 266 GLN B C 1
ATOM 5160 O O . GLN B 1 266 ? 14.258 22.719 -9.641 1 89.31 266 GLN B O 1
ATOM 5165 N N . VAL B 1 267 ? 15.703 22.734 -7.926 1 92 267 VAL B N 1
ATOM 5166 C CA . VAL B 1 267 ? 14.977 21.734 -7.156 1 92 267 VAL B CA 1
ATOM 5167 C C . VAL B 1 267 ? 13.609 22.281 -6.754 1 92 267 VAL B C 1
ATOM 5169 O O . VAL B 1 267 ? 12.586 21.625 -6.934 1 92 267 VAL B O 1
ATOM 5172 N N . CYS B 1 268 ? 13.602 23.469 -6.301 1 89.25 268 CYS B N 1
ATOM 5173 C CA . CYS B 1 268 ? 12.359 24.109 -5.902 1 89.25 268 CYS B CA 1
ATOM 5174 C C . CYS B 1 268 ? 11.391 24.203 -7.074 1 89.25 268 CYS B C 1
ATOM 5176 O O . CYS B 1 268 ? 10.227 23.797 -6.965 1 89.25 268 CYS B O 1
ATOM 5178 N N . GLU B 1 269 ? 11.891 24.688 -8.133 1 90.19 269 GLU B N 1
ATOM 5179 C CA . GLU B 1 269 ? 11.062 24.828 -9.328 1 90.19 269 GLU B CA 1
ATOM 5180 C C . GLU B 1 269 ? 10.484 23.484 -9.758 1 90.19 269 GLU B C 1
ATOM 5182 O O . GLU B 1 269 ? 9.297 23.375 -10.07 1 90.19 269 GLU B O 1
ATOM 5187 N N . TYR B 1 270 ? 11.336 22.562 -9.711 1 94.38 270 TYR B N 1
ATOM 5188 C CA . TYR B 1 270 ? 10.914 21.219 -10.094 1 94.38 270 TYR B CA 1
ATOM 5189 C C . TYR B 1 270 ? 9.805 20.719 -9.188 1 94.38 270 TYR B C 1
ATOM 5191 O O . TYR B 1 270 ? 8.766 20.25 -9.664 1 94.38 270 TYR B O 1
ATOM 5199 N N . LEU B 1 271 ? 9.969 20.781 -7.914 1 95.38 271 LEU B N 1
ATOM 5200 C CA . LEU B 1 271 ? 9.031 20.219 -6.949 1 95.38 271 LEU B CA 1
ATOM 5201 C C . LEU B 1 271 ? 7.746 21.047 -6.906 1 95.38 271 LEU B C 1
ATOM 5203 O O . LEU B 1 271 ? 6.652 20.5 -6.762 1 95.38 271 LEU B O 1
ATOM 5207 N N . PHE B 1 272 ? 7.828 22.344 -7.055 1 93.06 272 PHE B N 1
ATOM 5208 C CA . PHE B 1 272 ? 6.629 23.172 -7.125 1 93.06 272 PHE B CA 1
ATOM 5209 C C . PHE B 1 272 ? 5.812 22.844 -8.367 1 93.06 272 PHE B C 1
ATOM 5211 O O . PHE B 1 272 ? 4.59 22.703 -8.297 1 93.06 272 PHE B O 1
ATOM 5218 N N . ASN B 1 273 ? 6.52 22.719 -9.406 1 95.69 273 ASN B N 1
ATOM 5219 C CA . ASN B 1 273 ? 5.844 22.328 -10.641 1 95.69 273 ASN B CA 1
ATOM 5220 C C . ASN B 1 273 ? 5.207 20.938 -10.516 1 95.69 273 ASN B C 1
ATOM 5222 O O . ASN B 1 273 ? 4.098 20.719 -11.008 1 95.69 273 ASN B O 1
ATOM 5226 N N . GLU B 1 274 ? 5.902 20.047 -9.922 1 96.75 274 GLU B N 1
ATOM 5227 C CA . GLU B 1 274 ? 5.367 18.703 -9.688 1 96.75 274 GLU B CA 1
ATOM 5228 C C . GLU B 1 274 ? 4.102 18.766 -8.844 1 96.75 274 GLU B C 1
ATOM 5230 O O . GLU B 1 274 ? 3.092 18.141 -9.188 1 96.75 274 GLU B O 1
ATOM 5235 N N . ALA B 1 275 ? 4.164 19.453 -7.777 1 97.06 275 ALA B N 1
ATOM 5236 C CA . ALA B 1 275 ? 3.012 19.594 -6.891 1 97.06 275 ALA B CA 1
ATOM 5237 C C . ALA B 1 275 ? 1.814 20.188 -7.637 1 97.06 275 ALA B C 1
ATOM 5239 O O . ALA B 1 275 ? 0.689 19.703 -7.488 1 97.06 275 ALA B O 1
ATOM 5240 N N . ASN B 1 276 ? 2.043 21.172 -8.422 1 97.31 276 ASN B N 1
ATOM 5241 C CA . ASN B 1 276 ? 0.974 21.812 -9.188 1 97.31 276 ASN B CA 1
ATOM 5242 C C . ASN B 1 276 ? 0.433 20.891 -10.273 1 97.31 276 ASN B C 1
ATOM 5244 O O . ASN B 1 276 ? -0.756 20.938 -10.594 1 97.31 276 ASN B O 1
ATOM 5248 N N . THR B 1 277 ? 1.308 20.094 -10.805 1 97.88 277 THR B N 1
ATOM 5249 C CA . THR B 1 277 ? 0.872 19.109 -11.797 1 97.88 277 THR B CA 1
ATOM 5250 C C . THR B 1 277 ? -0.077 18.094 -11.172 1 97.88 277 THR B C 1
ATOM 5252 O O . THR B 1 277 ? -1.062 17.688 -11.789 1 97.88 277 THR B O 1
ATOM 5255 N N . TYR B 1 278 ? 0.181 17.672 -9.969 1 97.94 278 TYR B N 1
ATOM 5256 C CA . TYR B 1 278 ? -0.719 16.75 -9.273 1 97.94 278 TYR B CA 1
ATOM 5257 C C . TYR B 1 278 ? -2.098 17.375 -9.094 1 97.94 278 TYR B C 1
ATOM 5259 O O . TYR B 1 278 ? -3.115 16.688 -9.219 1 97.94 278 TYR B O 1
ATOM 5267 N N . ILE B 1 279 ? -2.17 18.672 -8.805 1 98.38 279 ILE B N 1
ATOM 5268 C CA . ILE B 1 279 ? -3.441 19.375 -8.68 1 98.38 279 ILE B CA 1
ATOM 5269 C C . ILE B 1 279 ? -4.184 19.344 -10.008 1 98.38 279 ILE B C 1
ATOM 5271 O O . ILE B 1 279 ? -5.367 19 -10.062 1 98.38 279 ILE B O 1
ATOM 5275 N N . LYS B 1 280 ? -3.502 19.656 -11.047 1 97.94 280 LYS B N 1
ATOM 5276 C CA . LYS B 1 280 ? -4.102 19.641 -12.375 1 97.94 280 LYS B CA 1
ATOM 5277 C C . LYS B 1 280 ? -4.602 18.25 -12.734 1 97.94 280 LYS B C 1
ATOM 5279 O O . LYS B 1 280 ? -5.684 18.094 -13.312 1 97.94 280 LYS B O 1
ATOM 5284 N N . ASP B 1 281 ? -3.811 17.266 -12.43 1 97.38 281 ASP B N 1
ATOM 5285 C CA . ASP B 1 281 ? -4.18 15.883 -12.719 1 97.38 281 ASP B CA 1
ATOM 5286 C C . ASP B 1 281 ? -5.438 15.477 -11.953 1 97.38 281 ASP B C 1
ATOM 5288 O O . ASP B 1 281 ? -6.297 14.773 -12.492 1 97.38 281 ASP B O 1
ATOM 5292 N N . ILE B 1 282 ? -5.543 15.891 -10.711 1 98.06 282 ILE B N 1
ATOM 5293 C CA . ILE B 1 282 ? -6.723 15.602 -9.898 1 98.06 282 ILE B CA 1
ATOM 5294 C C . ILE B 1 282 ? -7.957 16.219 -10.547 1 98.06 282 ILE B C 1
ATOM 5296 O O . ILE B 1 282 ? -8.977 15.547 -10.734 1 98.06 282 ILE B O 1
ATOM 5300 N N . ILE B 1 283 ? -7.832 17.469 -10.961 1 97.94 283 ILE B N 1
ATOM 5301 C CA . ILE B 1 283 ? -8.93 18.188 -11.594 1 97.94 283 ILE B CA 1
ATOM 5302 C C . ILE B 1 283 ? -9.344 17.484 -12.883 1 97.94 283 ILE B C 1
ATOM 5304 O O . ILE B 1 283 ? -10.531 17.391 -13.195 1 97.94 283 ILE B O 1
ATOM 5308 N N . THR B 1 284 ? -8.383 16.922 -13.531 1 96.81 284 THR B N 1
ATOM 5309 C CA . THR B 1 284 ? -8.633 16.219 -14.789 1 96.81 284 THR B CA 1
ATOM 5310 C C . THR B 1 284 ? -9.281 14.867 -14.539 1 96.81 284 THR B C 1
ATOM 5312 O O . THR B 1 284 ? -10.125 14.422 -15.328 1 96.81 284 THR B O 1
ATOM 5315 N N . ASP B 1 285 ? -8.984 14.172 -13.469 1 96.56 285 ASP B N 1
ATOM 5316 C CA . ASP B 1 285 ? -9.438 12.812 -13.188 1 96.56 285 ASP B CA 1
ATOM 5317 C C . ASP B 1 285 ? -10.836 12.82 -12.57 1 96.56 285 ASP B C 1
ATOM 5319 O O . ASP B 1 285 ? -11.586 11.852 -12.711 1 96.56 285 ASP B O 1
ATOM 5323 N N . GLU B 1 286 ? -11.227 13.883 -11.906 1 97.75 286 GLU B N 1
ATOM 5324 C CA . GLU B 1 286 ? -12.469 13.922 -11.141 1 97.75 286 GLU B CA 1
ATOM 5325 C C . GLU B 1 286 ? -13.688 13.727 -12.039 1 97.75 286 GLU B C 1
ATOM 5327 O O . GLU B 1 286 ? -14.531 12.875 -11.766 1 97.75 286 GLU B O 1
ATOM 5332 N N . PRO B 1 287 ? -13.781 14.461 -13.203 1 97.06 287 PRO B N 1
ATOM 5333 C CA . PRO B 1 287 ? -14.938 14.219 -14.07 1 97.06 287 PRO B CA 1
ATOM 5334 C C . PRO B 1 287 ? -14.984 12.789 -14.602 1 97.06 287 PRO B C 1
ATOM 5336 O O . PRO B 1 287 ? -16.062 12.242 -14.82 1 97.06 287 PRO B O 1
ATOM 5339 N N . LEU B 1 288 ? -13.82 12.148 -14.852 1 95.25 288 LEU B N 1
ATOM 5340 C CA . LEU B 1 288 ? -13.773 10.773 -15.328 1 95.25 288 LEU B CA 1
ATOM 5341 C C . LEU B 1 288 ? -14.336 9.812 -14.289 1 95.25 288 LEU B C 1
ATOM 5343 O O . LEU B 1 288 ? -15.023 8.852 -14.633 1 95.25 288 LEU B O 1
ATOM 5347 N N . LEU B 1 289 ? -14.062 10.039 -13.016 1 96.81 289 LEU B N 1
ATOM 5348 C CA . LEU B 1 289 ? -14.625 9.25 -11.93 1 96.81 289 LEU B CA 1
ATOM 5349 C C . LEU B 1 289 ? -16.125 9.445 -11.844 1 96.81 289 LEU B C 1
ATOM 5351 O O . LEU B 1 289 ? -16.891 8.477 -11.758 1 96.81 289 LEU B O 1
ATOM 5355 N N . LEU B 1 290 ? -16.547 10.703 -11.914 1 97.19 290 LEU B N 1
ATOM 5356 C CA . LEU B 1 290 ? -17.969 11.031 -11.766 1 97.19 290 LEU B CA 1
ATOM 5357 C C . LEU B 1 290 ? -18.781 10.414 -12.898 1 97.19 290 LEU B C 1
ATOM 5359 O O . LEU B 1 290 ? -19.938 10.031 -12.695 1 97.19 290 LEU B O 1
ATOM 5363 N N . HIS B 1 291 ? -18.203 10.234 -14.016 1 95.25 291 HIS B N 1
ATOM 5364 C CA . HIS B 1 291 ? -18.875 9.695 -15.18 1 95.25 291 HIS B CA 1
ATOM 5365 C C . HIS B 1 291 ? -19.188 8.211 -15 1 95.25 291 HIS B C 1
ATOM 5367 O O . HIS B 1 291 ? -19.969 7.637 -15.75 1 95.25 291 HIS B O 1
ATOM 5373 N N . GLU B 1 292 ? -18.625 7.57 -14.078 1 91.81 292 GLU B N 1
ATOM 5374 C CA . GLU B 1 292 ? -18.859 6.152 -13.828 1 91.81 292 GLU B CA 1
ATOM 5375 C C . GLU B 1 292 ? -20.188 5.945 -13.094 1 91.81 292 GLU B C 1
ATOM 5377 O O . GLU B 1 292 ? -20.672 4.816 -12.992 1 91.81 292 GLU B O 1
ATOM 5382 N N . PHE B 1 293 ? -20.719 7.035 -12.602 1 93.06 293 PHE B N 1
ATOM 5383 C CA . PHE B 1 293 ? -21.969 6.953 -11.852 1 93.06 293 PHE B CA 1
ATOM 5384 C C . PHE B 1 293 ? -23.109 7.59 -12.633 1 93.06 293 PHE B C 1
ATOM 5386 O O . PHE B 1 293 ? -23.094 8.797 -12.898 1 93.06 293 PHE B O 1
ATOM 5393 N N . GLU B 1 294 ? -24.156 6.805 -12.938 1 91.31 294 GLU B N 1
ATOM 5394 C CA . GLU B 1 294 ? -25.281 7.277 -13.75 1 91.31 294 GLU B CA 1
ATOM 5395 C C . GLU B 1 294 ? -26.281 8.047 -12.898 1 91.31 294 GLU B C 1
ATOM 5397 O O . GLU B 1 294 ? -26.828 9.062 -13.336 1 91.31 294 GLU B O 1
ATOM 5402 N N . ASP B 1 295 ? -26.484 7.574 -11.742 1 94.06 295 ASP B N 1
ATOM 5403 C CA . ASP B 1 295 ? -27.469 8.172 -10.836 1 94.06 295 ASP B CA 1
ATOM 5404 C C . ASP B 1 295 ? -26.969 9.508 -10.289 1 94.06 295 ASP B C 1
ATOM 5406 O O . ASP B 1 295 ? -25.844 9.602 -9.797 1 94.06 295 ASP B O 1
ATOM 5410 N N . VAL B 1 296 ? -27.859 10.438 -10.297 1 94.94 296 VAL B N 1
ATOM 5411 C CA . VAL B 1 296 ? -27.5 11.805 -9.906 1 94.94 296 VAL B CA 1
ATOM 5412 C C . VAL B 1 296 ? -27.188 11.844 -8.406 1 94.94 296 VAL B C 1
ATOM 5414 O O . VAL B 1 296 ? -26.266 12.539 -7.98 1 94.94 296 VAL B O 1
ATOM 5417 N N . GLU B 1 297 ? -27.969 11.172 -7.641 1 94.06 297 GLU B N 1
ATOM 5418 C CA . GLU B 1 297 ? -27.75 11.172 -6.195 1 94.06 297 GLU B CA 1
ATOM 5419 C C . GLU B 1 297 ? -26.422 10.516 -5.832 1 94.06 297 GLU B C 1
ATOM 5421 O O . GLU B 1 297 ? -25.719 10.992 -4.949 1 94.06 297 GLU B O 1
ATOM 5426 N N . ASP B 1 298 ? -26.078 9.477 -6.555 1 93.19 298 ASP B N 1
ATOM 5427 C CA . ASP B 1 298 ? -24.797 8.828 -6.359 1 93.19 298 ASP B CA 1
ATOM 5428 C C . ASP B 1 298 ? -23.641 9.766 -6.73 1 93.19 298 ASP B C 1
ATOM 5430 O O . ASP B 1 298 ? -22.641 9.836 -6.02 1 93.19 298 ASP B O 1
ATOM 5434 N N . ARG B 1 299 ? -23.797 10.453 -7.773 1 95.5 299 ARG B N 1
ATOM 5435 C CA . ARG B 1 299 ? -22.781 11.398 -8.219 1 95.5 299 ARG B CA 1
ATOM 5436 C C . ARG B 1 299 ? -22.547 12.484 -7.176 1 95.5 299 ARG B C 1
ATOM 5438 O O . ARG B 1 299 ? -21.422 12.914 -6.949 1 95.5 299 ARG B O 1
ATOM 5445 N N . LYS B 1 300 ? -23.578 12.938 -6.574 1 95.69 300 LYS B N 1
ATOM 5446 C CA . LYS B 1 300 ? -23.469 13.961 -5.535 1 95.69 300 LYS B CA 1
ATOM 5447 C C . LYS B 1 300 ? -22.656 13.445 -4.344 1 95.69 300 LYS B C 1
ATOM 5449 O O . LYS B 1 300 ? -21.859 14.18 -3.77 1 95.69 300 LYS B O 1
ATOM 5454 N N . VAL B 1 301 ? -22.906 12.234 -4.004 1 95.75 301 VAL B N 1
ATOM 5455 C CA . VAL B 1 301 ? -22.188 11.617 -2.891 1 95.75 301 VAL B CA 1
ATOM 5456 C C . VAL B 1 301 ? -20.703 11.531 -3.219 1 95.75 301 VAL B C 1
ATOM 5458 O O . VAL B 1 301 ? -19.859 11.891 -2.395 1 95.75 301 VAL B O 1
ATOM 5461 N N . VAL B 1 302 ? -20.391 11.133 -4.426 1 96.62 302 VAL B N 1
ATOM 5462 C CA . VAL B 1 302 ? -19 11.023 -4.859 1 96.62 302 VAL B CA 1
ATOM 5463 C C . VAL B 1 302 ? -18.375 12.414 -4.914 1 96.62 302 VAL B C 1
ATOM 5465 O O . VAL B 1 302 ? -17.234 12.602 -4.488 1 96.62 302 VAL B O 1
ATOM 5468 N N . GLN B 1 303 ? -19.141 13.367 -5.355 1 96.75 303 GLN B N 1
ATOM 5469 C CA . GLN B 1 303 ? -18.656 14.742 -5.398 1 96.75 303 GLN B CA 1
ATOM 5470 C C . GLN B 1 303 ? -18.344 15.25 -3.996 1 96.75 303 GLN B C 1
ATOM 5472 O O . GLN B 1 303 ? -17.328 15.938 -3.793 1 96.75 303 GLN B O 1
ATOM 5477 N N . SER B 1 304 ? -19.156 14.93 -3.111 1 95.5 304 SER B N 1
ATOM 5478 C CA . SER B 1 304 ? -18.906 15.336 -1.73 1 95.5 304 SER B CA 1
ATOM 5479 C C . SER B 1 304 ? -17.594 14.75 -1.208 1 95.5 304 SER B C 1
ATOM 5481 O O . SER B 1 304 ? -16.844 15.43 -0.515 1 95.5 304 SER B O 1
ATOM 5483 N N . LEU B 1 305 ? -17.359 13.508 -1.532 1 96.94 305 LEU B N 1
ATOM 5484 C CA . LEU B 1 305 ? -16.109 12.875 -1.142 1 96.94 305 LEU B CA 1
ATOM 5485 C C . LEU B 1 305 ? -14.922 13.586 -1.785 1 96.94 305 LEU B C 1
ATOM 5487 O O . LEU B 1 305 ? -13.906 13.82 -1.128 1 96.94 305 LEU B O 1
ATOM 5491 N N . LEU B 1 306 ? -15.039 13.922 -3.045 1 97.81 306 LEU B N 1
ATOM 5492 C CA . LEU B 1 306 ? -13.984 14.633 -3.762 1 97.81 306 LEU B CA 1
ATOM 5493 C C . LEU B 1 306 ? -13.742 16.016 -3.148 1 97.81 306 LEU B C 1
ATOM 5495 O O . LEU B 1 306 ? -12.594 16.438 -3.02 1 97.81 306 LEU B O 1
ATOM 5499 N N . ASN B 1 307 ? -14.781 16.656 -2.721 1 96.88 307 ASN B N 1
ATOM 5500 C CA . ASN B 1 307 ? -14.641 17.938 -2.025 1 96.88 307 ASN B CA 1
ATOM 5501 C C . ASN B 1 307 ? -13.812 17.781 -0.751 1 96.88 307 ASN B C 1
ATOM 5503 O O . ASN B 1 307 ? -12.992 18.641 -0.436 1 96.88 307 ASN B O 1
ATOM 5507 N N . HIS B 1 308 ? -14.023 16.766 -0.083 1 96.38 308 HIS B N 1
ATOM 5508 C CA . HIS B 1 308 ? -13.25 16.531 1.13 1 96.38 308 HIS B CA 1
ATOM 5509 C C . HIS B 1 308 ? -11.773 16.297 0.806 1 96.38 308 HIS B C 1
ATOM 5511 O O . HIS B 1 308 ? -10.898 16.672 1.587 1 96.38 308 HIS B O 1
ATOM 5517 N N . VAL B 1 309 ? -11.477 15.688 -0.313 1 98 309 VAL B N 1
ATOM 5518 C CA . VAL B 1 309 ? -10.094 15.555 -0.753 1 98 309 VAL B CA 1
ATOM 5519 C C . VAL B 1 309 ? -9.5 16.938 -1.016 1 98 309 VAL B C 1
ATOM 5521 O O . VAL B 1 309 ? -8.367 17.219 -0.62 1 98 309 VAL B O 1
ATOM 5524 N N . HIS B 1 310 ? -10.359 17.797 -1.606 1 98.31 310 HIS B N 1
ATOM 5525 C CA . HIS B 1 310 ? -9.938 19.172 -1.829 1 98.31 310 HIS B CA 1
ATOM 5526 C C . HIS B 1 310 ? -9.578 19.859 -0.515 1 98.31 310 HIS B C 1
ATOM 5528 O O . HIS B 1 310 ? -8.531 20.5 -0.408 1 98.31 310 HIS B O 1
ATOM 5534 N N . TYR B 1 311 ? -10.398 19.656 0.443 1 97.38 311 TYR B N 1
ATOM 5535 C CA . TYR B 1 311 ? -10.188 20.297 1.738 1 97.38 311 TYR B CA 1
ATOM 5536 C C . TYR B 1 311 ? -8.945 19.734 2.424 1 97.38 311 TYR B C 1
ATOM 5538 O O . TYR B 1 311 ? -8.219 20.484 3.094 1 97.38 311 TYR B O 1
ATOM 5546 N N . LEU B 1 312 ? -8.68 18.5 2.268 1 97.38 312 LEU B N 1
ATOM 5547 C CA . LEU B 1 312 ? -7.461 17.922 2.836 1 97.38 312 LEU B CA 1
ATOM 5548 C C . LEU B 1 312 ? -6.223 18.578 2.24 1 97.38 312 LEU B C 1
ATOM 5550 O O . LEU B 1 312 ? -5.277 18.906 2.965 1 97.38 312 LEU B O 1
ATOM 5554 N N . ILE B 1 313 ? -6.289 18.781 0.932 1 97.88 313 ILE B N 1
ATOM 5555 C CA . ILE B 1 313 ? -5.145 19.344 0.222 1 97.88 313 ILE B CA 1
ATOM 5556 C C . ILE B 1 313 ? -4.977 20.828 0.601 1 97.88 313 ILE B C 1
ATOM 5558 O O . ILE B 1 313 ? -3.955 21.203 1.171 1 97.88 313 ILE B O 1
ATOM 5562 N N . SER B 1 314 ? -6.008 21.594 0.408 1 96.12 314 SER B N 1
ATOM 5563 C CA . SER B 1 314 ? -5.922 23.031 0.608 1 96.12 314 SER B CA 1
ATOM 5564 C C . SER B 1 314 ? -5.883 23.391 2.092 1 96.12 314 SER B C 1
ATOM 5566 O O . SER B 1 314 ? -5.152 24.281 2.504 1 96.12 314 SER B O 1
ATOM 5568 N N . GLY B 1 315 ? -6.703 22.656 2.865 1 95 315 GLY B N 1
ATOM 5569 C CA . GLY B 1 315 ? -6.723 22.906 4.301 1 95 315 GLY B CA 1
ATOM 5570 C C . GLY B 1 315 ? -5.387 22.625 4.965 1 95 315 GLY B C 1
ATOM 5571 O O . GLY B 1 315 ? -4.949 23.391 5.828 1 95 315 GLY B O 1
ATOM 5572 N N . ASN B 1 316 ? -4.766 21.547 4.582 1 94.06 316 ASN B N 1
ATOM 5573 C CA . ASN B 1 316 ? -3.434 21.25 5.102 1 94.06 316 ASN B CA 1
ATOM 5574 C C . ASN B 1 316 ? -2.439 22.359 4.758 1 94.06 316 ASN B C 1
ATOM 5576 O O . ASN B 1 316 ? -1.603 22.734 5.586 1 94.06 316 ASN B O 1
ATOM 5580 N N . PHE B 1 317 ? -2.535 22.859 3.557 1 92.69 317 PHE B N 1
ATOM 5581 C CA . PHE B 1 317 ? -1.631 23.906 3.111 1 92.69 317 PHE B CA 1
ATOM 5582 C C . PHE B 1 317 ? -1.835 25.172 3.93 1 92.69 317 PHE B C 1
ATOM 5584 O O . PHE B 1 317 ? -0.876 25.734 4.465 1 92.69 317 PHE B O 1
ATOM 5591 N N . VAL B 1 318 ? -3.096 25.594 4.062 1 90.5 318 VAL B N 1
ATOM 5592 C CA . VAL B 1 318 ? -3.41 26.828 4.781 1 90.5 318 VAL B CA 1
ATOM 5593 C C . VAL B 1 318 ? -2.982 26.703 6.242 1 90.5 318 VAL B C 1
ATOM 5595 O O . VAL B 1 318 ? -2.334 27.594 6.789 1 90.5 318 VAL B O 1
ATOM 5598 N N . TRP B 1 319 ? -3.326 25.578 6.816 1 91.38 319 TRP B N 1
ATOM 5599 C CA . TRP B 1 319 ? -2.932 25.328 8.195 1 91.38 319 TRP B CA 1
ATOM 5600 C C . TRP B 1 319 ? -1.414 25.391 8.352 1 91.38 319 TRP B C 1
ATOM 5602 O O . TRP B 1 319 ? -0.9 25.984 9.297 1 91.38 319 TRP B O 1
ATOM 5612 N N . SER B 1 320 ? -0.677 24.797 7.426 1 86.31 320 SER B N 1
ATOM 5613 C CA . SER B 1 320 ? 0.778 24.719 7.492 1 86.31 320 SER B CA 1
ATOM 5614 C C . SER B 1 320 ? 1.419 26.094 7.41 1 86.31 320 SER B C 1
ATOM 5616 O O . SER B 1 320 ? 2.438 26.344 8.055 1 86.31 320 SER B O 1
ATOM 5618 N N . ILE B 1 321 ? 0.774 26.922 6.633 1 80.88 321 ILE B N 1
ATOM 5619 C CA . ILE B 1 321 ? 1.326 28.266 6.441 1 80.88 321 ILE B CA 1
ATOM 5620 C C . ILE B 1 321 ? 0.96 29.141 7.629 1 80.88 321 ILE B C 1
ATOM 5622 O O . ILE B 1 321 ? 1.771 29.953 8.078 1 80.88 321 ILE B O 1
ATOM 5626 N N . GLU B 1 322 ? -0.233 28.984 8.141 1 76.38 322 GLU B N 1
ATOM 5627 C CA . GLU B 1 322 ? -0.72 29.844 9.219 1 76.38 322 GLU B CA 1
ATOM 5628 C C . GLU B 1 322 ? -0.105 29.438 10.555 1 76.38 322 GLU B C 1
ATOM 5630 O O . GLU B 1 322 ? 0.1 30.281 11.43 1 76.38 322 GLU B O 1
ATOM 5635 N N . ASN B 1 323 ? -0.018 28.203 10.867 1 68.12 323 ASN B N 1
ATOM 5636 C CA . ASN B 1 323 ? 0.469 27.703 12.148 1 68.12 323 ASN B CA 1
ATOM 5637 C C . ASN B 1 323 ? 1.98 27.5 12.133 1 68.12 323 ASN B C 1
ATOM 5639 O O . ASN B 1 323 ? 2.535 26.875 13.047 1 68.12 323 ASN B O 1
ATOM 5643 N N . ASN B 1 324 ? 2.529 27.719 11.125 1 57.31 324 ASN B N 1
ATOM 5644 C CA . ASN B 1 324 ? 3.975 27.578 10.977 1 57.31 324 ASN B CA 1
ATOM 5645 C C . ASN B 1 324 ? 4.73 28.484 11.953 1 57.31 324 ASN B C 1
ATOM 5647 O O . ASN B 1 324 ? 5.961 28.531 11.93 1 57.31 324 ASN B O 1
ATOM 5651 N N . GLN B 1 325 ? 4.055 29.156 12.867 1 48.81 325 GLN B N 1
ATOM 5652 C CA . GLN B 1 325 ? 4.875 29.766 13.906 1 48.81 325 GLN B CA 1
ATOM 5653 C C . GLN B 1 325 ? 5.867 28.766 14.484 1 48.81 325 GLN B C 1
ATOM 5655 O O . GLN B 1 325 ? 6.867 29.156 15.094 1 48.81 325 GLN B O 1
ATOM 5660 N N . ARG B 1 326 ? 5.48 27.516 14.781 1 39.53 326 ARG B N 1
ATOM 5661 C CA . ARG B 1 326 ? 6.391 26.453 15.211 1 39.53 326 ARG B CA 1
ATOM 5662 C C . ARG B 1 326 ? 7.645 26.422 14.344 1 39.53 326 ARG B C 1
ATOM 5664 O O . ARG B 1 326 ? 8.672 25.875 14.75 1 39.53 326 ARG B O 1
ATOM 5671 N N . TYR B 1 327 ? 7.406 26.344 13.078 1 41.53 327 TYR B N 1
ATOM 5672 C CA . TYR B 1 327 ? 8.555 26.375 12.18 1 41.53 327 TYR B CA 1
ATOM 5673 C C . TYR B 1 327 ? 9.227 27.75 12.219 1 41.53 327 TYR B C 1
ATOM 5675 O O . TYR B 1 327 ? 8.867 28.641 11.453 1 41.53 327 TYR B O 1
ATOM 5683 N N . GLN B 1 328 ? 9.414 28.219 13.445 1 35.19 328 GLN B N 1
ATOM 5684 C CA . GLN B 1 328 ? 9.82 29.562 13.852 1 35.19 328 GLN B CA 1
ATOM 5685 C C . GLN B 1 328 ? 10.773 30.188 12.836 1 35.19 328 GLN B C 1
ATOM 5687 O O . GLN B 1 328 ? 10.531 31.297 12.344 1 35.19 328 GLN B O 1
ATOM 5692 N N . SER B 1 329 ? 12.18 30.344 13.492 1 30.3 329 SER B N 1
ATOM 5693 C CA . SER B 1 329 ? 13.367 31.125 13.18 1 30.3 329 SER B CA 1
ATOM 5694 C C . SER B 1 329 ? 13.969 30.719 11.836 1 30.3 329 SER B C 1
ATOM 5696 O O . SER B 1 329 ? 14.984 31.281 11.414 1 30.3 329 SER B O 1
ATOM 5698 N N . ASN B 1 330 ? 14.203 29.453 11.805 1 30.59 330 ASN B N 1
ATOM 5699 C CA . ASN B 1 330 ? 15.328 29.094 10.945 1 30.59 330 ASN B CA 1
ATOM 5700 C C . ASN B 1 330 ? 15.227 29.766 9.578 1 30.59 330 ASN B C 1
ATOM 5702 O O . ASN B 1 330 ? 14.195 29.656 8.914 1 30.59 330 ASN B O 1
ATOM 5706 N N . ILE B 1 331 ? 16.188 30.641 9.367 1 30.69 331 ILE B N 1
ATOM 5707 C CA . ILE B 1 331 ? 16.766 31.75 8.602 1 30.69 331 ILE B CA 1
ATOM 5708 C C . ILE B 1 331 ? 16.656 31.453 7.109 1 30.69 331 ILE B C 1
ATOM 5710 O O . ILE B 1 331 ? 16.344 32.344 6.316 1 30.69 331 ILE B O 1
ATOM 5714 N N . TYR B 1 332 ? 17.203 30.25 6.648 1 30.33 332 TYR B N 1
ATOM 5715 C CA . TYR B 1 332 ? 17.391 30.234 5.203 1 30.33 332 TYR B CA 1
ATOM 5716 C C . TYR B 1 332 ? 16.047 30.094 4.484 1 30.33 332 TYR B C 1
ATOM 5718 O O . TYR B 1 332 ? 15.875 30.625 3.383 1 30.33 332 TYR B O 1
ATOM 5726 N N . PHE B 1 333 ? 14.859 29.531 5.062 1 31.11 333 PHE B N 1
ATOM 5727 C CA . PHE B 1 333 ? 13.555 29.734 4.441 1 31.11 333 PHE B CA 1
ATOM 5728 C C . PHE B 1 333 ? 12.891 31 4.961 1 31.11 333 PHE B C 1
ATOM 5730 O O . PHE B 1 333 ? 12.109 31.641 4.25 1 31.11 333 PHE B O 1
ATOM 5737 N N . ILE B 1 334 ? 12.977 31.703 6.125 1 31.41 334 ILE B N 1
ATOM 5738 C CA . ILE B 1 334 ? 12.492 32.969 6.648 1 31.41 334 ILE B CA 1
ATOM 5739 C C . ILE B 1 334 ? 13.344 34.125 6.094 1 31.41 334 ILE B C 1
ATOM 5741 O O . ILE B 1 334 ? 12.812 35.156 5.66 1 31.41 334 ILE B O 1
ATOM 5745 N N . ASN B 1 335 ? 14.703 34.438 6.285 1 30.86 335 ASN B N 1
ATOM 5746 C CA . ASN B 1 335 ? 15.523 35.406 5.578 1 30.86 335 ASN B CA 1
ATOM 5747 C C . ASN B 1 335 ? 15.484 35.188 4.07 1 30.86 335 ASN B C 1
ATOM 5749 O O . ASN B 1 335 ? 16.062 35.969 3.309 1 30.86 335 ASN B O 1
ATOM 5753 N N . LEU B 1 336 ? 14.672 34.375 3.414 1 29.33 336 LEU B N 1
ATOM 5754 C CA . LEU B 1 336 ? 13.586 34.656 2.477 1 29.33 336 LEU B CA 1
ATOM 5755 C C . LEU B 1 336 ? 12.445 35.406 3.166 1 29.33 336 LEU B C 1
ATOM 5757 O O . LEU B 1 336 ? 11.789 36.25 2.555 1 29.33 336 LEU B O 1
ATOM 5761 N N . LEU B 1 337 ? 11.953 35.406 4.422 1 28.41 337 LEU B N 1
ATOM 5762 C CA . LEU B 1 337 ? 11.227 36.438 5.172 1 28.41 337 LEU B CA 1
ATOM 5763 C C . LEU B 1 337 ? 12.188 37.438 5.773 1 28.41 337 LEU B C 1
ATOM 5765 O O . LEU B 1 337 ? 11.93 38.656 5.73 1 28.41 337 LEU B O 1
ATOM 5769 N N . GLN B 1 338 ? 12.945 37.438 6.898 1 30 338 GLN B N 1
ATOM 5770 C CA . GLN B 1 338 ? 13.555 38.531 7.598 1 30 338 GLN B CA 1
ATOM 5771 C C . GLN B 1 338 ? 14.727 39.125 6.805 1 30 338 GLN B C 1
ATOM 5773 O O . GLN B 1 338 ? 15.695 38.406 6.527 1 30 338 GLN B O 1
ATOM 5778 N N . SER B 1 339 ? 14.914 39.719 5.777 1 28.48 339 SER B N 1
ATOM 5779 C CA . SER B 1 339 ? 15.461 41.062 5.781 1 28.48 339 SER B CA 1
ATOM 5780 C C . SER B 1 339 ? 15.047 41.812 7.039 1 28.48 339 SER B C 1
ATOM 5782 O O . SER B 1 339 ? 15.43 42.969 7.227 1 28.48 339 SER B O 1
ATOM 5784 N N . THR B 1 340 ? 13.867 41.469 7.863 1 27.8 340 THR B N 1
ATOM 5785 C CA . THR B 1 340 ? 13.914 42.281 9.07 1 27.8 340 THR B CA 1
ATOM 5786 C C . THR B 1 340 ? 14.766 41.625 10.148 1 27.8 340 THR B C 1
ATOM 5788 O O . THR B 1 340 ? 14.859 40.375 10.195 1 27.8 340 THR B O 1
ATOM 5791 N N . GLY B 1 341 ? 15.867 42 10.898 1 25.75 341 GLY B N 1
ATOM 5792 C CA . GLY B 1 341 ? 16.953 41.875 11.859 1 25.75 341 GLY B CA 1
ATOM 5793 C C . GLY B 1 341 ? 16.625 40.875 12.984 1 25.75 341 GLY B C 1
ATOM 5794 O O . GLY B 1 341 ? 17.406 40.75 13.93 1 25.75 341 GLY B O 1
ATOM 5795 N N . LYS B 1 342 ? 15.367 40.656 13.547 1 26.7 342 LYS B N 1
ATOM 5796 C CA . LYS B 1 342 ? 15.375 40.312 14.969 1 26.7 342 LYS B CA 1
ATOM 5797 C C . LYS B 1 342 ? 15.609 38.812 15.172 1 26.7 342 LYS B C 1
ATOM 5799 O O . LYS B 1 342 ? 15.109 38 14.406 1 26.7 342 LYS B O 1
ATOM 5804 N N . SER B 1 343 ? 16.562 38.219 16.047 1 26.7 343 SER B N 1
ATOM 5805 C CA . SER B 1 343 ? 17.203 37.031 16.594 1 26.7 343 SER B CA 1
ATOM 5806 C C . SER B 1 343 ? 16.172 36 17.047 1 26.7 343 SER B C 1
ATOM 5808 O O . SER B 1 343 ? 15.32 36.312 17.891 1 26.7 343 SER B O 1
ATOM 5810 N N . ILE B 1 344 ? 15.672 35.094 16.297 1 26.44 344 ILE B N 1
ATOM 5811 C CA . ILE B 1 344 ? 14.688 34.125 16.719 1 26.44 344 ILE B CA 1
ATOM 5812 C C . ILE B 1 344 ? 15.352 33.031 17.578 1 26.44 344 ILE B C 1
ATOM 5814 O O . ILE B 1 344 ? 16.031 32.156 17.047 1 26.44 344 ILE B O 1
ATOM 5818 N N . GLY B 1 345 ? 16.078 33.188 18.812 1 23.28 345 GLY B N 1
ATOM 5819 C CA . GLY B 1 345 ? 16.75 32.312 19.75 1 23.28 345 GLY B CA 1
ATOM 5820 C C . GLY B 1 345 ? 15.938 31.078 20.141 1 23.28 345 GLY B C 1
ATOM 5821 O O . GLY B 1 345 ? 16.141 30 19.594 1 23.28 345 GLY B O 1
ATOM 5822 N N . SER B 1 346 ? 15.453 30.703 21.578 1 25.03 346 SER B N 1
ATOM 5823 C CA . SER B 1 346 ? 15.672 29.828 22.734 1 25.03 346 SER B CA 1
ATOM 5824 C C . SER B 1 346 ? 14.586 28.781 22.859 1 25.03 346 SER B C 1
ATOM 5826 O O . SER B 1 346 ? 14.625 27.938 23.75 1 25.03 346 SER B O 1
ATOM 5828 N N . SER B 1 347 ? 13.398 28.594 22.234 1 23.64 347 SER B N 1
ATOM 5829 C CA . SER B 1 347 ? 12.344 28 23.047 1 23.64 347 SER B CA 1
ATOM 5830 C C . SER B 1 347 ? 12.227 26.5 22.797 1 23.64 347 SER B C 1
ATOM 5832 O O . SER B 1 347 ? 11.391 25.828 23.391 1 23.64 347 SER B O 1
ATOM 5834 N N . TRP B 1 348 ? 12.82 25.812 21.875 1 27.94 348 TRP B N 1
ATOM 5835 C CA . TRP B 1 348 ? 12.469 24.422 21.625 1 27.94 348 TRP B CA 1
ATOM 5836 C C . TRP B 1 348 ? 13.109 23.5 22.641 1 27.94 348 TRP B C 1
ATOM 5838 O O . TRP B 1 348 ? 12.844 22.297 22.656 1 27.94 348 TRP B O 1
ATOM 5848 N N . SER B 1 349 ? 14.102 23.781 23.422 1 27.73 349 SER B N 1
ATOM 5849 C CA . SER B 1 349 ? 14.82 22.922 24.359 1 27.73 349 SER B CA 1
ATOM 5850 C C . SER B 1 349 ? 13.875 22.359 25.422 1 27.73 349 SER B C 1
ATOM 5852 O O . SER B 1 349 ? 14.164 21.328 26.031 1 27.73 349 SER B O 1
ATOM 5854 N N . ASN B 1 350 ? 12.797 22.984 25.734 1 25.75 350 ASN B N 1
ATOM 5855 C CA . ASN B 1 350 ? 12.117 22.641 26.984 1 25.75 350 ASN B CA 1
ATOM 5856 C C . ASN B 1 350 ? 11.195 21.438 26.797 1 25.75 350 ASN B C 1
ATOM 5858 O O . ASN B 1 350 ? 10.547 21 27.75 1 25.75 350 ASN B O 1
ATOM 5862 N N . ILE B 1 351 ? 10.852 21.125 25.609 1 26 351 ILE B N 1
ATOM 5863 C CA . ILE B 1 351 ? 9.805 20.094 25.578 1 26 351 ILE B CA 1
ATOM 5864 C C . ILE B 1 351 ? 10.422 18.719 25.797 1 26 351 ILE B C 1
ATOM 5866 O O . ILE B 1 351 ? 9.703 17.734 25.953 1 26 351 ILE B O 1
ATOM 5870 N N . LYS B 1 352 ? 11.633 18.469 25.719 1 29.33 352 LYS B N 1
ATOM 5871 C CA . LYS B 1 352 ? 12.266 17.172 25.922 1 29.33 352 LYS B CA 1
ATOM 5872 C C . LYS B 1 352 ? 12.023 16.656 27.344 1 29.33 352 LYS B C 1
ATOM 5874 O O . LYS B 1 352 ? 12.258 15.484 27.641 1 29.33 352 LYS B O 1
ATOM 5879 N N . THR B 1 353 ? 11.781 17.422 28.312 1 26.84 353 THR B N 1
ATOM 5880 C CA . THR B 1 353 ? 11.773 16.969 29.688 1 26.84 353 THR B CA 1
ATOM 5881 C C . THR B 1 353 ? 10.531 16.141 29.984 1 26.84 353 THR B C 1
ATOM 5883 O O . THR B 1 353 ? 10.445 15.477 31.016 1 26.84 353 THR B O 1
ATOM 5886 N N . PHE B 1 354 ? 9.547 16.203 29.266 1 24.83 354 PHE B N 1
ATOM 5887 C CA . PHE B 1 354 ? 8.32 15.609 29.781 1 24.83 354 PHE B CA 1
ATOM 5888 C C . PHE B 1 354 ? 8.398 14.086 29.75 1 24.83 354 PHE B C 1
ATOM 5890 O O . PHE B 1 354 ? 7.582 13.406 30.359 1 24.83 354 PHE B O 1
ATOM 5897 N N . PHE B 1 355 ? 9.109 13.469 28.781 1 24.97 355 PHE B N 1
ATOM 5898 C CA . PHE B 1 355 ? 8.953 12.023 28.719 1 24.97 355 PHE B CA 1
ATOM 5899 C C . PHE B 1 355 ? 10.055 11.32 29.5 1 24.97 355 PHE B C 1
ATOM 5901 O O . PHE B 1 355 ? 10.258 10.117 29.359 1 24.97 355 PHE B O 1
ATOM 5908 N N . ARG B 1 356 ? 10.867 12.078 30.375 1 22.56 356 ARG B N 1
ATOM 5909 C CA . ARG B 1 356 ? 11.617 11.297 31.359 1 22.56 356 ARG B CA 1
ATOM 5910 C C . ARG B 1 356 ? 10.719 10.891 32.531 1 22.56 356 ARG B C 1
ATOM 5912 O O . ARG B 1 356 ? 9.93 11.703 33.031 1 22.56 356 ARG B O 1
#

Secondary structure (DSSP, 8-state):
--GGGS------HHHHS---GGG-------THHHHHHHHHHHTTSS-TT-HHHHHHHHHHHHHHHHHSTT--HHHHHHHHHHHHHHHHHHHHHHHTTT-HHHHHHHHHHHHHHHHHS--SS---HHHHHHHHHHHHHIIIIITT-HHHHHHHHHHHHHHHTTHHHHHTS-BTTTTB---HHHHHHHHHHHTSHHHHHHHHHHH-TT--GGGGG-HHHHHHHHHHHHHHHHHHHHHHHHHHHHTT--TT-HHHHHHT-TTT-SSHHHHHHHHHHHHHHHHHHHHHHHHHHHTT--SHHHHHHHHHHHHHHHHHHHHHHHHHHHSGGGGTT-HHHHHHHTTS-----SGGGGGGGGG-/--GGGS------HHHHS---GGG-------THHHHHHHHHHHTTSS-TT-HHHHHHHHHHHHHHHHHSTT--HHHHHHHHHHHHHHHHHHHHHHHS-S-HHHHHHHHHHHHHHHHHS--SS---HHHHHHHHHHHHHIIIIITT-HHHHHHHHHHHHHHHHTHHHHTTS-BTTTTB---HHHHHHHHHHHTSHHHHHHHHHHH-TT--GGGGG-HHHHHHHHHHHHHHHHHHHHHHHHHHHHTT--TT-HHHHHHT-TTT-SSHHHHHHHHHHHHHHHHHHHHHHHHHHHTT--SHHHHHHHHHHHHHHHHHHHHHHHHHHHSGGGS---HHHHTTT--S-----SGGGGGGGGG-

Solvent-accessible surface area (backbone atoms only — not comparable to full-atom values): 38977 Å² total; per-residue (Å²): 128,66,78,80,64,61,90,68,81,63,70,34,64,77,75,52,53,70,71,65,72,83,37,59,67,71,55,32,83,67,70,43,50,59,56,52,49,51,53,34,30,75,71,63,74,42,60,86,89,36,66,65,55,50,54,49,50,47,60,61,40,50,39,41,20,29,30,46,34,82,51,52,65,73,46,41,37,52,47,34,50,50,51,48,51,54,51,49,52,54,53,52,54,64,67,50,73,79,41,62,67,60,50,51,52,49,48,52,51,43,42,41,12,54,74,68,52,48,69,92,75,78,84,44,68,66,48,51,49,42,22,52,48,42,47,53,50,35,73,70,31,28,81,85,36,47,58,34,43,23,38,29,48,28,40,47,46,56,27,54,61,34,55,66,26,60,71,52,56,46,34,78,92,72,72,40,61,49,48,70,58,38,47,49,59,50,42,30,45,50,71,39,46,55,35,57,56,35,45,46,42,56,69,37,81,86,53,59,70,63,54,70,35,29,45,62,54,46,50,41,48,48,36,49,21,44,32,46,47,52,50,52,34,61,61,41,40,28,44,22,54,75,66,73,61,31,72,86,28,63,75,51,39,52,48,69,37,61,91,81,25,90,45,63,67,53,44,49,53,50,52,36,50,49,37,38,47,36,50,52,49,40,64,62,47,48,60,63,51,46,67,74,43,85,50,66,70,58,32,51,55,52,47,52,53,52,49,44,52,35,17,42,52,45,14,47,50,50,41,52,66,72,61,28,70,82,35,38,74,24,65,84,58,27,62,31,64,44,80,62,81,78,84,68,82,82,73,73,74,67,65,69,62,69,84,106,129,69,78,83,64,61,91,70,81,58,78,50,68,76,75,52,54,70,71,66,70,82,39,60,68,71,55,32,82,67,71,42,50,60,54,52,49,50,53,35,31,76,71,64,74,41,61,84,88,34,66,65,56,51,52,49,49,48,61,62,43,50,40,42,20,28,30,46,36,82,50,53,65,73,46,40,37,51,48,34,50,51,52,46,50,53,50,50,52,53,52,49,58,65,65,50,54,101,42,65,66,61,51,51,51,49,48,51,50,44,43,40,11,55,76,67,53,49,69,93,74,77,84,44,67,66,46,51,46,40,23,51,49,40,48,53,50,34,73,72,32,29,82,85,34,47,60,32,43,24,39,30,47,30,40,47,46,55,27,54,62,34,52,65,26,61,71,52,55,45,34,81,92,72,72,40,61,50,47,69,58,39,46,50,59,49,43,30,44,49,72,39,45,56,36,56,56,36,44,45,40,55,70,38,80,86,52,60,70,63,56,68,33,28,42,62,52,44,50,43,46,47,36,50,21,44,31,46,47,53,50,51,34,62,68,44,40,39,55,22,54,76,66,70,60,31,71,84,27,62,76,52,39,50,48,68,37,62,90,80,26,92,45,64,68,54,43,49,52,48,52,36,50,50,36,37,47,35,50,52,49,40,65,62,47,48,62,62,51,46,65,74,42,86,50,67,70,58,32,50,54,52,48,51,52,52,49,44,52,35,16,42,50,44,16,48,50,51,40,53,66,70,60,29,64,80,64,58,49,57,44,83,63,34,53,52,59,42,86,63,85,79,83,66,84,81,77,77,74,69,68,69,62,71,84,110